Protein AF-A0A3C0VB71-F1 (afdb_monomer_lite)

Radius of gyration: 26.17 Å; chains: 1; bounding box: 77×43×79 Å

Sequence (577 aa):
MHTSRAGDWPAYGRDGTRNAAAAETLAVPLAQAWVFAAPHPPRPAWPSTARQDIWHELTDLPHVVAYDRVFHAIAAGDRVYFGSSADDKVYALDAGTGEVRWTFFTEGPVRLAPAYAQGRLYVGSDDGCVYCVDAATGALVWTHRAAVSARRIPGNGRLVSDMPVRAGVLVDGDTVYACAGLFPPKAALACALDARTGAPRWSRLLESVSPQGYLSASPARLFVPTGRTSPAVLDRAAGEYLGAFEGDGGTEIVFHAGILFHGPGRHTGEKLAAGDPATLARGGELPGVRAVFAGEIAYLQSKRELSALRYEPYLVLSRRAAQLRGEREKAVEAFKREPEGDRKRAAAARAGELAARIAEAVQAMQQCVVWTHTTACTTALLLAGDTLIAGGDGAVVALAAADGRVLWTAEVQGCAYGLAAARGRLFASTDKGVIHCFAPAAQAGADVRAPAPASGEAPAPRDVETARRILATSGVTKGWCLVLGSGEGRLVRALAAASDLAIVGLERDPGKVARSRAALDAAGLYGPRAAILMWEGDRIPCTDYIADLVVADAIRSDGTPPAELHEILRVTRPAGG

Structure (mmCIF, N/CA/C/O backbone):
data_AF-A0A3C0VB71-F1
#
_entry.id   AF-A0A3C0VB71-F1
#
loop_
_atom_site.group_PDB
_atom_site.id
_atom_site.type_symbol
_atom_site.label_atom_id
_atom_site.label_alt_id
_atom_site.label_comp_id
_atom_site.label_asym_id
_atom_site.label_entity_id
_atom_site.label_seq_id
_atom_site.pdbx_PDB_ins_code
_atom_site.Cartn_x
_atom_site.Cartn_y
_atom_site.Cartn_z
_atom_site.occupancy
_atom_site.B_iso_or_equiv
_atom_site.auth_seq_id
_atom_site.auth_comp_id
_atom_site.auth_asym_id
_atom_site.auth_atom_id
_atom_site.pdbx_PDB_model_num
ATOM 1 N N . MET A 1 1 ? -5.583 -16.468 -11.980 1.00 42.47 1 MET A N 1
ATOM 2 C CA . MET A 1 1 ? -6.063 -15.070 -11.959 1.00 42.47 1 MET A CA 1
ATOM 3 C C . MET A 1 1 ? -7.563 -15.034 -11.695 1.00 42.47 1 MET A C 1
ATOM 5 O O . MET A 1 1 ? -8.305 -15.735 -12.367 1.00 42.47 1 MET A O 1
ATOM 9 N N . HIS A 1 2 ? -7.943 -14.269 -10.666 1.00 40.12 2 HIS A N 1
ATOM 10 C CA . HIS A 1 2 ? -9.262 -13.942 -10.093 1.00 40.12 2 HIS A CA 1
ATOM 11 C C . HIS A 1 2 ? -10.551 -14.474 -10.756 1.00 40.12 2 HIS A C 1
ATOM 13 O O . HIS A 1 2 ? -10.887 -14.128 -11.882 1.00 40.12 2 HIS A O 1
ATOM 19 N N . THR A 1 3 ? -11.384 -15.161 -9.964 1.00 36.19 3 THR A N 1
ATOM 20 C CA . THR A 1 3 ? -12.834 -15.278 -10.203 1.00 36.19 3 THR A CA 1
ATOM 21 C C . THR A 1 3 ? -13.545 -14.032 -9.656 1.00 36.19 3 THR A C 1
ATOM 23 O O . THR A 1 3 ? -14.283 -14.100 -8.672 1.00 36.19 3 THR A O 1
ATOM 26 N N . SER A 1 4 ? -13.255 -12.869 -10.233 1.00 52.16 4 SER A N 1
ATOM 27 C CA . SER A 1 4 ? -14.089 -11.672 -10.102 1.00 52.16 4 SER A CA 1
ATOM 28 C C . SER A 1 4 ? -14.992 -11.585 -11.334 1.00 52.16 4 SER A C 1
ATOM 30 O O . SER A 1 4 ? -14.654 -12.124 -12.391 1.00 52.16 4 SER A O 1
ATOM 32 N N . ARG A 1 5 ? -16.169 -10.964 -11.224 1.00 61.50 5 ARG A N 1
ATOM 33 C CA . ARG A 1 5 ? -17.038 -10.799 -12.398 1.00 61.50 5 ARG A CA 1
ATOM 34 C C . ARG A 1 5 ? -16.357 -9.843 -13.383 1.00 61.50 5 ARG A C 1
ATOM 36 O O . ARG A 1 5 ? -15.557 -8.995 -12.985 1.00 61.50 5 ARG A O 1
ATOM 43 N N . ALA A 1 6 ? -16.676 -9.973 -14.671 1.00 66.19 6 ALA A N 1
ATOM 44 C CA . ALA A 1 6 ? -16.237 -9.007 -15.674 1.00 66.19 6 ALA A CA 1
ATOM 45 C C . ALA A 1 6 ? -16.592 -7.577 -15.210 1.00 66.19 6 ALA A C 1
ATOM 47 O O . ALA A 1 6 ? -17.708 -7.342 -14.742 1.00 66.19 6 ALA A O 1
ATOM 48 N N . GLY A 1 7 ? -15.618 -6.664 -15.276 1.00 79.25 7 GLY A N 1
ATOM 49 C CA . GLY A 1 7 ? -15.757 -5.275 -14.818 1.00 79.25 7 GLY A CA 1
ATOM 50 C C . GLY A 1 7 ? -15.449 -5.014 -13.335 1.00 79.25 7 GLY A C 1
ATOM 51 O O . GLY A 1 7 ? -15.611 -3.885 -12.893 1.00 79.25 7 GLY A O 1
ATOM 52 N N . ASP A 1 8 ? -15.019 -6.007 -12.544 1.00 91.94 8 ASP A N 1
ATOM 53 C CA . ASP A 1 8 ? -14.501 -5.765 -11.184 1.00 91.94 8 ASP A CA 1
ATOM 54 C C . ASP A 1 8 ? -13.053 -5.228 -11.191 1.00 91.94 8 ASP A C 1
ATOM 56 O O . ASP A 1 8 ? -12.251 -5.530 -12.082 1.00 91.94 8 ASP A O 1
ATOM 60 N N . TRP A 1 9 ? -12.703 -4.526 -10.113 1.00 95.94 9 TRP A N 1
ATOM 61 C CA . TRP A 1 9 ? -11.361 -4.070 -9.752 1.00 95.94 9 TRP A CA 1
ATOM 62 C C . TRP A 1 9 ? -10.949 -4.664 -8.392 1.00 95.94 9 TRP A C 1
ATOM 64 O O . TRP A 1 9 ? -10.940 -3.952 -7.388 1.00 95.94 9 TRP A O 1
ATOM 74 N N . PRO A 1 10 ? -10.677 -5.982 -8.312 1.00 96.25 10 PRO A N 1
ATOM 75 C CA . PRO A 1 10 ? -10.599 -6.709 -7.042 1.00 96.25 10 PRO A CA 1
ATOM 76 C C . PRO A 1 10 ? -9.343 -6.433 -6.205 1.00 96.25 10 PRO A C 1
ATOM 78 O O . PRO A 1 10 ? -9.300 -6.829 -5.044 1.00 96.25 10 PRO A O 1
ATOM 81 N N . ALA A 1 11 ? -8.308 -5.803 -6.753 1.00 96.69 11 ALA A N 1
ATOM 82 C CA . ALA A 1 11 ? -7.089 -5.472 -6.022 1.00 96.69 11 ALA A CA 1
ATOM 83 C C . ALA A 1 11 ? -6.475 -4.163 -6.542 1.00 96.69 11 ALA A C 1
ATOM 85 O O . ALA A 1 11 ? -6.857 -3.664 -7.600 1.00 96.69 11 ALA A O 1
ATOM 86 N N . TYR A 1 12 ? -5.493 -3.609 -5.823 1.00 96.25 12 TYR A N 1
ATOM 87 C CA . TYR A 1 12 ? -4.699 -2.491 -6.343 1.00 96.25 12 TYR A CA 1
ATOM 88 C C . TYR A 1 12 ? -4.055 -2.854 -7.688 1.00 96.25 12 TYR A C 1
ATOM 90 O O . TYR A 1 12 ? -3.552 -3.966 -7.862 1.00 96.25 12 TYR A O 1
ATOM 98 N N . GLY A 1 13 ? -4.086 -1.921 -8.641 1.00 94.00 13 GLY A N 1
ATOM 99 C CA . GLY A 1 13 ? -3.653 -2.185 -10.013 1.00 94.00 13 GLY A CA 1
ATOM 100 C C . GLY A 1 13 ? -4.486 -3.266 -10.712 1.00 94.00 13 GLY A C 1
ATOM 101 O O . GLY A 1 13 ? -3.966 -3.957 -11.586 1.00 94.00 13 GLY A O 1
ATOM 102 N N . ARG A 1 14 ? -5.760 -3.402 -10.314 1.00 94.19 14 ARG A N 1
ATOM 103 C CA . ARG A 1 14 ? -6.779 -4.365 -10.760 1.00 94.19 14 ARG A CA 1
ATOM 104 C C . ARG A 1 14 ? -6.572 -5.796 -10.275 1.00 94.19 14 ARG A C 1
ATOM 106 O O . ARG A 1 14 ? -7.517 -6.392 -9.770 1.00 94.19 14 ARG A O 1
ATOM 113 N N . ASP A 1 15 ? -5.377 -6.351 -10.416 1.00 93.31 15 ASP A N 1
ATOM 114 C CA . ASP A 1 15 ? -5.096 -7.761 -10.130 1.00 93.31 15 ASP A CA 1
ATOM 115 C C . ASP A 1 15 ? -3.650 -7.988 -9.652 1.00 93.31 15 ASP A C 1
ATOM 117 O O . ASP A 1 15 ? -2.900 -7.044 -9.401 1.00 9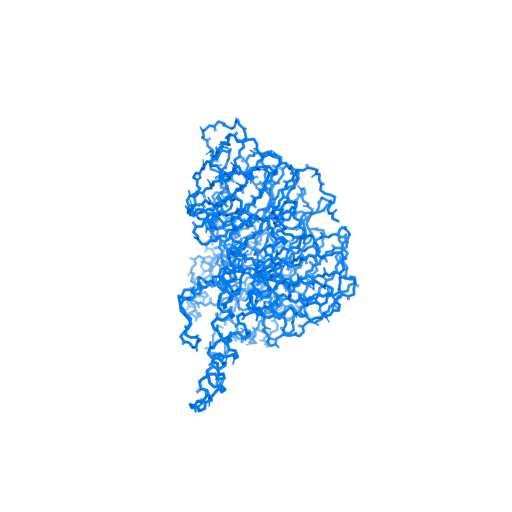3.31 15 ASP A O 1
ATOM 121 N N . GLY A 1 16 ? -3.253 -9.255 -9.497 1.00 94.31 16 GLY A N 1
ATOM 122 C CA . GLY A 1 16 ? -1.909 -9.651 -9.068 1.00 94.31 16 GLY A CA 1
ATOM 123 C C . GLY A 1 16 ? -0.751 -9.239 -9.991 1.00 94.31 16 GLY A C 1
ATOM 124 O O . GLY A 1 16 ? 0.392 -9.354 -9.558 1.00 94.31 16 GLY A O 1
ATOM 125 N N . THR A 1 17 ? -0.999 -8.750 -11.215 1.00 95.88 17 THR A N 1
ATOM 126 C CA . THR A 1 17 ? 0.053 -8.189 -12.089 1.00 95.88 17 THR A CA 1
ATOM 127 C C . THR A 1 17 ? 0.394 -6.745 -11.775 1.00 95.88 17 THR A C 1
ATOM 129 O O . THR A 1 17 ? 1.504 -6.311 -12.081 1.00 95.88 17 THR A O 1
ATOM 132 N N . ARG A 1 18 ? -0.555 -6.015 -11.169 1.00 96.31 18 ARG A N 1
ATOM 133 C CA . ARG A 1 18 ? -0.507 -4.566 -10.921 1.00 96.31 18 ARG A CA 1
ATOM 134 C C . ARG A 1 18 ? -0.498 -3.693 -12.178 1.00 96.31 18 ARG A C 1
ATOM 136 O O . ARG A 1 18 ? -0.188 -2.513 -12.085 1.00 96.31 18 ARG A O 1
ATOM 143 N N . ASN A 1 19 ? -0.895 -4.234 -13.330 1.00 96.06 19 ASN A N 1
ATOM 144 C CA . ASN A 1 19 ? -0.886 -3.502 -14.596 1.00 96.06 19 ASN A CA 1
ATOM 145 C C . ASN A 1 19 ? -1.859 -2.308 -14.642 1.00 96.06 19 ASN A C 1
ATOM 147 O O . ASN A 1 19 ? -1.670 -1.409 -15.446 1.00 96.06 19 ASN A O 1
ATOM 151 N N . ALA A 1 20 ? -2.903 -2.283 -13.803 1.00 96.31 20 ALA A N 1
ATOM 152 C CA . ALA A 1 20 ? -3.899 -1.205 -13.765 1.00 96.31 20 ALA A CA 1
ATOM 153 C C . ALA A 1 20 ? -4.595 -0.930 -15.119 1.00 96.31 20 ALA A C 1
ATOM 155 O O . ALA A 1 20 ? -5.017 0.193 -15.398 1.00 96.31 20 ALA A O 1
ATOM 156 N N . ALA A 1 21 ? -4.760 -1.970 -15.941 1.00 95.38 21 ALA A N 1
ATOM 157 C CA . ALA A 1 21 ? -5.523 -1.926 -17.185 1.00 95.38 21 ALA A CA 1
ATOM 158 C C . ALA A 1 21 ? -6.786 -2.783 -17.069 1.00 95.38 21 ALA A C 1
ATOM 160 O O . ALA A 1 21 ? -6.691 -3.961 -16.724 1.00 95.38 21 ALA A O 1
ATOM 161 N N . ALA A 1 22 ? -7.953 -2.229 -17.390 1.00 91.12 22 ALA A N 1
ATOM 162 C CA . ALA A 1 22 ? -9.228 -2.921 -17.541 1.00 91.12 22 ALA A CA 1
ATOM 163 C C . ALA A 1 22 ? -9.632 -3.009 -19.018 1.00 91.12 22 ALA A C 1
ATOM 165 O O . ALA A 1 22 ? -9.341 -2.113 -19.800 1.00 91.12 22 ALA A O 1
ATOM 166 N N . ALA A 1 23 ? -10.327 -4.085 -19.393 1.00 88.38 23 ALA A N 1
ATOM 167 C CA . ALA A 1 23 ? -10.870 -4.237 -20.748 1.00 88.38 23 ALA A CA 1
ATOM 168 C C . ALA A 1 23 ? -12.147 -3.407 -20.977 1.00 88.38 23 ALA A C 1
ATOM 170 O O . ALA A 1 23 ? -12.535 -3.166 -22.113 1.00 88.38 23 ALA A O 1
ATOM 171 N N . GLU A 1 24 ? -12.819 -3.010 -19.898 1.00 88.19 24 GLU A N 1
ATOM 172 C CA . GLU A 1 24 ? -14.024 -2.189 -19.948 1.00 88.19 24 GLU A CA 1
ATOM 173 C C . GLU A 1 24 ? -13.670 -0.743 -20.310 1.00 88.19 24 GLU A C 1
ATOM 175 O O . GLU A 1 24 ? -12.872 -0.119 -19.613 1.00 88.19 24 GLU A O 1
ATOM 180 N N . THR A 1 25 ? -14.295 -0.209 -21.361 1.00 87.50 25 THR A N 1
ATOM 181 C CA . THR A 1 25 ? -14.232 1.218 -21.703 1.00 87.50 25 THR A CA 1
ATOM 182 C C . THR A 1 25 ? -15.167 2.021 -20.804 1.00 87.50 25 THR A C 1
ATOM 184 O O . THR A 1 25 ? -16.349 1.699 -20.669 1.00 87.50 25 THR A O 1
ATOM 187 N N . LEU A 1 26 ? -14.656 3.112 -20.232 1.00 90.12 26 LEU A N 1
ATOM 188 C CA . LEU A 1 26 ? -15.477 4.088 -19.520 1.00 90.12 26 LEU A CA 1
ATOM 189 C C . LEU A 1 26 ? -16.146 5.049 -20.505 1.00 90.12 26 LEU A C 1
ATOM 191 O O . LEU A 1 26 ? -15.483 5.735 -21.278 1.00 90.12 26 LEU A O 1
ATOM 195 N N . ALA A 1 27 ? -17.473 5.136 -20.437 1.00 89.38 27 ALA A N 1
ATOM 196 C CA . ALA A 1 27 ? -18.243 6.078 -21.239 1.00 89.38 27 ALA A CA 1
ATOM 197 C C . ALA A 1 27 ? -18.100 7.506 -20.683 1.00 89.38 27 ALA A C 1
ATOM 199 O O . ALA A 1 27 ? -18.813 7.903 -19.762 1.00 89.38 27 ALA A O 1
ATOM 200 N N . VAL A 1 28 ? -17.162 8.270 -21.241 1.00 88.50 28 VAL A N 1
ATOM 201 C CA . VAL A 1 28 ? -16.976 9.706 -20.977 1.00 88.50 28 VAL A CA 1
ATOM 202 C C . VAL A 1 28 ? -17.912 10.560 -21.863 1.00 88.50 28 VAL A C 1
ATOM 204 O O . VAL A 1 28 ? -18.201 10.153 -22.990 1.00 88.50 28 VAL A O 1
ATOM 207 N N . PRO A 1 29 ? -18.393 11.739 -21.407 1.00 92.31 29 PRO A N 1
ATOM 208 C CA . PRO A 1 29 ? -18.048 12.410 -20.153 1.00 92.31 29 PRO A CA 1
ATOM 209 C C . PRO A 1 29 ? -18.718 11.773 -18.930 1.00 92.31 29 PRO A C 1
ATOM 211 O O . PRO A 1 29 ? -19.859 11.317 -18.986 1.00 92.31 29 PRO A O 1
ATOM 214 N N . LEU A 1 30 ? -18.004 11.786 -17.804 1.00 92.88 30 LEU A N 1
ATOM 215 C CA . LEU A 1 30 ? -18.526 11.336 -16.515 1.00 92.88 30 LEU A CA 1
ATOM 216 C C . LEU A 1 30 ? -18.994 12.539 -15.683 1.00 92.88 30 LEU A C 1
ATOM 218 O O . LEU A 1 30 ? -18.465 13.644 -15.812 1.00 92.88 30 LEU A O 1
ATOM 222 N N . ALA A 1 31 ? -19.956 12.313 -14.794 1.00 92.25 31 ALA A N 1
ATOM 223 C CA . ALA A 1 31 ? -20.397 13.290 -13.803 1.00 92.25 31 ALA A CA 1
ATOM 224 C C . ALA A 1 31 ? -20.128 12.767 -12.386 1.00 92.25 31 ALA A C 1
ATOM 226 O O . ALA A 1 31 ? -20.142 11.556 -12.153 1.00 92.25 31 ALA A O 1
ATOM 227 N N . GLN A 1 32 ? -19.863 13.671 -11.437 1.00 93.38 32 GLN A N 1
ATOM 228 C CA . GLN A 1 32 ? -19.633 13.297 -10.040 1.00 93.38 32 GLN A CA 1
ATOM 229 C C . GLN A 1 32 ? -20.927 12.741 -9.438 1.00 93.38 32 GLN A C 1
ATOM 231 O O . GLN A 1 32 ? -21.910 13.463 -9.307 1.00 93.38 32 GLN A O 1
ATOM 236 N N . ALA A 1 33 ? -20.915 11.459 -9.079 1.00 92.81 33 ALA A N 1
ATOM 237 C CA . ALA A 1 33 ? -22.065 10.757 -8.522 1.00 92.81 33 ALA A CA 1
ATOM 238 C C . ALA A 1 33 ? -22.157 10.928 -7.001 1.00 92.81 33 ALA A C 1
ATOM 240 O O . ALA A 1 33 ? -23.229 11.196 -6.469 1.00 92.81 33 ALA A O 1
ATOM 241 N N . TRP A 1 34 ? -21.032 10.777 -6.302 1.00 94.50 34 TRP A N 1
ATOM 242 C CA . TRP A 1 34 ? -20.927 10.965 -4.856 1.00 94.50 34 TRP A CA 1
ATOM 243 C C . TRP A 1 34 ? -19.478 11.257 -4.459 1.00 94.50 34 TRP A C 1
ATOM 245 O O . TRP A 1 34 ? -18.541 10.973 -5.212 1.00 94.50 34 TRP A O 1
ATOM 255 N N . VAL A 1 35 ? -19.302 11.813 -3.262 1.00 95.25 35 VAL A N 1
ATOM 256 C CA . VAL A 1 35 ? -17.991 12.040 -2.641 1.00 95.25 35 VAL A CA 1
ATOM 257 C C . VAL A 1 35 ? -18.020 11.449 -1.242 1.00 95.25 35 VAL A C 1
ATOM 259 O O . VAL A 1 35 ? -18.891 11.807 -0.461 1.00 95.25 35 VAL A O 1
ATOM 262 N N . PHE A 1 36 ? -17.082 10.564 -0.917 1.00 96.12 36 PHE A N 1
ATOM 263 C CA . PHE A 1 36 ? -16.886 10.071 0.442 1.00 96.12 36 PHE A CA 1
ATOM 264 C C . PHE A 1 36 ? -15.741 10.829 1.118 1.00 96.12 36 PHE A C 1
ATOM 266 O O . PHE A 1 36 ? -14.650 10.879 0.558 1.00 96.12 36 PHE A O 1
ATOM 273 N N . ALA A 1 37 ? -15.952 11.371 2.318 1.00 94.69 37 ALA A N 1
ATOM 274 C CA . ALA A 1 37 ? -14.914 12.025 3.116 1.00 94.69 37 ALA A CA 1
ATOM 275 C C . ALA A 1 37 ? -14.662 11.257 4.421 1.00 94.69 37 ALA A C 1
ATOM 277 O O . ALA A 1 37 ? -15.548 11.147 5.271 1.00 94.69 37 ALA A O 1
ATOM 278 N N . ALA A 1 38 ? -13.448 10.728 4.591 1.00 91.94 38 ALA A N 1
ATOM 279 C CA . ALA A 1 38 ? -13.055 10.043 5.816 1.00 91.94 38 ALA A CA 1
ATOM 280 C C . ALA A 1 38 ? -12.899 11.028 6.997 1.00 91.94 38 ALA A C 1
ATOM 282 O O . ALA A 1 38 ? -12.506 12.177 6.785 1.00 91.94 38 ALA A O 1
ATOM 283 N N . PRO A 1 39 ? -13.108 10.591 8.257 1.00 87.69 39 PRO A N 1
ATOM 284 C CA . PRO A 1 39 ? -12.966 11.460 9.433 1.00 87.69 39 PRO A CA 1
ATOM 285 C C . PRO A 1 39 ? -11.533 11.965 9.637 1.00 87.69 39 PRO A C 1
ATOM 287 O O . PRO A 1 39 ? -11.298 13.017 10.235 1.00 87.69 39 PRO A O 1
ATOM 290 N N . HIS A 1 40 ? -10.558 11.195 9.154 1.00 88.62 40 HIS A N 1
ATOM 291 C CA . HIS A 1 40 ? -9.145 11.506 9.250 1.00 88.62 40 HIS A CA 1
ATOM 292 C C . HIS A 1 40 ? -8.468 11.299 7.893 1.00 88.62 40 HIS A C 1
ATOM 294 O O . HIS A 1 40 ? -8.720 10.282 7.239 1.00 88.62 40 HIS A O 1
ATOM 300 N N . PRO A 1 41 ? -7.571 12.211 7.480 1.00 92.75 41 PRO A N 1
ATOM 301 C CA . PRO A 1 41 ? -6.783 12.005 6.277 1.00 92.75 41 PRO A CA 1
ATOM 302 C C . PRO A 1 41 ? -5.805 10.829 6.465 1.00 92.75 41 PRO A C 1
ATOM 304 O O . PRO A 1 41 ? -5.432 10.513 7.605 1.00 92.75 41 PRO A O 1
ATOM 307 N N . PRO A 1 42 ? -5.348 10.206 5.363 1.00 94.19 42 PRO A N 1
ATOM 308 C CA . PRO A 1 42 ? -4.303 9.195 5.371 1.00 94.19 42 PRO A CA 1
ATOM 309 C C . PRO A 1 42 ? -3.086 9.632 6.186 1.00 94.19 42 PRO A C 1
ATOM 311 O O . PRO A 1 42 ? -2.688 10.799 6.178 1.00 94.19 42 PRO A O 1
ATOM 314 N N . ARG A 1 43 ? -2.467 8.674 6.881 1.00 92.00 43 ARG A N 1
ATOM 315 C CA . ARG A 1 43 ? -1.238 8.886 7.656 1.00 92.00 43 ARG A CA 1
ATOM 316 C C . ARG A 1 43 ? -0.103 8.034 7.088 1.00 92.00 43 ARG A C 1
ATOM 318 O O . ARG A 1 43 ? 0.082 6.893 7.534 1.00 92.00 43 ARG A O 1
ATOM 325 N N . PRO A 1 44 ? 0.660 8.568 6.116 1.00 90.62 44 PRO A N 1
ATOM 326 C CA . PRO A 1 44 ? 1.761 7.845 5.499 1.00 90.62 44 PRO A CA 1
ATOM 327 C C . PRO A 1 44 ? 2.799 7.375 6.519 1.00 90.62 44 PRO A C 1
ATOM 329 O O . PRO A 1 44 ? 3.119 8.071 7.486 1.00 90.62 44 PRO A O 1
ATOM 332 N N . ALA A 1 45 ? 3.349 6.187 6.293 1.00 88.25 45 ALA A N 1
ATOM 333 C CA . ALA A 1 45 ? 4.436 5.624 7.083 1.00 88.25 45 ALA A CA 1
ATOM 334 C C . ALA A 1 45 ? 5.742 6.387 6.860 1.00 88.25 45 ALA A C 1
ATOM 336 O O . ALA A 1 45 ? 6.633 6.386 7.710 1.00 88.25 45 ALA A O 1
ATOM 337 N N . TRP A 1 46 ? 5.870 7.015 5.700 1.00 83.69 46 TRP A N 1
ATOM 338 C CA . TRP A 1 46 ? 7.054 7.754 5.323 1.00 83.69 46 TRP A CA 1
ATOM 339 C C . TRP A 1 46 ? 6.682 9.211 5.090 1.00 83.69 46 TRP A C 1
ATOM 341 O O . TR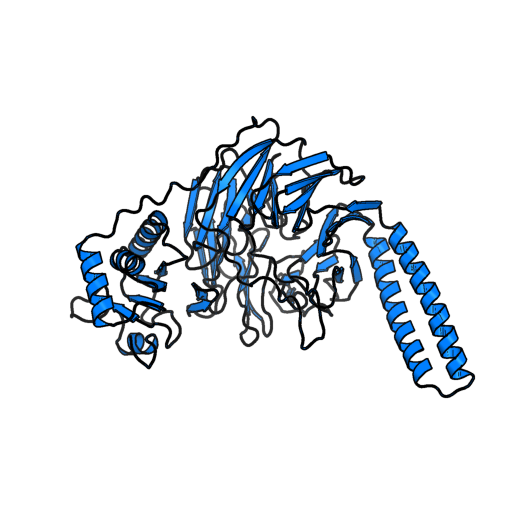P A 1 46 ? 5.683 9.484 4.419 1.00 83.69 46 TRP A O 1
ATOM 351 N N . PRO A 1 47 ? 7.466 10.161 5.625 1.00 75.75 47 PRO A N 1
ATOM 352 C CA . PRO A 1 47 ? 7.270 11.562 5.296 1.00 75.75 47 PRO A CA 1
ATOM 353 C C . PRO A 1 47 ? 7.500 11.804 3.794 1.00 75.75 47 PRO A C 1
ATOM 355 O O . PRO A 1 47 ? 7.965 10.935 3.043 1.00 75.75 47 PRO A O 1
ATOM 358 N N . SER A 1 48 ? 7.200 13.022 3.342 1.00 72.12 48 SER A N 1
ATOM 359 C CA . SER A 1 48 ? 7.670 13.492 2.037 1.00 72.12 48 SER A CA 1
ATOM 360 C C . SER A 1 48 ? 9.186 13.304 1.926 1.00 72.12 48 SER A C 1
ATOM 362 O O . SER A 1 48 ? 9.903 13.437 2.922 1.00 72.12 48 SER A O 1
ATOM 364 N N . THR A 1 49 ? 9.681 13.004 0.726 1.00 68.50 49 THR A N 1
ATOM 365 C CA . THR A 1 49 ? 11.108 12.764 0.505 1.00 68.50 49 THR A CA 1
ATOM 366 C C . THR A 1 49 ? 11.909 13.989 0.908 1.00 68.50 49 THR A C 1
ATOM 368 O O . THR A 1 49 ? 11.478 15.127 0.705 1.00 68.50 49 THR A O 1
ATOM 371 N N . ALA A 1 50 ? 13.095 13.751 1.468 1.00 65.44 50 ALA A N 1
ATOM 372 C CA . ALA A 1 50 ? 14.076 14.811 1.620 1.00 65.44 50 ALA A CA 1
ATOM 373 C C . ALA A 1 50 ? 14.340 15.436 0.243 1.00 65.44 50 ALA A C 1
ATOM 375 O O . ALA A 1 50 ? 14.410 14.731 -0.762 1.00 65.44 50 ALA A O 1
ATOM 376 N N . ARG A 1 51 ? 14.483 16.763 0.184 1.00 70.06 51 ARG A N 1
ATOM 377 C CA . ARG A 1 51 ? 14.753 17.454 -1.088 1.00 70.06 51 ARG A CA 1
ATOM 378 C C . ARG A 1 51 ? 16.124 17.086 -1.667 1.00 70.06 51 ARG A C 1
ATOM 380 O O . ARG A 1 51 ? 16.331 17.234 -2.869 1.00 70.06 51 ARG A O 1
ATOM 387 N N . GLN A 1 52 ? 17.054 16.655 -0.813 1.00 74.31 52 GLN A N 1
ATOM 388 C CA . GLN A 1 52 ?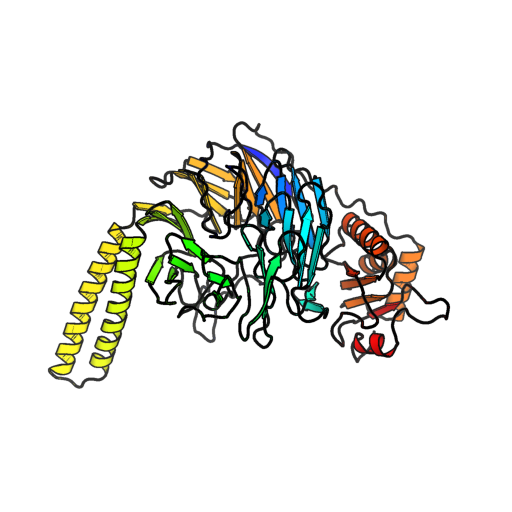 18.445 16.367 -1.151 1.00 74.31 52 GLN A CA 1
ATOM 389 C C . GLN A 1 52 ? 18.989 15.238 -0.263 1.00 74.31 52 GLN A C 1
ATOM 391 O O . GLN A 1 52 ? 18.608 15.132 0.905 1.00 74.31 52 GLN A O 1
ATOM 396 N N . ASP A 1 53 ? 19.893 14.430 -0.813 1.00 72.62 53 ASP A N 1
ATOM 397 C CA . ASP A 1 53 ? 20.788 13.535 -0.078 1.00 72.62 53 ASP A CA 1
ATOM 398 C C . ASP A 1 53 ? 22.198 14.122 -0.185 1.00 72.62 53 ASP A C 1
ATOM 400 O O . ASP A 1 53 ? 22.860 13.984 -1.211 1.00 72.62 53 ASP A O 1
ATOM 404 N N . ILE A 1 54 ? 22.633 14.820 0.867 1.00 77.75 54 ILE A N 1
ATOM 405 C CA . ILE A 1 54 ? 23.933 15.506 0.891 1.00 77.75 54 ILE A CA 1
ATOM 406 C C . ILE A 1 54 ? 25.084 14.491 0.822 1.00 77.75 54 ILE A C 1
ATOM 408 O O . ILE A 1 54 ? 26.110 14.781 0.219 1.00 77.75 54 ILE A O 1
ATOM 412 N N . TRP A 1 55 ? 24.910 13.296 1.397 1.00 75.69 55 TRP A N 1
ATOM 413 C CA . TRP A 1 55 ? 25.959 12.274 1.445 1.00 75.69 55 TRP A CA 1
ATOM 414 C C . TRP A 1 55 ? 26.229 11.629 0.090 1.00 75.69 55 TRP A C 1
ATOM 416 O O . TRP A 1 55 ? 27.364 11.251 -0.182 1.00 75.69 55 TRP A O 1
ATOM 426 N N . HIS A 1 56 ? 25.199 11.508 -0.747 1.00 73.69 56 HIS A N 1
ATOM 427 C CA . HIS A 1 56 ? 25.315 10.952 -2.097 1.00 73.69 56 HIS A CA 1
ATOM 428 C C . HIS A 1 56 ? 25.271 12.030 -3.191 1.00 73.69 56 HIS A C 1
ATOM 430 O O . HIS A 1 56 ? 25.159 11.692 -4.366 1.00 73.69 56 HIS A O 1
ATOM 436 N N . GLU A 1 57 ? 25.326 13.313 -2.812 1.00 78.38 57 GLU A N 1
ATOM 437 C CA . GLU A 1 57 ? 25.263 14.471 -3.717 1.00 78.38 57 GLU A CA 1
ATOM 438 C C . GLU A 1 57 ? 24.029 14.468 -4.644 1.00 78.38 57 GLU A C 1
ATOM 440 O O . GLU A 1 57 ? 24.053 14.985 -5.763 1.00 78.38 57 GLU A O 1
ATOM 445 N N . LEU A 1 58 ? 22.913 13.899 -4.178 1.00 73.12 58 LEU A N 1
ATOM 446 C CA . LEU A 1 58 ? 21.669 13.841 -4.942 1.00 73.12 58 LEU A CA 1
ATOM 447 C C . LEU A 1 58 ? 20.769 15.023 -4.586 1.00 73.12 58 LEU A C 1
ATOM 449 O O . LEU A 1 58 ? 20.532 15.330 -3.417 1.00 73.12 58 LEU A O 1
ATOM 453 N N . THR A 1 59 ? 20.190 15.650 -5.605 1.00 72.50 59 THR A N 1
ATOM 454 C CA . THR A 1 59 ? 19.159 16.686 -5.463 1.00 72.50 59 THR A CA 1
ATOM 455 C C . THR A 1 59 ? 17.895 16.251 -6.208 1.00 72.50 59 THR A C 1
ATOM 457 O O . THR A 1 59 ? 17.985 15.462 -7.144 1.00 72.50 59 THR A O 1
ATOM 460 N N . ASP A 1 60 ? 16.715 16.709 -5.770 1.00 69.62 60 ASP A N 1
ATOM 461 C CA . ASP A 1 60 ? 15.408 16.309 -6.336 1.00 69.62 60 ASP A CA 1
ATOM 462 C C . ASP A 1 60 ? 15.123 14.793 -6.237 1.00 69.62 60 ASP A C 1
ATOM 464 O O . ASP A 1 60 ? 14.723 14.135 -7.203 1.00 69.62 60 ASP A O 1
ATOM 468 N N . LEU A 1 61 ? 15.335 14.224 -5.042 1.00 70.25 61 LEU A N 1
ATOM 469 C CA . LEU A 1 61 ? 15.125 12.794 -4.797 1.00 70.25 61 LEU A CA 1
ATOM 470 C C . LEU A 1 61 ? 13.690 12.361 -5.154 1.00 70.25 61 LEU A C 1
ATOM 472 O O . LEU A 1 61 ? 12.725 12.886 -4.575 1.00 70.25 61 LEU A O 1
ATOM 476 N N . PRO A 1 62 ? 13.523 11.359 -6.039 1.00 67.88 62 PRO A N 1
ATOM 477 C CA . PRO A 1 62 ? 12.209 10.813 -6.333 1.00 67.88 62 PRO A CA 1
ATOM 478 C C . PRO A 1 62 ? 11.630 10.142 -5.085 1.00 67.88 62 PRO A C 1
ATOM 480 O O . PRO A 1 62 ? 12.341 9.505 -4.303 1.00 67.88 62 PRO A O 1
ATOM 483 N N . HIS A 1 63 ? 10.318 10.272 -4.884 1.00 73.31 63 HIS A N 1
ATOM 484 C CA . HIS A 1 63 ? 9.638 9.556 -3.806 1.00 73.31 63 HIS A CA 1
ATOM 485 C C . HIS A 1 63 ? 9.464 8.093 -4.194 1.00 73.31 63 HIS A C 1
ATOM 487 O O . HIS A 1 63 ? 8.545 7.745 -4.924 1.00 73.31 63 HIS A O 1
ATOM 493 N N . VAL A 1 64 ? 10.379 7.246 -3.727 1.00 77.56 64 VAL A N 1
ATOM 494 C CA . VAL A 1 64 ? 10.420 5.823 -4.104 1.00 77.56 64 VAL A CA 1
ATOM 495 C C . VAL A 1 64 ? 9.471 4.944 -3.280 1.00 77.56 64 VAL A C 1
ATOM 497 O O . VAL A 1 64 ? 9.223 3.800 -3.652 1.00 77.56 64 VAL A O 1
ATOM 500 N N . VAL A 1 65 ? 8.895 5.474 -2.189 1.00 82.44 65 VAL A N 1
ATOM 501 C CA . VAL A 1 65 ? 7.998 4.749 -1.268 1.00 82.44 65 VAL A CA 1
ATOM 502 C C . VAL A 1 65 ? 6.639 5.445 -1.153 1.00 82.44 65 VAL A C 1
ATOM 504 O O . VAL A 1 65 ? 6.344 6.079 -0.144 1.00 82.44 65 VAL A O 1
ATOM 507 N N . ALA A 1 66 ? 5.804 5.342 -2.189 1.00 79.75 66 ALA A N 1
ATOM 508 C CA . ALA A 1 66 ? 4.575 6.134 -2.326 1.00 79.75 66 ALA A CA 1
ATOM 509 C C . ALA A 1 66 ? 3.264 5.329 -2.172 1.00 79.75 66 ALA A C 1
ATOM 511 O O . ALA A 1 66 ? 2.219 5.756 -2.658 1.00 79.75 66 ALA A O 1
ATOM 512 N N . TYR A 1 67 ? 3.285 4.180 -1.485 1.00 87.00 67 TYR A N 1
ATOM 513 C CA . TYR A 1 67 ? 2.156 3.234 -1.471 1.00 87.00 67 TYR A CA 1
ATOM 514 C C . TYR A 1 67 ? 1.011 3.557 -0.489 1.00 87.00 67 TYR A C 1
ATOM 516 O O . TYR A 1 67 ? -0.046 2.937 -0.598 1.00 87.00 67 TYR A O 1
ATOM 524 N N . ASP A 1 68 ? 1.181 4.480 0.466 1.00 92.12 68 ASP A N 1
ATOM 525 C CA . ASP A 1 68 ? 0.190 4.755 1.528 1.00 92.12 68 ASP A CA 1
ATOM 526 C C . ASP A 1 68 ? -0.185 6.238 1.693 1.00 92.12 68 ASP A C 1
ATOM 528 O O . ASP A 1 68 ? -0.642 6.668 2.755 1.00 92.12 68 ASP A O 1
ATOM 532 N N . ARG A 1 69 ? -0.029 7.025 0.621 1.00 92.56 69 ARG A N 1
ATOM 533 C CA . ARG A 1 69 ? -0.447 8.439 0.573 1.00 92.56 69 ARG A CA 1
ATOM 534 C C . ARG A 1 69 ? -1.959 8.636 0.592 1.00 92.56 69 ARG A C 1
ATOM 536 O O . ARG A 1 69 ? -2.423 9.710 0.958 1.00 92.56 69 ARG A O 1
ATOM 543 N N . VAL A 1 70 ? -2.709 7.621 0.173 1.00 95.94 70 VAL A N 1
ATOM 544 C CA . VAL A 1 70 ? -4.167 7.654 0.028 1.00 95.94 70 VAL A CA 1
ATOM 545 C C . VAL A 1 70 ? -4.783 6.347 0.494 1.00 95.94 70 VAL A C 1
ATOM 547 O O . VAL A 1 70 ? -4.107 5.320 0.572 1.00 95.94 70 VAL A O 1
ATOM 550 N N . PHE A 1 71 ? -6.089 6.369 0.743 1.00 97.44 71 PHE A N 1
ATOM 551 C CA . PHE A 1 71 ? -6.871 5.150 0.908 1.00 97.44 71 PHE A CA 1
ATOM 552 C C . PHE A 1 71 ? -7.139 4.541 -0.466 1.00 97.44 71 PHE A C 1
ATOM 554 O O . PHE A 1 71 ? -8.105 4.887 -1.147 1.00 97.44 71 PHE A O 1
ATOM 561 N N . HIS A 1 72 ? -6.231 3.675 -0.913 1.00 97.50 72 HIS A N 1
ATOM 562 C CA . HIS A 1 72 ? -6.382 2.973 -2.181 1.00 97.50 72 HIS A CA 1
ATOM 563 C C . HIS A 1 72 ? -7.661 2.129 -2.168 1.00 97.50 72 HIS A C 1
ATOM 565 O O . HIS A 1 72 ? -7.805 1.211 -1.357 1.00 97.50 72 HIS A O 1
ATOM 571 N N . ALA A 1 73 ? -8.579 2.467 -3.070 1.00 97.62 73 ALA A N 1
ATOM 572 C CA . ALA A 1 73 ? -9.863 1.804 -3.196 1.00 97.62 73 ALA A CA 1
ATOM 573 C C . ALA A 1 73 ? -9.802 0.657 -4.210 1.00 97.62 73 ALA A C 1
ATOM 575 O O . ALA A 1 73 ? -9.119 0.735 -5.233 1.00 97.62 73 ALA A O 1
ATOM 576 N N . ILE A 1 74 ? -10.555 -0.398 -3.924 1.00 98.19 74 ILE A N 1
ATOM 577 C CA . ILE A 1 74 ? -10.887 -1.480 -4.851 1.00 98.19 74 ILE A CA 1
ATOM 578 C C . ILE A 1 74 ? -12.403 -1.540 -5.005 1.00 98.19 74 ILE A C 1
ATOM 580 O O . ILE A 1 74 ? -13.131 -1.076 -4.127 1.00 98.19 74 ILE A O 1
ATOM 584 N N . ALA A 1 75 ? -12.896 -2.120 -6.092 1.00 97.44 75 ALA A N 1
ATOM 585 C CA . ALA A 1 75 ? -14.328 -2.209 -6.347 1.00 97.44 75 ALA A CA 1
ATOM 586 C C . ALA A 1 75 ? -14.699 -3.611 -6.826 1.00 97.44 75 ALA A C 1
ATOM 588 O O . ALA A 1 75 ? -14.124 -4.123 -7.784 1.00 97.44 75 ALA A O 1
ATOM 589 N N . ALA A 1 76 ? -15.661 -4.239 -6.160 1.00 95.44 76 ALA A N 1
ATOM 590 C CA . ALA A 1 76 ? -16.159 -5.553 -6.538 1.00 95.44 76 ALA A CA 1
ATOM 591 C C . ALA A 1 76 ? -17.650 -5.667 -6.219 1.00 95.44 76 ALA A C 1
ATOM 593 O O . ALA A 1 76 ? -18.107 -5.253 -5.155 1.00 95.44 76 ALA A O 1
ATOM 594 N N . GLY A 1 77 ? -18.418 -6.227 -7.152 1.00 90.38 77 GLY A N 1
ATOM 595 C CA . GLY A 1 77 ? -19.880 -6.227 -7.061 1.00 90.38 77 GLY A CA 1
ATOM 596 C C . GLY A 1 77 ? -20.480 -4.814 -6.956 1.00 90.38 77 GLY A C 1
ATOM 597 O O . GLY A 1 77 ? -20.176 -3.916 -7.741 1.00 90.38 77 GLY A O 1
ATOM 598 N N . ASP A 1 78 ? -21.359 -4.625 -5.986 1.00 92.81 78 ASP A N 1
ATOM 599 C CA . ASP A 1 78 ? -22.027 -3.362 -5.672 1.00 92.81 78 ASP A CA 1
ATOM 600 C C . ASP A 1 78 ? -21.256 -2.519 -4.644 1.00 92.81 78 ASP A C 1
ATOM 602 O O . ASP A 1 78 ? -21.824 -1.600 -4.055 1.00 92.81 78 ASP A O 1
ATOM 606 N N . ARG A 1 79 ? -19.968 -2.817 -4.405 1.00 96.75 79 ARG A N 1
ATOM 607 C CA . ARG A 1 79 ? -19.208 -2.222 -3.299 1.00 96.75 79 ARG A CA 1
ATOM 608 C C . ARG A 1 79 ? -17.849 -1.680 -3.687 1.00 96.75 79 ARG A C 1
ATOM 610 O O . ARG A 1 79 ? -17.186 -2.174 -4.599 1.00 96.75 79 ARG A O 1
ATOM 617 N N . VAL A 1 80 ? -17.425 -0.699 -2.900 1.00 98.25 80 VAL A N 1
ATOM 618 C CA . VAL A 1 80 ? -16.068 -0.155 -2.879 1.00 98.25 80 VAL A CA 1
ATOM 619 C C . VAL A 1 80 ? -15.452 -0.468 -1.524 1.00 98.25 80 VAL A C 1
ATOM 621 O O . VAL A 1 80 ? -16.090 -0.256 -0.495 1.00 98.25 80 VAL A O 1
ATOM 624 N N . TYR A 1 81 ? -14.215 -0.954 -1.509 1.00 98.69 81 TYR A N 1
ATOM 625 C CA . TYR A 1 81 ? -13.500 -1.288 -0.281 1.00 98.69 81 TYR A CA 1
ATOM 626 C C . TYR A 1 81 ? -12.169 -0.558 -0.202 1.00 98.69 81 TYR A C 1
ATOM 628 O O . TYR A 1 81 ? -11.471 -0.421 -1.206 1.00 98.69 81 TYR A O 1
ATOM 636 N N . 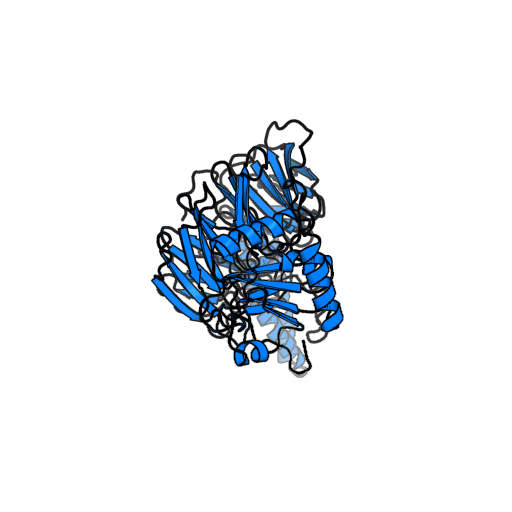PHE A 1 82 ? -11.788 -0.136 1.000 1.00 98.56 82 PHE A N 1
ATOM 637 C CA . PHE A 1 82 ? -10.472 0.444 1.256 1.00 98.56 82 PHE A CA 1
ATOM 638 C C . PHE A 1 82 ? -10.030 0.195 2.699 1.00 98.56 82 PHE A C 1
ATOM 640 O O . PHE A 1 82 ? -10.845 -0.026 3.597 1.00 98.56 82 PHE A O 1
ATOM 647 N N . GLY A 1 83 ? -8.716 0.221 2.904 1.00 97.69 83 GLY A N 1
ATOM 648 C CA . GLY A 1 83 ? -8.089 0.220 4.220 1.00 97.69 83 GLY A CA 1
ATOM 649 C C . GLY A 1 83 ? -7.707 1.634 4.640 1.00 97.69 83 GLY A C 1
ATOM 650 O O . GLY A 1 83 ? -7.372 2.464 3.791 1.00 97.69 83 GLY A O 1
ATOM 651 N N . SER A 1 84 ? -7.755 1.903 5.940 1.00 96.19 84 SER A N 1
ATOM 652 C CA . SER A 1 84 ? -7.384 3.188 6.514 1.00 96.19 84 SER A CA 1
ATOM 653 C C . SER A 1 84 ? -6.147 3.085 7.401 1.00 96.19 84 SER A C 1
ATOM 655 O O . SER A 1 84 ? -6.087 2.338 8.382 1.00 96.19 84 SER A O 1
ATOM 657 N N . SER A 1 85 ? -5.152 3.907 7.069 1.00 94.50 85 SER A N 1
ATOM 658 C CA . SER A 1 85 ? -3.931 4.090 7.854 1.00 94.50 85 SER A CA 1
ATOM 659 C C . SER A 1 85 ? -4.111 5.032 9.049 1.00 94.50 85 SER A C 1
ATOM 661 O O . SER A 1 85 ? -3.178 5.215 9.834 1.00 94.50 85 SER A O 1
ATOM 663 N N . ALA A 1 86 ? -5.283 5.661 9.179 1.00 93.19 86 ALA A N 1
ATOM 664 C CA . ALA A 1 86 ? -5.539 6.687 10.180 1.00 93.19 86 ALA A CA 1
ATOM 665 C C . ALA A 1 86 ? -6.304 6.160 11.398 1.00 93.19 86 ALA A C 1
ATOM 667 O O . ALA A 1 86 ? -5.958 6.533 12.519 1.00 93.19 86 ALA A O 1
ATOM 668 N N . ASP A 1 87 ? -7.300 5.305 11.184 1.00 92.88 87 ASP A N 1
ATOM 669 C CA . ASP A 1 87 ? -8.251 4.832 12.201 1.00 92.88 87 ASP A CA 1
ATOM 670 C C . ASP A 1 87 ? -8.329 3.297 12.295 1.00 92.88 87 ASP A C 1
ATOM 672 O O . ASP A 1 87 ? -9.273 2.759 12.867 1.00 92.88 87 ASP A O 1
ATOM 676 N N . ASP A 1 88 ? -7.324 2.601 11.751 1.00 95.19 88 ASP A N 1
ATOM 677 C CA . ASP A 1 88 ? -7.118 1.154 11.883 1.00 95.19 88 ASP A CA 1
ATOM 678 C C . ASP A 1 88 ? -8.353 0.327 11.460 1.00 95.19 88 ASP A C 1
ATOM 680 O O . ASP A 1 88 ? -8.710 -0.674 12.089 1.00 95.19 88 ASP A O 1
ATOM 684 N N . LYS A 1 89 ? -9.034 0.773 10.394 1.00 95.75 89 LYS A N 1
ATOM 685 C CA . LYS A 1 89 ? -10.254 0.154 9.862 1.00 95.75 89 LYS A CA 1
ATOM 686 C C . LYS A 1 89 ? -10.149 -0.270 8.402 1.00 95.75 89 LYS A C 1
ATOM 688 O O . LYS A 1 89 ? -9.399 0.286 7.600 1.00 95.75 89 LYS A O 1
ATOM 693 N N . VAL A 1 90 ? -11.013 -1.215 8.055 1.00 98.31 90 VAL A N 1
ATOM 694 C CA . VAL A 1 90 ? -11.426 -1.540 6.689 1.00 98.31 90 VAL A CA 1
ATOM 695 C C . VAL A 1 90 ? -12.852 -1.049 6.500 1.00 98.31 90 VAL A C 1
ATOM 697 O O . VAL A 1 90 ? -13.703 -1.264 7.364 1.00 98.31 90 VAL A O 1
ATOM 700 N N . TYR A 1 91 ? -13.110 -0.409 5.370 1.00 98.25 91 TYR A N 1
ATOM 701 C CA . TYR A 1 91 ? -14.411 0.138 5.016 1.00 98.25 91 TYR A CA 1
ATOM 702 C C . TYR A 1 91 ? -15.002 -0.604 3.823 1.00 98.25 91 TYR A C 1
ATOM 704 O O . TYR A 1 91 ? -14.282 -0.950 2.884 1.00 98.25 91 TYR A O 1
ATOM 712 N N . ALA A 1 92 ? -16.322 -0.775 3.842 1.00 98.25 92 ALA A N 1
ATOM 713 C CA . ALA A 1 92 ? -17.114 -1.097 2.666 1.00 98.25 92 ALA A CA 1
ATOM 714 C C . ALA A 1 92 ? -18.150 -0.009 2.430 1.00 98.25 92 ALA A C 1
ATOM 716 O O . ALA A 1 92 ? -18.988 0.255 3.294 1.00 98.25 92 ALA A O 1
ATOM 717 N N . LEU A 1 93 ? -18.108 0.585 1.247 1.00 97.88 93 LEU A N 1
ATOM 718 C CA . LEU A 1 93 ? -19.093 1.543 0.777 1.00 97.88 93 LEU A CA 1
ATOM 719 C C . LEU A 1 93 ? -20.005 0.890 -0.255 1.00 97.88 93 LEU A C 1
ATOM 721 O O . LEU A 1 93 ? -19.587 -0.001 -0.997 1.00 97.88 93 LEU A O 1
ATOM 725 N N . ASP A 1 94 ? -21.230 1.383 -0.341 1.00 95.75 94 ASP A N 1
ATOM 726 C CA . ASP A 1 94 ? -22.068 1.188 -1.513 1.00 95.75 94 ASP A CA 1
ATOM 727 C C . ASP A 1 94 ? -21.446 1.894 -2.728 1.00 95.75 94 ASP A C 1
ATOM 729 O O . ASP A 1 94 ? -21.139 3.085 -2.677 1.00 95.75 94 ASP A O 1
ATOM 733 N N . ALA A 1 95 ? -21.255 1.180 -3.837 1.00 94.00 95 ALA A N 1
ATOM 734 C CA . ALA A 1 95 ? -20.637 1.750 -5.034 1.00 94.00 95 ALA A CA 1
ATOM 735 C C . ALA A 1 95 ? -21.531 2.786 -5.740 1.00 94.00 95 ALA A C 1
ATOM 737 O O . ALA A 1 95 ? -21.031 3.655 -6.462 1.00 94.00 95 ALA A O 1
ATOM 738 N N . GLY A 1 96 ? -22.851 2.698 -5.560 1.00 92.31 96 GLY A N 1
ATOM 739 C CA . GLY A 1 96 ? -23.836 3.593 -6.157 1.00 92.31 96 GLY A CA 1
ATOM 740 C C . GLY A 1 96 ? -24.054 4.874 -5.359 1.00 92.31 96 GLY A C 1
ATOM 741 O O . GLY A 1 96 ? -24.220 5.923 -5.977 1.00 92.31 96 GLY A O 1
ATOM 742 N N . THR A 1 97 ? -24.020 4.804 -4.025 1.00 92.06 97 THR A N 1
ATOM 743 C CA . THR A 1 97 ? -24.374 5.929 -3.138 1.00 92.06 97 THR A CA 1
ATOM 744 C C . THR A 1 97 ? -23.215 6.489 -2.314 1.00 92.06 97 THR A C 1
ATOM 746 O O . THR A 1 97 ? -23.324 7.614 -1.826 1.00 92.06 97 THR A O 1
ATOM 749 N N . GLY A 1 98 ? -22.125 5.734 -2.138 1.00 93.69 98 GLY A N 1
ATOM 750 C CA . GLY A 1 98 ? -21.001 6.098 -1.268 1.00 93.69 98 GLY A CA 1
ATOM 751 C C . GLY A 1 98 ? -21.274 5.900 0.229 1.00 93.69 98 GLY A C 1
ATOM 752 O O . GLY A 1 98 ? -20.447 6.280 1.057 1.00 93.69 98 GLY A O 1
ATOM 753 N N . GLU A 1 99 ? -22.420 5.323 0.604 1.00 93.75 99 GLU A N 1
ATOM 754 C CA . GLU A 1 99 ? -22.781 5.079 2.004 1.00 93.75 99 GLU A CA 1
ATOM 755 C C . GLU A 1 99 ? -21.965 3.940 2.615 1.00 93.75 99 GLU A C 1
ATOM 757 O O . GLU A 1 99 ? -21.771 2.892 1.996 1.00 93.75 99 GLU A O 1
ATOM 762 N N . VAL A 1 100 ? -21.538 4.112 3.867 1.00 95.31 100 VAL A N 1
ATOM 763 C CA . VAL A 1 100 ? -20.851 3.058 4.622 1.00 95.31 100 VAL A CA 1
ATOM 764 C C . VAL A 1 100 ? -21.827 1.914 4.897 1.00 95.31 100 VAL A C 1
ATOM 766 O O . VAL A 1 100 ? -22.818 2.085 5.602 1.00 95.31 100 VAL A O 1
ATOM 769 N N . ARG A 1 101 ? -21.530 0.727 4.363 1.00 96.12 101 ARG A N 1
ATOM 770 C CA . ARG A 1 101 ? -22.292 -0.508 4.601 1.00 96.12 101 ARG A CA 1
ATOM 771 C C . ARG A 1 101 ? -21.829 -1.223 5.861 1.00 96.12 101 ARG A C 1
ATOM 773 O O . ARG A 1 101 ? -22.653 -1.716 6.624 1.00 96.12 101 ARG A O 1
ATOM 780 N N . TRP A 1 102 ? -20.517 -1.294 6.060 1.00 97.00 102 TRP A N 1
ATOM 781 C CA . TRP A 1 102 ? -19.906 -1.847 7.263 1.00 97.00 102 TRP A CA 1
ATOM 782 C C . TRP A 1 102 ? -18.474 -1.332 7.424 1.00 97.00 102 TRP A C 1
ATOM 784 O O . TRP A 1 102 ? -17.840 -0.880 6.464 1.00 97.00 102 TRP A O 1
ATOM 794 N N . THR A 1 103 ? -17.960 -1.437 8.647 1.00 97.06 103 THR A N 1
ATOM 795 C CA . THR A 1 103 ? -16.545 -1.246 8.977 1.00 97.06 103 THR A CA 1
ATOM 796 C C . THR A 1 103 ? -16.023 -2.440 9.772 1.00 97.06 103 THR A C 1
ATOM 798 O O . THR A 1 103 ? -16.782 -3.127 10.455 1.00 97.06 103 THR A O 1
ATOM 801 N N . PHE A 1 104 ? -14.724 -2.704 9.668 1.00 97.62 104 PHE A N 1
ATOM 802 C CA . PHE A 1 104 ? -14.039 -3.752 10.421 1.00 97.62 104 PHE A CA 1
ATOM 803 C C . PHE A 1 104 ? -12.765 -3.188 11.050 1.00 97.62 104 PHE A C 1
ATOM 805 O O . PHE A 1 104 ? -11.960 -2.578 10.350 1.00 97.62 104 PHE A O 1
ATOM 812 N N . PHE A 1 105 ? -12.579 -3.392 12.356 1.00 96.88 105 PHE A N 1
ATOM 813 C CA . PHE A 1 105 ? -11.402 -2.914 13.082 1.00 96.88 105 PHE A CA 1
ATOM 814 C C . PHE A 1 105 ? -10.256 -3.926 13.037 1.00 96.88 105 PHE A C 1
ATOM 816 O O . PHE A 1 105 ? -10.422 -5.076 13.449 1.00 96.88 105 PHE A O 1
ATOM 823 N N . THR A 1 106 ? -9.073 -3.460 12.647 1.00 96.44 106 THR A N 1
ATOM 824 C CA . THR A 1 106 ? -7.791 -4.120 12.925 1.00 96.44 106 THR A CA 1
ATOM 825 C C . THR A 1 106 ? -7.151 -3.521 14.183 1.00 96.44 106 THR A C 1
ATOM 827 O O . THR A 1 106 ? -7.702 -2.610 14.809 1.00 96.44 106 THR A O 1
ATOM 830 N N . GLU A 1 107 ? -5.993 -4.035 14.598 1.00 94.38 107 GLU A N 1
ATOM 831 C CA . GLU A 1 107 ? -5.277 -3.535 15.784 1.00 94.38 107 GLU A CA 1
ATOM 832 C C . GLU A 1 107 ? -4.135 -2.572 15.448 1.00 94.38 107 GLU A C 1
ATOM 834 O O . GLU A 1 107 ? -3.312 -2.235 16.299 1.00 94.38 107 GLU A O 1
ATOM 839 N N . GLY A 1 108 ? -4.062 -2.160 14.190 1.00 95.06 108 GLY A N 1
ATOM 840 C CA . GLY A 1 108 ? -3.103 -1.191 13.701 1.00 95.06 108 GLY A CA 1
ATOM 841 C C . GLY A 1 108 ? -3.442 -0.732 12.285 1.00 95.06 108 GLY A C 1
ATOM 842 O O . GLY A 1 108 ? -4.399 -1.239 11.687 1.00 95.06 108 GLY A O 1
ATOM 843 N N . PRO A 1 109 ? -2.654 0.207 11.738 1.00 96.19 109 PRO A N 1
ATOM 844 C CA . PRO A 1 109 ? -2.926 0.825 10.444 1.00 96.19 109 PRO A CA 1
ATOM 845 C C . PRO A 1 109 ? -3.098 -0.176 9.298 1.00 96.19 109 PRO A C 1
ATOM 847 O O . PRO A 1 109 ? -2.245 -1.040 9.087 1.00 96.19 109 PRO A O 1
ATOM 850 N N . VAL A 1 110 ? -4.138 0.011 8.482 1.00 97.44 110 VAL A N 1
ATOM 851 C CA . VAL A 1 110 ? -4.302 -0.696 7.203 1.00 97.44 110 VAL A CA 1
ATOM 852 C C . VAL A 1 110 ? -3.827 0.221 6.080 1.00 97.44 110 VAL A C 1
ATOM 854 O O . VAL A 1 110 ? -4.516 1.156 5.681 1.00 97.44 110 VAL A O 1
ATOM 857 N N . ARG A 1 111 ? -2.603 -0.004 5.597 1.00 95.75 111 ARG A N 1
ATOM 858 C CA . ARG A 1 111 ? -1.912 0.942 4.696 1.00 95.75 111 ARG A CA 1
ATOM 859 C C . ARG A 1 111 ? -2.153 0.712 3.213 1.00 95.75 111 ARG A C 1
ATOM 861 O O . ARG A 1 111 ? -2.037 1.644 2.425 1.00 95.75 111 ARG A O 1
ATOM 868 N N . LEU A 1 112 ? -2.414 -0.532 2.839 1.00 96.81 112 LEU A N 1
ATOM 869 C CA . LEU A 1 112 ? -2.573 -0.953 1.454 1.00 96.81 112 LEU A CA 1
ATOM 870 C C . LEU A 1 112 ? -4.016 -1.394 1.219 1.00 96.81 112 LEU A C 1
ATOM 872 O O . LEU A 1 112 ? -4.715 -1.790 2.154 1.00 96.81 112 LEU A O 1
ATOM 876 N N . ALA A 1 113 ? -4.457 -1.321 -0.035 1.00 97.50 113 ALA A N 1
ATOM 877 C CA . ALA A 1 113 ? -5.787 -1.762 -0.419 1.00 97.50 113 ALA A CA 1
ATOM 878 C C . ALA A 1 113 ? -6.029 -3.237 -0.035 1.00 97.50 113 ALA A C 1
ATOM 880 O O . ALA A 1 113 ? -5.115 -4.060 -0.179 1.00 97.50 113 ALA A O 1
ATOM 881 N N . PRO A 1 114 ? -7.258 -3.593 0.381 1.00 97.81 114 PRO A N 1
ATOM 882 C CA . PRO A 1 114 ? -7.689 -4.983 0.456 1.00 97.81 114 PRO A CA 1
ATOM 883 C C . PRO A 1 114 ? -7.554 -5.704 -0.894 1.00 97.81 114 PRO A C 1
ATOM 885 O O . PRO A 1 114 ? -7.518 -5.075 -1.953 1.00 97.81 114 PRO A O 1
ATOM 888 N N . ALA A 1 115 ? -7.555 -7.034 -0.858 1.00 98.12 115 ALA A N 1
ATOM 889 C CA . ALA A 1 115 ? -7.744 -7.875 -2.037 1.00 98.12 115 ALA A CA 1
ATOM 890 C C . ALA A 1 115 ? -9.075 -8.628 -1.935 1.00 98.12 115 ALA A C 1
ATOM 892 O O . ALA A 1 115 ? -9.350 -9.257 -0.917 1.00 98.12 115 ALA A O 1
ATOM 893 N N . TYR A 1 116 ? -9.890 -8.586 -2.985 1.00 97.88 116 TYR A N 1
ATOM 894 C CA . TYR A 1 116 ? -11.169 -9.281 -3.077 1.00 97.88 116 TYR A CA 1
ATOM 895 C C . TYR A 1 116 ? -11.037 -10.585 -3.870 1.00 97.88 116 TYR A C 1
ATOM 897 O O . TYR A 1 116 ? -10.536 -10.600 -4.997 1.00 97.88 116 TYR A O 1
ATOM 905 N N . ALA A 1 117 ? -11.543 -11.686 -3.319 1.00 96.12 117 ALA A N 1
ATOM 906 C CA . ALA A 1 117 ? -11.724 -12.932 -4.056 1.00 96.12 117 ALA A CA 1
ATOM 907 C C . ALA A 1 117 ? -12.856 -13.761 -3.445 1.00 96.12 117 ALA A C 1
ATOM 909 O O . ALA A 1 117 ? -12.933 -13.907 -2.229 1.00 96.12 117 ALA A O 1
ATOM 910 N N . GLN A 1 118 ? -13.719 -14.334 -4.291 1.00 93.50 118 GLN A N 1
ATOM 911 C CA . GLN A 1 118 ? -14.739 -15.315 -3.885 1.00 93.50 118 GLN A CA 1
ATOM 912 C C . GLN A 1 118 ? -15.616 -14.852 -2.699 1.00 93.50 118 GLN A C 1
ATOM 914 O O . GLN A 1 118 ? -15.876 -15.613 -1.771 1.00 93.50 118 GLN A O 1
ATOM 919 N N . GLY A 1 119 ? -16.055 -13.587 -2.709 1.00 95.56 119 GLY A N 1
ATOM 920 C CA . GLY A 1 119 ? -16.898 -13.031 -1.643 1.00 95.56 119 GLY A CA 1
ATOM 921 C C . GLY A 1 119 ? -16.160 -12.697 -0.343 1.00 95.56 119 GLY A C 1
ATOM 922 O O . GLY A 1 119 ? -16.802 -12.408 0.661 1.00 95.56 119 GLY A O 1
ATOM 923 N N . ARG A 1 120 ? -14.825 -12.709 -0.346 1.00 97.69 120 ARG A N 1
ATOM 924 C CA . ARG A 1 120 ? -13.982 -12.388 0.810 1.00 97.69 120 ARG A CA 1
ATOM 925 C C . ARG A 1 120 ? -13.024 -11.254 0.503 1.00 97.69 120 ARG A C 1
ATOM 927 O O . ARG A 1 120 ? -12.621 -11.063 -0.644 1.00 97.69 120 ARG A O 1
ATOM 934 N N . LEU A 1 121 ? -12.646 -10.541 1.555 1.00 98.31 121 LEU A N 1
ATOM 935 C CA . LEU A 1 121 ? -11.593 -9.538 1.535 1.00 98.31 121 LEU A CA 1
ATOM 936 C C . LEU A 1 121 ? -10.426 -9.997 2.387 1.00 98.31 121 LEU A C 1
ATOM 938 O O . LEU A 1 121 ? -10.616 -10.449 3.515 1.00 98.31 121 LEU A O 1
ATOM 942 N N . TYR A 1 122 ? -9.229 -9.810 1.851 1.00 98.62 122 TYR A N 1
ATOM 943 C CA . TYR A 1 122 ? -7.973 -10.139 2.497 1.00 98.62 122 TYR A CA 1
ATOM 944 C C . TYR A 1 122 ? -7.182 -8.863 2.742 1.00 98.62 122 TYR A C 1
ATOM 946 O O . TYR A 1 122 ? -7.001 -8.053 1.829 1.00 98.62 122 TYR A O 1
ATOM 954 N N . VAL A 1 123 ? -6.744 -8.669 3.981 1.00 98.38 123 VAL A N 1
ATOM 955 C CA . VAL A 1 123 ? -6.216 -7.387 4.454 1.00 98.38 123 VAL A CA 1
ATOM 956 C C . VAL A 1 123 ? -4.969 -7.616 5.290 1.00 98.38 123 VAL A C 1
ATOM 958 O O . VAL A 1 123 ? -4.991 -8.416 6.216 1.00 98.38 123 VAL A O 1
ATOM 961 N N . GLY A 1 124 ? -3.890 -6.904 4.975 1.00 98.19 124 GLY A N 1
ATOM 962 C CA . GLY A 1 124 ? -2.694 -6.842 5.813 1.00 98.19 124 GLY A CA 1
ATOM 963 C C . GLY A 1 124 ? -2.712 -5.589 6.681 1.00 98.19 124 GLY A C 1
ATOM 964 O O . GLY A 1 124 ? -3.057 -4.514 6.187 1.00 98.19 124 GLY A O 1
ATOM 965 N N . SER A 1 125 ? -2.334 -5.718 7.951 1.00 97.56 125 SER A N 1
ATOM 966 C CA . SER A 1 125 ? -2.223 -4.587 8.873 1.00 97.56 125 SER A CA 1
ATOM 967 C C . SER A 1 125 ? -0.809 -4.447 9.446 1.00 97.56 125 SER A C 1
ATOM 969 O O . SER A 1 125 ? -0.025 -5.398 9.549 1.00 97.56 125 SER A O 1
ATOM 971 N N . ASP A 1 126 ? -0.480 -3.223 9.853 1.00 96.62 126 ASP A N 1
ATOM 972 C CA . ASP A 1 126 ? 0.708 -2.904 10.644 1.00 96.62 126 ASP A CA 1
ATOM 973 C C . ASP A 1 126 ? 0.739 -3.663 11.985 1.00 96.62 126 ASP A C 1
ATOM 975 O O . ASP A 1 126 ? 1.787 -3.752 12.623 1.00 96.62 126 ASP A O 1
ATOM 979 N N . ASP A 1 127 ? -0.373 -4.264 12.408 1.00 95.88 127 ASP A N 1
ATOM 980 C CA . ASP A 1 127 ? -0.411 -5.186 13.537 1.00 95.88 127 ASP A CA 1
ATOM 981 C C . ASP A 1 127 ? 0.227 -6.569 13.256 1.00 95.88 127 ASP A C 1
ATOM 983 O O . ASP A 1 127 ? 0.276 -7.430 14.140 1.00 95.88 127 ASP A O 1
ATOM 987 N N . GLY A 1 128 ? 0.785 -6.783 12.065 1.00 96.12 128 GLY A N 1
ATOM 988 C CA . GLY A 1 128 ? 1.473 -8.026 11.716 1.00 96.12 128 GLY A CA 1
ATOM 989 C C . GLY A 1 128 ? 0.525 -9.192 11.438 1.00 96.12 128 GLY A C 1
ATOM 990 O O . GLY A 1 128 ? 0.979 -10.334 11.355 1.00 96.12 128 GLY A O 1
ATOM 991 N N . CYS A 1 129 ? -0.776 -8.934 11.298 1.00 97.56 129 CYS A N 1
ATOM 992 C CA . CYS A 1 129 ? -1.768 -9.934 10.939 1.00 97.56 129 CYS A CA 1
ATOM 993 C C . CYS A 1 129 ? -2.284 -9.741 9.508 1.00 97.56 129 CYS A C 1
ATOM 995 O O . CYS A 1 129 ? -2.356 -8.635 8.964 1.00 97.56 129 CYS A O 1
ATOM 997 N N . VAL A 1 130 ? -2.669 -10.869 8.913 1.00 98.69 130 VAL A N 1
ATOM 998 C CA . VAL A 1 130 ? -3.490 -10.952 7.710 1.00 98.69 130 VAL A CA 1
ATOM 999 C C . VAL A 1 130 ? -4.892 -11.359 8.140 1.00 98.69 130 VAL A C 1
ATOM 1001 O O . VAL A 1 130 ? -5.077 -12.380 8.801 1.00 98.69 130 VAL A O 1
ATOM 1004 N N . TYR A 1 131 ? -5.879 -10.566 7.755 1.00 98.69 131 TYR A N 1
ATOM 1005 C CA . TYR A 1 131 ? -7.286 -10.780 8.054 1.00 98.69 131 TYR A CA 1
ATOM 1006 C C . TYR A 1 131 ? -8.013 -11.261 6.809 1.00 98.69 131 TYR A C 1
ATOM 1008 O O . TYR A 1 131 ? -7.775 -10.747 5.716 1.00 98.69 131 TYR A O 1
ATOM 1016 N N . CYS A 1 132 ? -8.942 -12.192 6.993 1.00 98.69 132 CYS A N 1
ATOM 1017 C CA . CYS A 1 132 ? -9.973 -12.500 6.019 1.00 98.69 132 CYS A CA 1
ATOM 1018 C C . CYS A 1 132 ? -11.329 -12.133 6.604 1.00 98.69 132 CYS A C 1
ATOM 1020 O O . CYS A 1 132 ? -11.730 -12.674 7.637 1.00 98.69 132 CYS A O 1
ATOM 1022 N N . VAL A 1 133 ? -12.053 -11.261 5.914 1.00 98.62 133 VAL A N 1
ATOM 1023 C CA . VAL A 1 133 ? -13.410 -10.863 6.288 1.00 98.62 133 VAL A CA 1
ATOM 1024 C C . VAL A 1 133 ? -14.384 -11.189 5.166 1.00 98.62 133 VAL A C 1
ATOM 1026 O O . VAL A 1 133 ? -14.034 -11.178 3.983 1.00 98.62 133 VAL A O 1
ATOM 1029 N N . ASP A 1 134 ? -15.614 -11.504 5.539 1.00 98.44 134 ASP A N 1
ATOM 1030 C CA . ASP A 1 134 ? -16.707 -11.663 4.597 1.00 98.44 134 ASP A CA 1
ATOM 1031 C C . ASP A 1 134 ? -17.001 -10.311 3.934 1.00 98.44 134 ASP A C 1
ATOM 1033 O O . ASP A 1 134 ? -17.240 -9.304 4.602 1.00 98.44 134 ASP A O 1
ATOM 1037 N N . ALA A 1 135 ? -16.968 -10.267 2.604 1.00 97.75 135 ALA A N 1
ATOM 1038 C CA . ALA A 1 135 ? -17.067 -9.008 1.874 1.00 97.75 135 ALA A CA 1
ATOM 1039 C C . ALA A 1 135 ? -18.478 -8.394 1.944 1.00 97.75 135 ALA A C 1
ATOM 1041 O O . ALA A 1 135 ? -18.641 -7.187 1.726 1.00 97.75 135 ALA A O 1
ATOM 1042 N N . ALA A 1 136 ? -19.497 -9.210 2.245 1.00 97.06 136 ALA A N 1
ATOM 1043 C CA . ALA A 1 136 ? -20.892 -8.798 2.318 1.00 97.06 136 ALA A CA 1
ATOM 1044 C C . ALA A 1 136 ? -21.273 -8.228 3.696 1.00 97.06 136 ALA A C 1
ATOM 1046 O O . ALA A 1 136 ? -22.092 -7.309 3.779 1.00 97.06 136 ALA A O 1
ATOM 1047 N N . THR A 1 137 ? -20.665 -8.717 4.768 1.00 97.75 137 THR A N 1
ATOM 1048 C CA . THR A 1 137 ? -21.059 -8.395 6.149 1.00 97.75 137 THR A CA 1
ATOM 1049 C C . THR A 1 137 ? -19.956 -7.719 6.959 1.00 97.75 137 THR A C 1
ATOM 1051 O O . THR A 1 137 ? -20.253 -7.111 7.981 1.00 97.75 137 THR A O 1
ATOM 1054 N N . GLY A 1 138 ? -18.695 -7.820 6.528 1.00 97.56 138 GLY A N 1
ATOM 1055 C CA . GLY A 1 138 ? -17.535 -7.384 7.308 1.00 97.56 138 GLY A CA 1
ATOM 1056 C C . GLY A 1 138 ? -17.183 -8.334 8.456 1.00 97.56 138 GLY A C 1
ATOM 1057 O O . GLY A 1 138 ? -16.288 -8.034 9.244 1.00 97.56 138 GLY A O 1
ATOM 1058 N N . ALA A 1 139 ? -17.868 -9.478 8.571 1.00 97.88 139 ALA A N 1
ATOM 1059 C CA . ALA A 1 139 ? -17.614 -10.448 9.625 1.00 97.88 139 ALA A CA 1
ATOM 1060 C C . ALA A 1 139 ? -16.236 -11.101 9.454 1.00 97.88 139 ALA A C 1
ATOM 1062 O O . ALA A 1 139 ? -15.853 -11.502 8.353 1.00 97.88 139 ALA A O 1
ATOM 1063 N N . LEU A 1 140 ? -15.501 -11.246 10.557 1.00 98.06 140 LEU A N 1
ATOM 1064 C CA . LEU A 1 140 ? -14.231 -11.966 10.570 1.00 98.06 140 LEU A CA 1
ATOM 1065 C C . LEU A 1 140 ? -14.455 -13.439 10.211 1.00 98.06 140 LEU A C 1
ATOM 1067 O O . LEU A 1 140 ? -15.238 -14.125 10.863 1.00 98.06 140 LEU A O 1
ATOM 1071 N N . VAL A 1 141 ? -13.732 -13.928 9.204 1.00 98.38 141 VAL A N 1
ATOM 1072 C CA . VAL A 1 141 ? -13.698 -15.350 8.835 1.00 98.38 141 VAL A CA 1
ATOM 1073 C C . VAL A 1 141 ? -12.508 -16.026 9.506 1.00 98.38 141 VAL A C 1
ATOM 1075 O O . VAL A 1 141 ? -12.664 -17.048 10.165 1.00 98.38 141 VAL A O 1
ATOM 1078 N N . TRP A 1 142 ? -11.316 -15.448 9.350 1.00 98.50 142 TRP A N 1
ATOM 1079 C CA . TRP A 1 142 ? -10.098 -15.907 10.012 1.00 98.50 142 TRP A CA 1
ATOM 1080 C C . TRP A 1 142 ? -9.080 -14.771 10.135 1.00 98.50 142 TRP A C 1
ATOM 1082 O O . TRP A 1 142 ? -9.129 -13.780 9.404 1.00 98.50 142 TRP A O 1
ATOM 1092 N N . THR A 1 143 ? -8.133 -14.936 11.055 1.00 97.81 143 THR A N 1
ATOM 1093 C CA . THR A 1 143 ? -6.942 -14.089 11.188 1.00 97.81 143 THR A CA 1
ATOM 1094 C C . THR A 1 143 ? -5.697 -14.969 11.239 1.00 97.81 143 THR A C 1
ATOM 1096 O O . THR A 1 143 ? -5.728 -16.061 11.807 1.00 97.81 143 THR A O 1
ATOM 1099 N N . HIS A 1 144 ? -4.612 -14.512 10.620 1.00 97.81 144 HIS A N 1
ATOM 1100 C CA . HIS A 1 144 ? -3.321 -15.186 10.618 1.00 97.81 144 HIS A CA 1
ATOM 1101 C C . HIS A 1 144 ? -2.227 -14.204 11.031 1.00 97.81 144 HIS A C 1
ATOM 1103 O O . HIS A 1 144 ? -2.017 -13.186 10.372 1.00 97.81 144 HIS A O 1
ATOM 1109 N N . ARG A 1 145 ? -1.482 -14.525 12.091 1.00 96.31 145 ARG A N 1
ATOM 1110 C CA . ARG A 1 145 ? -0.320 -13.735 12.508 1.00 96.31 145 ARG A CA 1
ATOM 1111 C C . ARG A 1 145 ? 0.855 -14.021 11.573 1.00 96.31 145 ARG A C 1
ATOM 1113 O O . ARG A 1 145 ? 1.513 -15.046 11.701 1.00 96.31 145 ARG A O 1
ATOM 1120 N N . ALA A 1 146 ? 1.158 -13.085 10.682 1.00 95.56 146 ALA A N 1
ATOM 1121 C CA . ALA A 1 146 ? 2.312 -13.137 9.787 1.00 95.56 146 ALA A CA 1
ATOM 1122 C C . ALA A 1 146 ? 3.587 -12.599 10.469 1.00 95.56 146 ALA A C 1
ATOM 1124 O O . ALA A 1 146 ? 4.415 -11.954 9.841 1.00 95.56 146 ALA A O 1
ATOM 1125 N N . ALA A 1 147 ? 3.756 -12.859 11.764 1.00 93.06 147 ALA A N 1
ATOM 1126 C CA . ALA A 1 147 ? 4.880 -12.386 12.562 1.00 93.06 147 ALA A CA 1
ATOM 1127 C C . ALA A 1 147 ? 5.323 -13.477 13.538 1.00 93.06 147 ALA A C 1
ATOM 1129 O O . ALA A 1 147 ? 4.495 -14.209 14.080 1.00 93.06 147 ALA A O 1
ATOM 1130 N N . VAL A 1 148 ? 6.625 -13.550 13.819 1.00 91.06 148 VAL A N 1
ATOM 1131 C CA . VAL A 1 148 ? 7.179 -14.536 14.769 1.00 91.06 148 VAL A CA 1
ATOM 1132 C C . VAL A 1 148 ? 6.850 -14.217 16.230 1.00 91.06 148 VAL A C 1
ATOM 1134 O O . VAL A 1 148 ? 7.037 -15.055 17.106 1.00 91.06 148 VAL A O 1
ATOM 1137 N N . SER A 1 149 ? 6.384 -12.998 16.515 1.00 87.81 149 SER A N 1
ATOM 1138 C CA . SER A 1 149 ? 6.033 -12.564 17.863 1.00 87.81 149 SER A CA 1
ATOM 1139 C C . SER A 1 149 ? 4.794 -11.668 17.865 1.00 87.81 149 SER A C 1
ATOM 1141 O O . SER A 1 149 ? 4.450 -11.047 16.859 1.00 87.81 149 SER A O 1
ATOM 1143 N N . ALA A 1 150 ? 4.132 -11.575 19.020 1.00 87.88 150 ALA A N 1
ATOM 1144 C CA . ALA A 1 150 ? 3.055 -10.613 19.261 1.00 87.88 150 ALA A CA 1
ATOM 1145 C C . ALA A 1 150 ? 3.567 -9.240 19.743 1.00 87.88 150 ALA A C 1
ATOM 1147 O O . ALA A 1 150 ? 2.774 -8.403 20.169 1.00 87.88 150 ALA A O 1
ATOM 1148 N N . ARG A 1 151 ? 4.887 -9.007 19.711 1.00 90.88 151 ARG A N 1
ATOM 1149 C CA . ARG A 1 151 ? 5.514 -7.806 20.263 1.00 90.88 151 ARG A CA 1
ATOM 1150 C C . ARG A 1 151 ? 5.102 -6.560 19.481 1.00 90.88 151 ARG A C 1
ATOM 1152 O O . ARG A 1 151 ? 5.234 -6.493 18.260 1.00 90.88 151 ARG A O 1
ATOM 1159 N N . ARG A 1 152 ? 4.670 -5.544 20.221 1.00 93.19 152 ARG A N 1
ATOM 1160 C CA . ARG A 1 152 ? 4.305 -4.215 19.743 1.00 93.19 152 ARG A CA 1
ATOM 1161 C C . ARG A 1 152 ? 5.412 -3.214 20.046 1.00 93.19 152 ARG A C 1
ATOM 1163 O O . ARG A 1 152 ? 5.950 -3.181 21.155 1.00 93.19 152 ARG A O 1
ATOM 1170 N N . ILE A 1 153 ? 5.732 -2.380 19.069 1.00 92.94 153 ILE A N 1
ATOM 1171 C CA . ILE A 1 153 ? 6.712 -1.298 19.170 1.00 92.94 153 ILE A CA 1
ATOM 1172 C C . ILE A 1 153 ? 6.097 0.014 18.677 1.00 92.94 153 ILE A C 1
ATOM 1174 O O . ILE A 1 153 ? 5.180 -0.015 17.855 1.00 92.94 153 ILE A O 1
ATOM 1178 N N . PRO A 1 154 ? 6.611 1.173 19.111 1.00 91.06 154 PRO A N 1
ATOM 1179 C CA . PRO A 1 154 ? 6.271 2.441 18.484 1.00 91.06 154 PRO A CA 1
ATOM 1180 C C . PRO A 1 154 ? 6.710 2.461 17.025 1.00 91.06 154 PRO A C 1
ATOM 1182 O O . PRO A 1 154 ? 7.881 2.260 16.710 1.00 91.06 154 PRO A O 1
ATOM 1185 N N . GLY A 1 155 ? 5.775 2.764 16.139 1.00 88.25 155 GLY A N 1
ATOM 1186 C CA . GLY A 1 155 ? 6.028 3.015 14.731 1.00 88.25 155 GLY A CA 1
ATOM 1187 C C . GLY A 1 155 ? 4.986 3.988 14.210 1.00 88.25 155 GLY A C 1
ATOM 1188 O O . GLY A 1 155 ? 3.795 3.790 14.419 1.00 88.25 155 GLY A O 1
ATOM 1189 N N . ASN A 1 156 ? 5.420 5.068 13.558 1.00 84.56 156 ASN A N 1
ATOM 1190 C CA . ASN A 1 156 ? 4.518 6.041 12.928 1.00 84.56 156 ASN A CA 1
ATOM 1191 C C . ASN A 1 156 ? 3.442 6.629 13.869 1.00 84.56 156 ASN A C 1
ATOM 1193 O O . ASN A 1 156 ? 2.310 6.866 13.452 1.00 84.56 156 ASN A O 1
ATOM 1197 N N . GLY A 1 157 ? 3.784 6.850 15.146 1.00 86.62 157 GLY A N 1
ATOM 1198 C CA . GLY A 1 157 ? 2.845 7.363 16.156 1.00 86.62 157 GLY A CA 1
ATOM 1199 C C . GLY A 1 157 ? 1.777 6.352 16.601 1.00 86.62 157 GLY A C 1
ATOM 1200 O O . GLY A 1 157 ? 0.723 6.744 17.103 1.00 86.62 157 GLY A O 1
ATOM 1201 N N . ARG A 1 158 ? 2.023 5.055 16.387 1.00 89.81 158 ARG A N 1
ATOM 1202 C CA . ARG A 1 158 ? 1.157 3.922 16.744 1.00 89.81 158 ARG A CA 1
ATOM 1203 C C . ARG A 1 158 ? 1.967 2.831 17.437 1.00 89.81 158 ARG A C 1
ATOM 1205 O O . ARG A 1 158 ? 3.186 2.791 17.288 1.00 89.81 158 ARG A O 1
ATOM 1212 N N . LEU A 1 159 ? 1.292 1.930 18.151 1.00 92.19 159 LEU A N 1
ATOM 1213 C CA . LEU A 1 159 ? 1.879 0.646 18.527 1.00 92.19 159 LEU A CA 1
ATOM 1214 C C . LEU A 1 159 ? 1.605 -0.361 17.409 1.00 92.19 159 LEU A C 1
ATOM 1216 O O . LEU A 1 159 ? 0.463 -0.732 17.170 1.00 92.19 159 LEU A O 1
ATOM 1220 N N . VAL A 1 160 ? 2.658 -0.781 16.717 1.00 94.12 160 VAL A N 1
ATOM 1221 C CA . VAL A 1 160 ? 2.606 -1.684 15.557 1.00 94.12 160 VAL A CA 1
ATOM 1222 C C . VAL A 1 160 ? 3.387 -2.959 15.849 1.00 94.12 160 VAL A C 1
ATOM 1224 O O . VAL A 1 160 ? 4.176 -2.998 16.791 1.00 94.12 160 VAL A O 1
ATOM 1227 N N . SER A 1 161 ? 3.185 -4.015 15.064 1.00 94.50 161 SER A N 1
ATOM 1228 C CA . SER A 1 161 ? 4.067 -5.185 15.114 1.00 94.50 161 SER A CA 1
ATOM 1229 C C . SER A 1 161 ? 5.502 -4.803 14.750 1.00 94.50 161 SER A C 1
ATOM 1231 O O . SER A 1 161 ? 5.739 -3.905 13.941 1.00 94.50 161 SER A O 1
ATOM 1233 N N . ASP A 1 162 ? 6.477 -5.520 15.304 1.00 91.88 162 ASP A N 1
ATOM 1234 C CA . ASP A 1 162 ? 7.854 -5.443 14.820 1.00 91.88 162 ASP A CA 1
ATOM 1235 C C . ASP A 1 162 ? 8.078 -6.162 13.474 1.00 91.88 162 ASP A C 1
ATOM 1237 O O . ASP A 1 162 ? 9.157 -6.041 12.891 1.00 91.88 162 ASP A O 1
ATOM 1241 N N . MET A 1 163 ? 7.043 -6.831 12.953 1.00 94.31 163 MET A N 1
ATOM 1242 C CA . MET A 1 163 ? 6.922 -7.340 11.586 1.00 94.31 163 MET A CA 1
ATOM 1243 C C . MET A 1 163 ? 5.566 -6.913 10.990 1.00 94.31 163 MET A C 1
ATOM 1245 O O . MET A 1 163 ? 4.640 -7.719 10.913 1.00 94.31 163 MET A O 1
ATOM 1249 N N . PRO A 1 164 ? 5.399 -5.637 10.598 1.00 95.75 164 PRO A N 1
ATOM 1250 C CA . PRO A 1 164 ? 4.136 -5.148 10.049 1.00 95.75 164 PRO A CA 1
ATOM 1251 C C . PRO A 1 164 ? 3.901 -5.688 8.629 1.00 95.75 164 PRO A C 1
ATOM 1253 O O . PRO A 1 164 ? 4.854 -5.834 7.860 1.00 95.75 164 PRO A O 1
ATOM 1256 N N . VAL A 1 165 ? 2.644 -5.933 8.239 1.00 96.75 165 VAL A N 1
ATOM 1257 C CA . VAL A 1 165 ? 2.300 -6.364 6.871 1.00 96.75 165 VAL A CA 1
ATOM 1258 C C . VAL A 1 165 ? 2.230 -5.145 5.944 1.00 96.75 165 VAL A C 1
ATOM 1260 O O . VAL A 1 165 ? 1.169 -4.562 5.731 1.00 96.75 165 VAL A O 1
ATOM 1263 N N . ARG A 1 166 ? 3.378 -4.745 5.379 1.00 94.06 166 ARG A N 1
ATOM 1264 C CA . ARG A 1 166 ? 3.509 -3.576 4.477 1.00 94.06 166 ARG A CA 1
ATOM 1265 C C . ARG A 1 166 ? 3.735 -3.924 3.005 1.00 94.06 166 ARG A C 1
ATOM 1267 O O . ARG A 1 166 ? 3.933 -3.022 2.193 1.00 94.06 166 ARG A O 1
ATOM 1274 N N . ALA A 1 167 ? 3.644 -5.208 2.657 1.00 92.12 167 ALA A N 1
ATOM 1275 C CA . ALA A 1 167 ? 3.679 -5.678 1.272 1.00 92.12 167 ALA A CA 1
ATOM 1276 C C . ALA A 1 167 ? 2.279 -5.795 0.614 1.00 92.12 167 ALA A C 1
ATOM 1278 O O . ALA A 1 167 ? 2.128 -6.269 -0.513 1.00 92.12 167 ALA A O 1
ATOM 1279 N N . GLY A 1 168 ? 1.219 -5.416 1.335 1.00 86.19 168 GLY A N 1
ATOM 1280 C CA . GLY A 1 168 ? -0.155 -5.728 0.945 1.00 86.19 168 GLY A CA 1
ATOM 1281 C C . GLY A 1 168 ? -0.411 -7.239 0.917 1.00 86.19 168 GLY A C 1
ATOM 1282 O O . GLY A 1 168 ? 0.404 -8.038 1.380 1.00 86.19 168 GLY A O 1
ATOM 1283 N N . VAL A 1 169 ? -1.565 -7.627 0.379 1.00 96.75 169 VAL A N 1
ATOM 1284 C CA . VAL A 1 169 ? -1.953 -9.032 0.225 1.00 96.75 169 VAL A CA 1
ATOM 1285 C C . VAL A 1 169 ? -2.236 -9.313 -1.248 1.00 96.75 169 VAL A C 1
ATOM 1287 O O . VAL A 1 169 ? -2.921 -8.540 -1.921 1.00 96.75 169 VAL A O 1
ATOM 1290 N N . LEU A 1 170 ? -1.692 -10.411 -1.768 1.00 97.69 170 LEU A N 1
ATOM 1291 C CA . LEU A 1 170 ? -1.978 -10.902 -3.115 1.00 97.69 170 LEU A CA 1
ATOM 1292 C C . LEU A 1 170 ? -2.777 -12.193 -3.005 1.00 97.69 170 LEU A C 1
ATOM 1294 O O . LEU A 1 170 ? -2.410 -13.086 -2.255 1.00 97.69 170 LEU A O 1
ATOM 1298 N N . VAL A 1 171 ? -3.860 -12.304 -3.766 1.00 96.94 171 VAL A N 1
ATOM 1299 C CA . VAL A 1 171 ? -4.711 -13.497 -3.771 1.00 96.94 171 VAL A CA 1
ATOM 1300 C C . VAL A 1 171 ? -4.756 -14.046 -5.180 1.00 96.94 171 VAL A C 1
ATOM 1302 O O . VAL A 1 171 ? -5.051 -13.306 -6.115 1.00 96.94 171 VAL A O 1
ATOM 1305 N N . ASP A 1 172 ? -4.488 -15.336 -5.340 1.00 92.12 172 ASP A N 1
ATOM 1306 C CA . ASP A 1 172 ? -4.700 -16.022 -6.609 1.00 92.12 172 ASP A CA 1
ATOM 1307 C C . ASP A 1 172 ? -5.243 -17.427 -6.366 1.00 92.12 172 ASP A C 1
ATOM 1309 O O . ASP A 1 172 ? -4.655 -18.228 -5.636 1.00 92.12 172 ASP A O 1
ATOM 1313 N N . GLY A 1 173 ? -6.394 -17.707 -6.977 1.00 89.62 173 GLY A N 1
ATOM 1314 C CA . GLY A 1 173 ? -7.148 -18.929 -6.737 1.00 89.62 173 GLY A CA 1
ATOM 1315 C C . GLY A 1 173 ? -7.516 -19.079 -5.262 1.00 89.62 173 GLY A C 1
ATOM 1316 O O . GLY A 1 173 ? -8.268 -18.279 -4.712 1.00 89.62 173 GLY A O 1
ATOM 1317 N N . ASP A 1 174 ? -6.988 -20.127 -4.646 1.00 95.31 174 ASP A N 1
ATOM 1318 C CA . ASP A 1 174 ? -7.213 -20.521 -3.258 1.00 95.31 174 ASP A CA 1
ATOM 1319 C C . ASP A 1 174 ? -6.039 -20.158 -2.332 1.00 95.31 174 ASP A C 1
ATOM 1321 O O . ASP A 1 174 ? -5.980 -20.634 -1.199 1.00 95.31 174 ASP A O 1
ATOM 1325 N N . THR A 1 175 ? -5.093 -19.341 -2.808 1.00 97.69 175 THR A N 1
ATOM 1326 C CA . THR A 1 175 ? -3.876 -18.993 -2.070 1.00 97.69 175 THR A CA 1
ATOM 1327 C C . THR A 1 175 ? -3.771 -17.489 -1.838 1.00 97.69 175 THR A C 1
ATOM 1329 O O . THR A 1 175 ? -3.955 -16.682 -2.751 1.00 97.69 175 THR A O 1
ATOM 1332 N N . VAL A 1 176 ? -3.437 -17.124 -0.604 1.00 98.44 176 VAL A N 1
ATOM 1333 C CA . VAL A 1 176 ? -3.198 -15.755 -0.142 1.00 98.44 176 VAL A CA 1
ATOM 1334 C C . VAL A 1 176 ? -1.718 -15.606 0.175 1.00 98.44 176 VAL A C 1
ATOM 1336 O O . VAL A 1 176 ? -1.199 -16.326 1.018 1.00 98.44 176 VAL A O 1
ATOM 1339 N N . TYR A 1 177 ? -1.041 -14.669 -0.470 1.00 98.50 177 TYR A N 1
ATOM 1340 C CA . TYR A 1 177 ? 0.362 -14.356 -0.239 1.00 98.50 177 TYR A CA 1
ATOM 1341 C C . TYR A 1 177 ? 0.484 -13.045 0.527 1.00 98.50 177 TYR A C 1
ATOM 1343 O O . TYR A 1 177 ? -0.146 -12.044 0.169 1.00 98.50 177 TYR A O 1
ATOM 1351 N N . ALA A 1 178 ? 1.324 -13.045 1.554 1.00 98.00 178 ALA A N 1
ATOM 1352 C CA . ALA A 1 178 ? 1.638 -11.862 2.337 1.00 98.00 178 ALA A CA 1
ATOM 1353 C C . ALA A 1 178 ? 3.118 -11.855 2.717 1.00 98.00 178 ALA A C 1
ATOM 1355 O O . ALA A 1 178 ? 3.769 -12.899 2.799 1.00 98.00 178 ALA A O 1
ATOM 1356 N N . CYS A 1 179 ? 3.649 -10.660 2.960 1.00 97.00 179 CYS A N 1
ATOM 1357 C CA . CYS A 1 179 ? 4.988 -10.500 3.498 1.00 97.00 179 CYS A CA 1
ATOM 1358 C C . CYS A 1 179 ? 4.988 -9.406 4.565 1.00 97.00 179 CYS A C 1
ATOM 1360 O O . CYS A 1 179 ? 4.501 -8.294 4.332 1.00 97.00 179 CYS A O 1
ATOM 1362 N N . ALA A 1 180 ? 5.497 -9.748 5.744 1.00 96.00 180 ALA A N 1
ATOM 1363 C CA . ALA A 1 180 ? 5.528 -8.884 6.908 1.00 96.00 180 ALA A CA 1
ATOM 1364 C C . ALA A 1 180 ? 6.966 -8.667 7.368 1.00 96.00 180 ALA A C 1
ATOM 1366 O O . ALA A 1 180 ? 7.773 -9.589 7.377 1.00 96.00 180 ALA A O 1
ATOM 1367 N N . GLY A 1 181 ? 7.302 -7.448 7.759 1.00 93.75 181 GLY A N 1
ATOM 1368 C CA . GLY A 1 181 ? 8.680 -7.073 8.051 1.00 93.75 181 GLY A CA 1
ATOM 1369 C C . GLY A 1 181 ? 9.003 -5.709 7.475 1.00 93.75 181 GLY A C 1
ATOM 1370 O O . GLY A 1 181 ? 8.352 -5.234 6.550 1.00 93.75 181 GLY A O 1
ATOM 1371 N N . LEU A 1 182 ? 10.002 -5.053 8.052 1.00 87.31 182 LEU A N 1
ATOM 1372 C CA . LEU A 1 182 ? 10.406 -3.717 7.616 1.00 87.31 182 LEU A CA 1
ATOM 1373 C C . LEU A 1 182 ? 11.857 -3.412 7.981 1.00 87.31 182 LEU A C 1
ATOM 1375 O O . LEU A 1 182 ? 12.573 -2.790 7.201 1.00 87.31 182 LEU A O 1
ATOM 1379 N N . PHE A 1 183 ? 12.290 -3.831 9.168 1.00 81.00 183 PHE A N 1
ATOM 1380 C CA . PHE A 1 183 ? 13.577 -3.441 9.734 1.00 81.00 183 PHE A CA 1
ATOM 1381 C C . PHE A 1 183 ? 14.710 -4.297 9.156 1.00 81.00 183 PHE A C 1
ATOM 1383 O O . PHE A 1 183 ? 14.727 -5.482 9.456 1.00 81.00 183 PHE A O 1
ATOM 1390 N N . PRO A 1 184 ? 15.679 -3.732 8.407 1.00 71.44 184 PRO A N 1
ATOM 1391 C CA . PRO A 1 184 ? 16.714 -4.519 7.724 1.00 71.44 184 PRO A CA 1
ATOM 1392 C C . PRO A 1 184 ? 17.514 -5.500 8.606 1.00 71.44 184 PRO A C 1
ATOM 1394 O O . PRO A 1 184 ? 17.827 -6.586 8.125 1.00 71.44 184 PRO A O 1
ATOM 1397 N N . PRO A 1 185 ? 17.836 -5.185 9.883 1.00 71.38 185 PRO A N 1
ATOM 1398 C CA . PRO A 1 185 ? 18.514 -6.136 10.771 1.00 71.38 185 PRO A CA 1
ATOM 1399 C C . PRO A 1 185 ? 17.638 -7.313 11.224 1.00 71.38 185 PRO A C 1
ATOM 1401 O O . PRO A 1 185 ? 18.144 -8.248 11.836 1.00 71.38 185 PRO A O 1
ATOM 1404 N N . LYS A 1 186 ? 16.322 -7.251 10.997 1.00 80.44 186 LYS A N 1
ATOM 1405 C CA . LYS A 1 186 ? 15.372 -8.315 11.318 1.00 80.44 186 LYS A CA 1
ATOM 1406 C C . LYS A 1 186 ? 14.913 -8.989 10.032 1.00 80.44 186 LYS A C 1
ATOM 1408 O O . LYS A 1 186 ? 14.658 -8.326 9.033 1.00 80.44 186 LYS A O 1
ATOM 1413 N N . ALA A 1 187 ? 14.756 -10.305 10.083 1.00 89.38 187 ALA A N 1
ATOM 1414 C CA . ALA A 1 187 ? 14.151 -11.034 8.980 1.00 89.38 187 ALA A CA 1
ATOM 1415 C C . ALA A 1 187 ? 12.699 -10.574 8.752 1.00 89.38 187 ALA A C 1
ATOM 1417 O O . ALA A 1 187 ? 11.975 -10.276 9.706 1.00 89.38 187 ALA A O 1
ATOM 1418 N N . ALA A 1 188 ? 12.274 -10.546 7.494 1.00 94.31 188 ALA A N 1
ATOM 1419 C CA . ALA A 1 188 ? 10.863 -10.495 7.136 1.00 94.31 188 ALA A CA 1
ATOM 1420 C C . ALA A 1 188 ? 10.277 -11.914 7.121 1.00 94.31 188 ALA A C 1
ATOM 1422 O O . ALA A 1 188 ? 11.002 -12.885 6.927 1.00 94.31 188 ALA A O 1
ATOM 1423 N N . LEU A 1 189 ? 8.968 -12.053 7.301 1.00 96.06 189 LEU A N 1
ATOM 1424 C CA . LEU A 1 189 ? 8.241 -13.304 7.141 1.00 96.06 189 LEU A CA 1
ATOM 1425 C C . LEU A 1 189 ? 7.382 -13.225 5.877 1.00 96.06 189 LEU A C 1
ATOM 1427 O O . LEU A 1 189 ? 6.458 -12.419 5.797 1.00 96.06 189 LEU A O 1
ATOM 1431 N N . ALA A 1 190 ? 7.667 -14.070 4.893 1.00 97.31 190 ALA A N 1
ATOM 1432 C CA . ALA A 1 190 ? 6.769 -14.324 3.774 1.00 97.31 190 ALA A CA 1
ATOM 1433 C C . ALA A 1 190 ? 5.930 -15.571 4.059 1.00 97.31 190 ALA A C 1
ATOM 1435 O O . ALA A 1 190 ? 6.443 -16.560 4.587 1.00 97.31 190 ALA A O 1
ATOM 1436 N N . CYS A 1 191 ? 4.657 -15.551 3.681 1.00 97.75 191 CYS A N 1
ATOM 1437 C CA . CYS A 1 191 ? 3.795 -16.721 3.780 1.00 97.75 191 CYS A CA 1
ATOM 1438 C C . CYS A 1 191 ? 2.842 -16.844 2.591 1.00 97.75 191 CYS A C 1
ATOM 1440 O O . CYS A 1 191 ? 2.424 -15.849 1.991 1.00 97.75 191 CYS A O 1
ATOM 1442 N N . ALA A 1 192 ? 2.478 -18.090 2.293 1.00 98.50 192 ALA A N 1
ATOM 1443 C CA . ALA A 1 192 ? 1.298 -18.434 1.519 1.00 98.50 192 ALA A CA 1
ATOM 1444 C C . ALA A 1 192 ? 0.302 -19.138 2.432 1.00 98.50 192 ALA A C 1
ATOM 1446 O O . ALA A 1 192 ? 0.657 -20.081 3.140 1.00 98.50 192 ALA A O 1
ATOM 1447 N N . LEU A 1 193 ? -0.948 -18.701 2.394 1.00 98.56 193 LEU A N 1
ATOM 1448 C CA . LEU A 1 193 ? -2.031 -19.177 3.238 1.00 98.56 193 LEU A CA 1
ATOM 1449 C C . LEU A 1 193 ? -3.149 -19.740 2.368 1.00 98.56 193 LEU A C 1
ATOM 1451 O O . LEU A 1 193 ? -3.405 -19.252 1.267 1.00 98.56 193 LEU A O 1
ATOM 1455 N N . ASP A 1 194 ? -3.850 -20.742 2.877 1.00 98.38 194 ASP A N 1
ATOM 1456 C CA . ASP A 1 194 ? -5.109 -21.179 2.297 1.00 98.38 194 ASP A CA 1
ATOM 1457 C C . ASP A 1 194 ? -6.166 -20.073 2.431 1.00 98.38 194 ASP A C 1
ATOM 1459 O O . ASP A 1 194 ? -6.458 -19.590 3.525 1.00 98.38 194 ASP A O 1
ATOM 1463 N N . ALA A 1 195 ? -6.770 -19.677 1.314 1.00 97.75 195 ALA A N 1
ATOM 1464 C CA . ALA A 1 195 ? -7.711 -18.564 1.253 1.00 97.75 195 ALA A CA 1
ATOM 1465 C C . ALA A 1 195 ? -8.990 -18.802 2.070 1.00 97.75 195 ALA A C 1
ATOM 1467 O O . ALA A 1 195 ? -9.683 -17.845 2.432 1.00 97.75 195 ALA A O 1
ATOM 1468 N N . ARG A 1 196 ? -9.333 -20.062 2.365 1.00 96.81 196 ARG A N 1
ATOM 1469 C CA . ARG A 1 196 ? -10.538 -20.417 3.116 1.00 96.81 196 ARG A CA 1
ATOM 1470 C C . ARG A 1 196 ? -10.297 -20.518 4.607 1.00 96.81 196 ARG A C 1
ATOM 1472 O O . ARG A 1 196 ? -11.185 -20.123 5.356 1.00 96.81 196 ARG A O 1
ATOM 1479 N N . THR A 1 197 ? -9.153 -21.044 5.025 1.00 97.81 197 THR A N 1
ATOM 1480 C CA . THR A 1 197 ? -8.890 -21.334 6.442 1.00 97.81 197 THR A CA 1
ATOM 1481 C C . THR A 1 197 ? -7.860 -20.410 7.082 1.00 97.81 197 THR A C 1
ATOM 1483 O O . THR A 1 197 ? -7.791 -20.359 8.305 1.00 97.81 197 THR A O 1
ATOM 1486 N N . GLY A 1 198 ? -7.039 -19.713 6.291 1.00 97.75 198 GLY A N 1
ATOM 1487 C CA . GLY A 1 198 ? -5.887 -18.958 6.790 1.00 97.75 198 GLY A CA 1
ATOM 1488 C C . GLY A 1 198 ? -4.731 -19.847 7.257 1.00 97.75 198 GLY A C 1
ATOM 1489 O O . GLY A 1 198 ? -3.756 -19.345 7.822 1.00 97.75 198 GLY A O 1
ATOM 1490 N N . ALA A 1 199 ? -4.818 -21.165 7.043 1.00 98.12 199 ALA A N 1
ATOM 1491 C CA . ALA A 1 199 ? -3.755 -22.095 7.399 1.00 98.12 199 ALA A CA 1
ATOM 1492 C C . ALA A 1 199 ? -2.542 -21.894 6.475 1.00 98.12 199 ALA A C 1
ATOM 1494 O O . ALA A 1 199 ? -2.723 -21.761 5.260 1.00 98.12 199 ALA A O 1
ATOM 1495 N N . PRO A 1 200 ? -1.309 -21.883 7.009 1.00 97.56 200 PRO A N 1
ATOM 1496 C CA . PRO A 1 200 ? -0.125 -21.712 6.184 1.00 97.56 200 PRO A CA 1
ATOM 1497 C C . PRO A 1 200 ? 0.076 -22.927 5.274 1.00 97.56 200 PRO A C 1
ATOM 1499 O O . PRO A 1 200 ? 0.133 -24.065 5.735 1.00 97.56 200 PRO A O 1
ATOM 1502 N N . ARG A 1 201 ? 0.221 -22.667 3.975 1.00 97.88 201 ARG A N 1
ATOM 1503 C CA . ARG A 1 201 ? 0.765 -23.617 2.994 1.00 97.88 201 ARG A CA 1
ATOM 1504 C C . ARG A 1 201 ? 2.286 -23.646 3.087 1.00 97.88 201 ARG A C 1
ATOM 1506 O O . ARG A 1 201 ? 2.889 -24.712 3.063 1.00 97.88 201 ARG A O 1
ATOM 1513 N N . TRP A 1 202 ? 2.891 -22.471 3.250 1.00 98.00 202 TRP A N 1
ATOM 1514 C CA . TRP A 1 202 ? 4.294 -22.313 3.612 1.00 98.00 202 TRP A CA 1
ATOM 1515 C C . TRP A 1 202 ? 4.525 -20.973 4.314 1.00 98.00 202 TRP A C 1
ATOM 1517 O O . TRP A 1 202 ? 3.791 -20.008 4.099 1.00 98.00 202 TRP A O 1
ATOM 1527 N N . SER A 1 203 ? 5.591 -20.923 5.113 1.00 97.00 203 SER A N 1
ATOM 1528 C CA . SER A 1 203 ? 6.144 -19.703 5.707 1.00 97.00 203 SER A CA 1
ATOM 1529 C C . SER A 1 203 ? 7.667 -19.730 5.580 1.00 97.00 203 SER A C 1
ATOM 1531 O O . SER A 1 203 ? 8.281 -20.792 5.732 1.00 97.00 203 SER A O 1
ATOM 1533 N N . ARG A 1 204 ? 8.279 -18.584 5.276 1.00 96.69 204 ARG A N 1
ATOM 1534 C CA . ARG A 1 204 ? 9.727 -18.423 5.098 1.00 96.69 204 ARG A CA 1
ATOM 1535 C C . ARG A 1 204 ? 10.201 -17.133 5.745 1.00 96.69 204 ARG A C 1
ATOM 1537 O O . ARG A 1 204 ? 9.593 -16.081 5.557 1.00 96.69 204 ARG A O 1
ATOM 1544 N N . LEU A 1 205 ? 11.292 -17.229 6.498 1.00 95.06 205 LEU A N 1
ATOM 1545 C CA . LEU A 1 205 ? 12.029 -16.057 6.948 1.00 95.06 205 LEU A CA 1
ATOM 1546 C C . LEU A 1 205 ? 12.951 -15.602 5.820 1.00 95.06 205 LEU A C 1
ATOM 1548 O O . LEU A 1 205 ? 13.663 -16.410 5.231 1.00 95.06 205 LEU A O 1
ATOM 1552 N N . LEU A 1 206 ? 12.907 -14.312 5.523 1.00 92.75 206 LEU A N 1
ATOM 1553 C CA . LEU A 1 206 ? 13.711 -13.662 4.505 1.00 92.75 206 LEU A CA 1
ATOM 1554 C C . LEU A 1 206 ? 14.702 -12.736 5.197 1.00 92.75 206 LEU A C 1
ATOM 1556 O O . LEU A 1 206 ? 14.317 -11.729 5.797 1.00 92.75 206 LEU A O 1
ATOM 1560 N N . GLU A 1 207 ? 15.980 -13.080 5.120 1.00 89.50 207 GLU A N 1
ATOM 1561 C CA . GLU A 1 207 ? 17.050 -12.231 5.629 1.00 89.50 207 GLU A CA 1
ATOM 1562 C C . GLU A 1 207 ? 17.251 -11.020 4.714 1.00 89.50 207 GLU A C 1
ATOM 1564 O O . GLU A 1 207 ? 17.177 -11.128 3.491 1.00 89.50 207 GLU A O 1
ATOM 1569 N N . SER A 1 208 ? 17.492 -9.850 5.310 1.00 84.25 208 SER A N 1
ATOM 1570 C CA . SER A 1 208 ? 17.817 -8.612 4.582 1.00 84.25 208 SER A CA 1
ATOM 1571 C C . SER A 1 208 ? 16.771 -8.144 3.553 1.00 84.25 208 SER A C 1
ATOM 1573 O O . SER A 1 208 ? 17.083 -7.327 2.685 1.00 84.25 208 SER A O 1
ATOM 1575 N N . VAL A 1 209 ? 15.517 -8.594 3.669 1.00 89.69 209 VAL A N 1
ATOM 1576 C CA . VAL A 1 209 ? 14.382 -8.098 2.877 1.00 89.69 209 VAL A CA 1
ATOM 1577 C C . VAL A 1 209 ? 13.530 -7.166 3.739 1.00 89.69 209 VAL A C 1
ATOM 1579 O O . VAL A 1 209 ? 13.158 -7.506 4.860 1.00 89.69 209 VAL A O 1
ATOM 1582 N N . SER A 1 210 ? 13.177 -5.999 3.196 1.00 91.62 210 SER A N 1
ATOM 1583 C CA . SER A 1 210 ? 12.311 -4.998 3.843 1.00 91.62 210 SER A CA 1
ATOM 1584 C C . SER A 1 210 ? 11.050 -4.753 3.002 1.00 91.62 210 SER A C 1
ATOM 1586 O O . SER A 1 210 ? 11.020 -3.776 2.252 1.00 91.62 210 SER A O 1
ATOM 1588 N N . PRO A 1 211 ? 10.027 -5.625 3.087 1.00 93.69 211 PRO A N 1
ATOM 1589 C CA . PRO A 1 211 ? 8.838 -5.583 2.234 1.00 93.69 211 PRO A CA 1
ATOM 1590 C C . PRO A 1 211 ? 8.054 -4.271 2.351 1.00 93.69 211 PRO A C 1
ATOM 1592 O O . PRO A 1 211 ? 7.644 -3.870 3.441 1.00 93.69 211 PRO A O 1
ATOM 1595 N N . GLN A 1 212 ? 7.836 -3.602 1.222 1.00 91.88 212 GLN A N 1
ATOM 1596 C CA . GLN A 1 212 ? 7.219 -2.280 1.139 1.00 91.88 212 GLN A CA 1
ATOM 1597 C C . GLN A 1 212 ? 6.543 -2.090 -0.220 1.00 91.88 212 GLN A C 1
ATOM 1599 O O . GLN A 1 212 ? 7.234 -2.016 -1.228 1.00 91.88 212 GLN A O 1
ATOM 1604 N N . GLY A 1 213 ? 5.220 -1.930 -0.251 1.00 94.00 213 GLY A N 1
ATOM 1605 C CA . GLY A 1 213 ? 4.448 -1.751 -1.490 1.00 94.00 213 GLY A CA 1
ATOM 1606 C C . GLY A 1 213 ? 3.733 -3.028 -1.930 1.00 94.00 213 GLY A C 1
ATOM 1607 O O . GLY A 1 213 ? 3.833 -4.055 -1.277 1.00 94.00 213 GLY A O 1
ATOM 1608 N N . TYR A 1 214 ? 2.963 -2.981 -3.013 1.00 96.25 214 TYR A N 1
ATOM 1609 C CA . TYR A 1 214 ? 2.088 -4.097 -3.386 1.00 96.25 214 TYR A CA 1
ATOM 1610 C C . TYR A 1 214 ? 2.857 -5.282 -3.986 1.00 96.25 214 TYR A C 1
ATOM 1612 O O . TYR A 1 214 ? 3.524 -5.130 -5.005 1.00 96.25 214 TYR A O 1
ATOM 1620 N N . LEU A 1 215 ? 2.687 -6.486 -3.423 1.00 97.06 215 LEU A N 1
ATOM 1621 C CA . LEU A 1 215 ? 3.154 -7.736 -4.042 1.00 97.06 215 LEU A CA 1
ATOM 1622 C C . LEU A 1 215 ? 2.659 -7.860 -5.488 1.00 97.06 215 LEU A C 1
ATOM 1624 O O . LEU A 1 215 ? 1.484 -7.598 -5.750 1.00 97.06 215 LEU A O 1
ATOM 1628 N N . SER A 1 216 ? 3.509 -8.341 -6.392 1.00 96.94 216 SER A N 1
ATOM 1629 C CA . SER A 1 216 ? 3.130 -8.744 -7.755 1.00 96.94 216 SER A CA 1
ATOM 1630 C C . SER A 1 216 ? 3.518 -10.202 -7.987 1.00 96.94 216 SER A C 1
ATOM 1632 O O . SER A 1 216 ? 4.357 -10.742 -7.265 1.00 96.94 216 SER A O 1
ATOM 1634 N N . ALA A 1 217 ? 2.911 -10.871 -8.962 1.00 96.25 217 ALA A N 1
ATOM 1635 C CA . ALA A 1 217 ? 3.214 -12.268 -9.244 1.00 96.25 217 ALA A CA 1
ATOM 1636 C C . ALA A 1 217 ? 3.204 -12.593 -10.738 1.00 96.25 217 ALA A C 1
ATOM 1638 O O . ALA A 1 217 ? 2.373 -12.107 -11.503 1.00 96.25 217 ALA A O 1
ATOM 1639 N N . SER A 1 218 ? 4.093 -13.509 -11.114 1.00 95.38 218 SER A N 1
ATOM 1640 C CA . SER A 1 218 ? 3.982 -14.299 -12.337 1.00 95.38 218 SER A CA 1
ATOM 1641 C C . SER A 1 218 ? 3.367 -15.674 -12.008 1.00 95.38 218 SER A C 1
ATOM 1643 O O . SER A 1 218 ? 3.070 -15.971 -10.842 1.00 95.38 218 SER A O 1
ATOM 1645 N N . PRO A 1 219 ? 3.171 -16.564 -12.997 1.00 93.44 219 PRO A N 1
ATOM 1646 C CA . PRO A 1 219 ? 2.759 -17.938 -12.714 1.00 93.44 219 PRO A CA 1
ATOM 1647 C C . PRO A 1 219 ? 3.721 -18.694 -11.780 1.00 93.44 219 PRO A C 1
ATOM 1649 O O . PRO A 1 219 ? 3.269 -19.503 -10.978 1.00 93.44 219 PRO A O 1
ATOM 1652 N N . ALA A 1 220 ? 5.028 -18.409 -11.846 1.00 95.25 220 ALA A N 1
ATOM 1653 C CA . ALA A 1 220 ? 6.065 -19.157 -11.124 1.00 95.25 220 ALA A CA 1
ATOM 1654 C C . ALA A 1 220 ? 6.799 -18.349 -10.037 1.00 95.25 220 ALA A C 1
ATOM 1656 O O . ALA A 1 220 ? 7.559 -18.921 -9.253 1.00 95.25 220 ALA A O 1
ATOM 1657 N N . ARG A 1 221 ? 6.626 -17.024 -9.995 1.00 97.00 221 ARG A N 1
ATOM 1658 C CA . ARG A 1 221 ? 7.384 -16.127 -9.110 1.00 97.00 221 ARG A CA 1
ATOM 1659 C C . ARG A 1 221 ? 6.464 -15.203 -8.331 1.00 97.00 221 ARG A C 1
ATOM 1661 O O . ARG A 1 221 ? 5.461 -14.731 -8.866 1.00 97.00 221 ARG A O 1
ATOM 1668 N N . LEU A 1 222 ? 6.841 -14.929 -7.089 1.00 97.44 222 LEU A N 1
ATOM 1669 C CA . LEU A 1 222 ? 6.276 -13.861 -6.276 1.00 97.44 222 LEU A CA 1
ATOM 1670 C C . LEU A 1 222 ? 7.320 -12.751 -6.151 1.00 97.44 222 LEU A C 1
ATOM 1672 O O . LEU A 1 222 ? 8.473 -13.015 -5.816 1.00 97.44 222 LEU A O 1
ATOM 1676 N N . PHE A 1 223 ? 6.913 -11.517 -6.420 1.00 97.00 223 PHE A N 1
ATOM 1677 C CA . PHE A 1 223 ? 7.773 -10.348 -6.350 1.00 97.00 223 PHE A CA 1
ATOM 1678 C C . PHE A 1 223 ? 7.390 -9.500 -5.144 1.00 97.00 223 PHE A C 1
ATOM 1680 O O . PHE A 1 223 ? 6.242 -9.066 -5.013 1.00 97.00 223 PHE A O 1
ATOM 1687 N N . VAL A 1 224 ? 8.365 -9.264 -4.273 1.00 95.94 224 VAL A N 1
ATOM 1688 C CA . VAL A 1 224 ? 8.221 -8.496 -3.040 1.00 95.94 224 VAL A CA 1
ATOM 1689 C C . VAL A 1 224 ? 8.947 -7.167 -3.221 1.00 95.94 224 VAL A C 1
ATOM 1691 O O . VAL A 1 224 ? 10.180 -7.143 -3.168 1.00 95.94 224 VAL A O 1
ATOM 1694 N N . PRO A 1 225 ? 8.236 -6.050 -3.450 1.00 94.25 225 PRO A N 1
ATOM 1695 C CA . PRO A 1 225 ? 8.891 -4.755 -3.526 1.00 94.25 225 PRO A CA 1
ATOM 1696 C C . PRO A 1 225 ? 9.465 -4.389 -2.154 1.00 94.25 225 PRO A C 1
ATOM 1698 O O . PRO A 1 225 ? 8.903 -4.738 -1.114 1.00 94.25 225 PRO A O 1
ATOM 1701 N N . THR A 1 226 ? 10.612 -3.716 -2.144 1.00 89.69 226 THR A N 1
ATOM 1702 C CA . THR A 1 226 ? 11.371 -3.403 -0.918 1.00 89.69 226 THR A CA 1
ATOM 1703 C C . THR A 1 226 ? 11.584 -1.900 -0.718 1.00 89.69 226 THR A C 1
ATOM 1705 O O . THR A 1 226 ? 12.231 -1.451 0.235 1.00 89.69 226 THR A O 1
ATOM 1708 N N . GLY A 1 227 ? 11.029 -1.088 -1.617 1.00 84.12 227 GLY A N 1
ATOM 1709 C CA . GLY A 1 227 ? 11.052 0.364 -1.564 1.00 84.12 227 GLY A CA 1
ATOM 1710 C C . GLY A 1 227 ? 12.313 1.003 -2.127 1.00 84.12 227 GLY A C 1
ATOM 1711 O O . GLY A 1 227 ? 12.215 1.757 -3.081 1.00 84.12 227 GLY A O 1
ATOM 1712 N N . ARG A 1 228 ? 13.488 0.763 -1.534 1.00 78.75 228 ARG A N 1
ATOM 1713 C CA . ARG A 1 228 ? 14.747 1.425 -1.956 1.00 78.75 228 ARG A CA 1
ATOM 1714 C C . ARG A 1 228 ? 15.686 0.531 -2.759 1.00 78.75 228 ARG A C 1
ATOM 1716 O O . ARG A 1 228 ? 16.577 1.040 -3.433 1.00 78.75 228 ARG A O 1
ATOM 1723 N N . THR A 1 229 ? 15.517 -0.780 -2.654 1.00 85.81 229 THR A N 1
ATOM 1724 C CA . THR A 1 229 ? 16.312 -1.772 -3.379 1.00 85.81 229 THR A CA 1
ATOM 1725 C C . THR A 1 229 ? 15.430 -2.493 -4.386 1.00 85.81 229 THR A C 1
ATOM 1727 O O . THR A 1 229 ? 14.210 -2.320 -4.383 1.00 85.81 229 THR A O 1
ATOM 1730 N N . SER A 1 230 ? 16.043 -3.262 -5.281 1.00 89.31 230 SER A N 1
ATOM 1731 C CA . SER A 1 230 ? 15.298 -4.094 -6.220 1.00 89.31 230 SER A CA 1
ATOM 1732 C C . SER A 1 230 ? 14.329 -5.038 -5.502 1.00 89.31 230 SER A C 1
ATOM 1734 O O . SER A 1 230 ? 14.642 -5.513 -4.404 1.00 89.31 230 SER A O 1
ATOM 1736 N N . PRO A 1 231 ? 13.179 -5.353 -6.123 1.00 93.44 231 PRO A N 1
ATOM 1737 C CA . PRO A 1 231 ? 12.248 -6.328 -5.581 1.00 93.44 231 PRO A CA 1
ATOM 1738 C C . PRO A 1 231 ? 12.930 -7.673 -5.320 1.00 93.44 231 PRO A C 1
ATOM 1740 O O . PRO A 1 231 ? 13.666 -8.184 -6.168 1.00 93.44 231 PRO A O 1
ATOM 1743 N N . ALA A 1 232 ? 12.640 -8.255 -4.160 1.00 94.31 232 ALA A N 1
ATOM 1744 C CA . ALA A 1 232 ? 12.997 -9.631 -3.857 1.00 94.31 232 ALA A CA 1
ATOM 1745 C C . ALA A 1 232 ? 12.110 -10.584 -4.668 1.00 94.31 232 ALA A C 1
ATOM 1747 O O . ALA A 1 232 ? 10.913 -10.340 -4.848 1.00 94.31 232 ALA A O 1
ATOM 1748 N N . VAL A 1 233 ? 12.693 -11.677 -5.148 1.00 96.44 233 VAL A N 1
ATOM 1749 C CA . VAL A 1 233 ? 12.015 -12.681 -5.967 1.00 96.44 233 VAL A CA 1
ATOM 1750 C C . VAL A 1 233 ? 11.967 -13.992 -5.204 1.00 96.44 233 VAL A C 1
ATOM 1752 O O . VAL A 1 233 ? 12.999 -14.510 -4.781 1.00 96.44 233 VAL A O 1
ATOM 1755 N N . LEU A 1 234 ? 10.763 -14.532 -5.041 1.00 97.19 234 LEU A N 1
ATOM 1756 C CA . LEU A 1 234 ? 10.531 -15.824 -4.406 1.00 97.19 234 LEU A CA 1
ATOM 1757 C C . LEU A 1 234 ? 9.975 -16.824 -5.416 1.00 97.19 234 LEU A C 1
ATOM 1759 O O . LEU A 1 234 ? 9.213 -16.460 -6.320 1.00 97.19 234 LEU A O 1
ATOM 1763 N N . ASP A 1 235 ? 10.303 -18.099 -5.225 1.00 96.81 235 ASP A N 1
ATOM 1764 C CA . ASP A 1 235 ? 9.542 -19.179 -5.833 1.00 96.81 235 ASP A CA 1
ATOM 1765 C C . ASP A 1 235 ? 8.120 -19.160 -5.275 1.00 96.81 235 ASP A C 1
ATOM 1767 O O . ASP A 1 235 ? 7.895 -19.129 -4.065 1.00 96.81 235 ASP A O 1
ATOM 1771 N N . ARG A 1 236 ? 7.134 -19.160 -6.166 1.00 95.31 236 ARG A N 1
ATOM 1772 C CA . ARG A 1 236 ? 5.745 -18.971 -5.758 1.00 95.31 236 ARG A CA 1
ATOM 1773 C C . ARG A 1 236 ? 5.139 -20.208 -5.086 1.00 95.31 236 ARG A C 1
ATOM 1775 O O . ARG A 1 236 ? 4.223 -20.070 -4.271 1.00 95.31 236 ARG A O 1
ATOM 1782 N N . ALA A 1 237 ? 5.611 -21.402 -5.437 1.00 95.31 237 ALA A N 1
ATOM 1783 C CA . ALA A 1 237 ? 5.072 -22.656 -4.925 1.00 95.31 237 ALA A CA 1
ATOM 1784 C C . ALA A 1 237 ? 5.650 -22.992 -3.545 1.00 95.31 237 ALA A C 1
ATOM 1786 O O . ALA A 1 237 ? 4.897 -23.378 -2.654 1.00 95.31 237 ALA A O 1
ATOM 1787 N N . ALA A 1 238 ? 6.960 -22.808 -3.364 1.00 95.75 238 ALA A N 1
ATOM 1788 C CA . ALA A 1 238 ? 7.677 -23.183 -2.147 1.00 95.75 238 ALA A CA 1
ATOM 1789 C C . ALA A 1 238 ? 8.028 -21.999 -1.225 1.00 95.75 238 ALA A C 1
ATOM 1791 O O . ALA A 1 238 ? 8.303 -22.212 -0.044 1.00 95.75 238 ALA A O 1
ATOM 1792 N N . GLY A 1 239 ? 8.019 -20.764 -1.737 1.00 96.19 239 GLY A N 1
ATOM 1793 C CA . GLY A 1 239 ? 8.412 -19.561 -0.997 1.00 96.19 239 GLY A CA 1
ATOM 1794 C C . GLY A 1 239 ? 9.925 -19.326 -0.921 1.00 96.19 239 GLY A C 1
ATOM 1795 O O . GLY A 1 239 ? 10.354 -18.409 -0.224 1.00 96.19 239 GLY A O 1
ATOM 1796 N N . GLU A 1 240 ? 10.734 -20.140 -1.607 1.00 96.69 240 GLU A N 1
ATOM 1797 C CA . GLU A 1 240 ? 12.200 -20.051 -1.570 1.00 96.69 240 GLU A CA 1
ATOM 1798 C C . GLU A 1 240 ? 12.704 -18.726 -2.147 1.00 96.69 240 GLU A C 1
ATOM 1800 O O . GLU A 1 240 ? 12.222 -18.273 -3.184 1.00 96.69 240 GLU A O 1
ATOM 1805 N N . TYR A 1 241 ? 13.692 -18.111 -1.495 1.00 95.69 241 TYR A N 1
ATOM 1806 C CA . TYR A 1 241 ? 14.302 -16.874 -1.976 1.00 95.69 241 TYR A CA 1
ATOM 1807 C C . TYR A 1 241 ? 15.233 -17.150 -3.159 1.00 95.69 241 TYR A C 1
ATOM 1809 O O . TYR A 1 241 ? 16.189 -17.911 -3.044 1.00 95.69 241 TYR A O 1
ATOM 1817 N N . LEU A 1 242 ? 14.953 -16.515 -4.298 1.00 95.56 242 LEU A N 1
ATOM 1818 C CA . LEU A 1 242 ? 15.685 -16.713 -5.552 1.00 95.56 242 LEU A CA 1
ATOM 1819 C C . LEU A 1 242 ? 16.676 -15.582 -5.854 1.00 95.56 242 LEU A C 1
ATOM 1821 O O . LEU A 1 242 ? 17.464 -15.701 -6.788 1.00 95.56 242 LEU A O 1
ATOM 1825 N N . GLY A 1 243 ? 16.644 -14.496 -5.079 1.00 93.62 243 GLY A N 1
ATOM 1826 C CA . GLY A 1 243 ? 17.492 -13.322 -5.269 1.00 93.62 243 GLY A CA 1
ATOM 1827 C C . GLY A 1 243 ? 16.694 -12.047 -5.530 1.00 93.62 243 GLY A C 1
ATOM 1828 O O . GLY A 1 243 ? 15.499 -11.959 -5.247 1.00 93.62 243 GLY A O 1
ATOM 1829 N N . ALA A 1 244 ? 17.374 -11.047 -6.078 1.00 91.94 244 ALA A N 1
ATOM 1830 C CA . ALA A 1 244 ? 16.803 -9.770 -6.485 1.00 91.94 244 ALA A CA 1
ATOM 1831 C C . ALA A 1 244 ? 17.457 -9.316 -7.797 1.00 91.94 244 ALA A C 1
ATOM 1833 O O . ALA A 1 244 ? 18.553 -9.765 -8.137 1.00 91.94 244 ALA A O 1
ATOM 1834 N N . PHE A 1 245 ? 16.794 -8.422 -8.526 1.00 88.25 245 PHE A N 1
ATOM 1835 C CA . PHE A 1 245 ? 17.358 -7.825 -9.739 1.00 88.25 245 PHE A CA 1
ATOM 1836 C C . PHE A 1 245 ? 18.543 -6.907 -9.412 1.00 88.25 245 PHE A C 1
ATOM 1838 O O . PHE A 1 245 ? 18.580 -6.263 -8.362 1.00 88.25 245 PHE A O 1
ATOM 1845 N N . GLU A 1 246 ? 19.503 -6.797 -10.327 1.00 82.44 246 GLU A N 1
ATOM 1846 C CA . GLU A 1 246 ? 20.594 -5.828 -10.201 1.00 82.44 246 GLU A CA 1
ATOM 1847 C C . GLU A 1 246 ? 20.072 -4.389 -10.377 1.00 82.44 246 GLU A C 1
ATOM 1849 O O . GLU A 1 246 ? 19.362 -4.095 -11.341 1.00 82.44 246 GLU A O 1
ATOM 1854 N N . GLY A 1 247 ? 20.452 -3.483 -9.471 1.00 76.44 247 GLY A N 1
ATOM 1855 C CA . GLY A 1 247 ? 20.126 -2.055 -9.544 1.00 76.44 247 GLY A CA 1
ATOM 1856 C C . GLY A 1 247 ? 19.390 -1.525 -8.314 1.00 76.44 247 GLY A C 1
ATOM 1857 O O . GLY A 1 247 ? 19.330 -2.172 -7.267 1.00 76.44 247 GLY A O 1
ATOM 1858 N N . ASP A 1 248 ? 18.850 -0.313 -8.441 1.00 76.81 248 ASP A N 1
ATOM 1859 C CA . ASP A 1 248 ? 17.924 0.221 -7.446 1.00 76.81 248 ASP A CA 1
ATOM 1860 C C . ASP A 1 248 ? 16.507 -0.315 -7.698 1.00 76.81 248 ASP A C 1
ATOM 1862 O O . ASP A 1 248 ? 16.163 -0.758 -8.796 1.00 76.81 248 ASP A O 1
ATOM 1866 N N . GLY A 1 249 ? 15.641 -0.182 -6.698 1.00 80.81 249 GLY A N 1
ATOM 1867 C CA . GLY A 1 249 ? 14.220 -0.441 -6.886 1.00 80.81 249 GLY A CA 1
ATOM 1868 C C . GLY A 1 249 ? 13.345 0.630 -6.275 1.00 80.81 249 GLY A C 1
ATOM 1869 O O . GLY A 1 249 ? 13.819 1.673 -5.841 1.00 80.81 249 GLY A O 1
ATOM 1870 N N . GLY A 1 250 ? 12.053 0.357 -6.311 1.00 87.12 250 GLY A N 1
ATOM 1871 C CA . GLY A 1 250 ? 10.980 1.269 -5.961 1.00 87.12 250 GLY A CA 1
ATOM 1872 C C . GLY A 1 250 ? 9.817 0.478 -5.389 1.00 87.12 250 GLY A C 1
ATOM 1873 O O . GLY A 1 250 ? 9.920 -0.726 -5.128 1.00 87.12 250 GLY A O 1
ATOM 1874 N N . THR A 1 251 ? 8.692 1.157 -5.220 1.00 89.12 251 THR A N 1
ATOM 1875 C CA . THR A 1 251 ? 7.430 0.516 -4.827 1.00 89.12 251 THR A CA 1
ATOM 1876 C C . THR A 1 251 ? 6.491 0.269 -6.001 1.00 89.12 251 THR A C 1
ATOM 1878 O O . THR A 1 251 ? 5.551 -0.508 -5.844 1.00 89.12 251 THR A O 1
ATOM 1881 N N . GLU A 1 252 ? 6.771 0.842 -7.178 1.00 91.62 252 GLU A N 1
ATOM 1882 C CA . GLU A 1 252 ? 6.054 0.488 -8.400 1.00 91.62 252 GLU A CA 1
ATOM 1883 C C . GLU A 1 252 ? 6.620 -0.805 -8.969 1.00 91.62 252 GLU A C 1
ATOM 1885 O O . GLU A 1 252 ? 7.834 -0.980 -9.127 1.00 91.62 252 GLU A O 1
ATOM 1890 N N . ILE A 1 253 ? 5.704 -1.716 -9.268 1.00 94.19 253 ILE A N 1
ATOM 1891 C CA . ILE A 1 253 ? 5.997 -3.015 -9.838 1.00 94.19 253 ILE A CA 1
ATOM 1892 C C . ILE A 1 253 ? 4.851 -3.398 -10.764 1.00 94.19 253 ILE A C 1
ATOM 1894 O O . ILE A 1 253 ? 3.692 -3.255 -10.387 1.00 94.19 253 ILE A O 1
ATOM 1898 N N . VAL A 1 254 ? 5.161 -3.881 -11.962 1.00 96.62 254 VAL A N 1
ATOM 1899 C CA . VAL A 1 254 ? 4.170 -4.363 -12.929 1.00 96.62 254 VAL A CA 1
ATOM 1900 C C . VAL A 1 254 ? 4.721 -5.597 -13.626 1.00 96.62 254 VAL A C 1
ATOM 1902 O O . VAL A 1 254 ? 5.840 -5.577 -14.131 1.00 96.62 254 VAL A O 1
ATOM 1905 N N . PHE A 1 255 ? 3.945 -6.676 -13.666 1.00 97.06 255 PHE A N 1
ATOM 1906 C CA . PHE A 1 255 ? 4.278 -7.862 -14.450 1.00 97.06 255 PHE A CA 1
ATOM 1907 C C . PHE A 1 255 ? 3.448 -7.880 -15.735 1.00 97.06 255 PHE A C 1
ATOM 1909 O O . PHE A 1 255 ? 2.227 -7.991 -15.681 1.00 97.06 255 PHE A O 1
ATOM 1916 N N . HIS A 1 256 ? 4.095 -7.792 -16.894 1.00 96.75 256 HIS A N 1
ATOM 1917 C CA . HIS A 1 256 ? 3.415 -7.795 -18.192 1.00 96.75 256 HIS A CA 1
ATOM 1918 C C . HIS A 1 256 ? 4.241 -8.554 -19.225 1.00 96.75 256 HIS A C 1
ATOM 1920 O O . HIS A 1 256 ? 5.460 -8.419 -19.260 1.00 96.75 256 HIS A O 1
ATOM 1926 N N . ALA A 1 257 ? 3.580 -9.367 -20.055 1.00 95.25 257 ALA A N 1
ATOM 1927 C CA . ALA A 1 257 ? 4.210 -10.117 -21.149 1.00 95.25 257 ALA A CA 1
ATOM 1928 C C . ALA A 1 257 ? 5.483 -10.907 -20.751 1.00 95.25 257 ALA A C 1
ATOM 1930 O O . ALA A 1 257 ? 6.437 -11.003 -21.516 1.00 95.25 257 ALA A O 1
ATOM 1931 N N . GLY A 1 258 ? 5.520 -11.475 -19.538 1.00 95.12 258 GLY A N 1
ATOM 1932 C CA . GLY A 1 258 ? 6.679 -12.235 -19.048 1.00 95.12 258 GLY A CA 1
ATOM 1933 C C . GLY A 1 258 ? 7.829 -11.380 -18.503 1.00 95.12 258 GLY A C 1
ATOM 1934 O O . GLY A 1 258 ? 8.812 -11.939 -18.028 1.00 95.12 258 GLY A O 1
ATOM 1935 N N . ILE A 1 259 ? 7.697 -10.055 -18.508 1.00 95.69 259 ILE A N 1
ATOM 1936 C CA . ILE A 1 259 ? 8.701 -9.100 -18.037 1.00 95.69 259 ILE A CA 1
ATOM 1937 C C . ILE A 1 259 ? 8.224 -8.484 -16.721 1.00 95.69 259 ILE A C 1
ATOM 1939 O O . ILE A 1 259 ? 7.050 -8.135 -16.570 1.00 95.69 259 ILE A O 1
ATOM 1943 N N . LEU A 1 260 ? 9.138 -8.334 -15.763 1.00 96.38 260 LEU A N 1
ATOM 1944 C CA . LEU A 1 260 ? 8.898 -7.514 -14.583 1.00 96.38 260 LEU A CA 1
ATOM 1945 C C . LEU A 1 260 ? 9.422 -6.102 -14.820 1.00 96.38 260 LEU A C 1
ATOM 1947 O O . LEU A 1 260 ? 10.608 -5.914 -15.079 1.00 96.38 260 LEU A O 1
ATOM 1951 N N . PHE A 1 261 ? 8.551 -5.116 -14.663 1.00 95.69 261 PHE A N 1
ATOM 1952 C CA . PHE A 1 261 ? 8.906 -3.707 -14.610 1.00 95.69 261 PHE A CA 1
ATOM 1953 C C . PHE A 1 261 ? 8.906 -3.248 -13.156 1.00 95.69 261 PHE A C 1
ATOM 1955 O O . PHE A 1 261 ? 7.957 -3.538 -12.429 1.00 95.69 261 PHE A O 1
ATOM 1962 N N . HIS A 1 262 ? 9.952 -2.551 -12.716 1.00 94.06 262 HIS A N 1
ATOM 1963 C CA . HIS A 1 262 ? 10.038 -2.042 -11.348 1.00 94.06 262 HIS A CA 1
ATOM 1964 C C . HIS A 1 262 ? 10.812 -0.726 -11.247 1.00 94.06 262 HIS A C 1
ATOM 1966 O O . HIS A 1 262 ? 11.618 -0.388 -12.115 1.00 94.06 262 HIS A O 1
ATOM 1972 N N . GLY A 1 263 ? 10.598 -0.003 -10.149 1.00 89.88 263 GLY A N 1
ATOM 1973 C CA . GLY A 1 263 ? 11.271 1.265 -9.867 1.00 89.88 263 GLY A CA 1
ATOM 1974 C C . GLY A 1 263 ? 10.267 2.407 -9.705 1.00 89.88 263 GLY A C 1
ATOM 1975 O O . GLY A 1 263 ? 9.169 2.164 -9.225 1.00 89.88 263 GLY A O 1
ATOM 1976 N N . PRO A 1 264 ? 10.637 3.646 -10.051 1.00 88.00 264 PRO A N 1
ATOM 1977 C CA . PRO A 1 264 ? 12.018 4.105 -10.098 1.00 88.00 264 PRO A CA 1
ATOM 1978 C C . PRO A 1 264 ? 12.684 3.953 -8.725 1.00 88.00 264 PRO A C 1
ATOM 1980 O O . PRO A 1 264 ? 12.023 3.971 -7.687 1.00 88.00 264 PRO A O 1
ATOM 1983 N N . GLY A 1 265 ? 14.003 3.811 -8.730 1.00 82.00 265 GLY A N 1
ATOM 1984 C CA . GLY A 1 265 ? 14.837 3.899 -7.544 1.00 82.00 265 GLY A CA 1
ATOM 1985 C C . GLY A 1 265 ? 15.539 5.240 -7.385 1.00 82.00 265 GLY A C 1
ATOM 1986 O O . GLY A 1 265 ? 15.383 6.164 -8.184 1.00 82.00 265 GLY A O 1
ATOM 1987 N N . ARG A 1 266 ? 16.319 5.360 -6.308 1.00 76.31 266 ARG A N 1
ATOM 1988 C CA . ARG A 1 266 ? 16.923 6.636 -5.888 1.00 76.31 266 ARG A CA 1
ATOM 1989 C C . ARG A 1 266 ? 17.893 7.231 -6.920 1.00 76.31 266 ARG A C 1
ATOM 1991 O O . ARG A 1 266 ? 17.968 8.451 -7.012 1.00 76.31 266 ARG A O 1
ATOM 1998 N N . HIS A 1 267 ? 18.590 6.403 -7.703 1.00 74.94 267 HIS A N 1
ATOM 1999 C CA . HIS A 1 267 ? 19.547 6.836 -8.728 1.00 74.94 267 HIS A CA 1
ATOM 2000 C C . HIS A 1 267 ? 19.051 6.625 -10.162 1.00 74.94 267 HIS A C 1
ATOM 2002 O O . HIS A 1 267 ? 19.727 7.027 -11.108 1.00 74.94 267 HIS A O 1
ATOM 2008 N N . THR A 1 268 ? 17.889 5.998 -10.369 1.00 70.88 268 THR A N 1
ATOM 2009 C CA . THR A 1 268 ? 17.384 5.733 -11.729 1.00 70.88 268 THR A CA 1
ATOM 2010 C C . THR A 1 268 ? 16.736 6.963 -12.360 1.00 70.88 268 THR A C 1
ATOM 2012 O O . THR A 1 268 ? 16.523 6.989 -13.572 1.00 70.88 268 THR A O 1
ATOM 2015 N N . GLY A 1 269 ? 16.419 7.982 -11.552 1.00 80.25 269 GLY A N 1
ATOM 2016 C CA . GLY A 1 269 ? 15.621 9.126 -11.981 1.00 80.25 269 GLY A CA 1
ATOM 2017 C C . GLY A 1 269 ? 14.215 8.677 -12.376 1.00 80.25 269 GLY A C 1
ATOM 2018 O O . GLY A 1 269 ? 13.620 7.831 -11.717 1.00 80.25 269 GLY A O 1
ATOM 2019 N N . GLU A 1 270 ? 13.686 9.211 -13.472 1.00 86.94 270 GLU A N 1
ATOM 2020 C CA . GLU A 1 270 ? 12.372 8.835 -14.006 1.00 86.94 270 GLU A CA 1
ATOM 2021 C C . GLU A 1 270 ? 12.490 7.663 -14.978 1.00 86.94 270 GLU A C 1
ATOM 2023 O O . GLU A 1 270 ? 12.311 7.823 -16.188 1.00 86.94 270 GLU A O 1
ATOM 2028 N N . LYS A 1 271 ? 12.873 6.496 -14.454 1.00 91.56 271 LYS A N 1
ATOM 2029 C CA . LYS A 1 271 ? 12.972 5.275 -15.250 1.00 91.56 271 LYS A CA 1
ATOM 2030 C C . LYS A 1 271 ? 12.502 4.044 -14.499 1.00 91.56 271 LYS A C 1
ATOM 2032 O O . LYS A 1 271 ? 12.826 3.865 -13.326 1.00 91.56 271 LYS A O 1
ATOM 2037 N N . LEU A 1 272 ? 11.844 3.156 -15.232 1.00 93.31 272 LEU A N 1
ATOM 2038 C CA . LEU A 1 272 ? 11.463 1.822 -14.788 1.00 93.31 272 LEU A CA 1
ATOM 2039 C C . LEU A 1 272 ? 12.411 0.794 -15.398 1.00 93.31 272 LEU A C 1
ATOM 2041 O O . LEU A 1 272 ? 12.566 0.729 -16.619 1.00 93.31 272 LEU A O 1
ATOM 2045 N N . ALA A 1 273 ? 13.041 -0.013 -14.553 1.00 93.50 273 ALA A N 1
ATOM 2046 C CA . ALA A 1 273 ? 13.870 -1.125 -14.986 1.00 93.50 273 ALA A CA 1
ATOM 2047 C C . ALA A 1 273 ? 12.985 -2.288 -15.443 1.00 93.50 273 ALA A C 1
ATOM 2049 O O . ALA A 1 273 ? 11.969 -2.584 -14.817 1.00 93.50 273 ALA A O 1
ATOM 2050 N N . ALA A 1 274 ? 13.387 -2.950 -16.524 1.00 94.56 274 ALA A N 1
ATOM 2051 C CA . ALA A 1 274 ? 12.811 -4.204 -16.982 1.00 94.56 274 ALA A CA 1
ATOM 2052 C C . ALA A 1 274 ? 13.751 -5.359 -16.624 1.00 94.56 274 ALA A C 1
ATOM 2054 O O . ALA A 1 274 ? 14.959 -5.277 -16.875 1.00 94.56 274 ALA A O 1
ATOM 2055 N N . GLY A 1 275 ? 13.201 -6.443 -16.091 1.00 93.44 275 GLY A N 1
ATOM 2056 C CA . GLY A 1 275 ? 13.937 -7.645 -15.723 1.00 93.44 275 GLY A CA 1
ATOM 2057 C C . GLY A 1 275 ? 13.216 -8.914 -16.161 1.00 93.44 275 GLY A C 1
ATOM 2058 O O . GLY A 1 275 ? 11.986 -8.970 -16.158 1.00 93.44 275 GLY A O 1
ATOM 2059 N N . ASP A 1 276 ? 13.989 -9.932 -16.531 1.00 93.69 276 ASP A N 1
ATOM 2060 C CA . ASP A 1 276 ? 13.493 -11.282 -16.796 1.00 93.69 276 ASP A CA 1
ATOM 2061 C C . ASP A 1 276 ? 13.330 -12.041 -15.463 1.00 93.69 276 ASP A C 1
ATOM 2063 O O . ASP A 1 276 ? 14.329 -12.335 -14.802 1.00 93.69 276 ASP A O 1
ATOM 2067 N N . PRO A 1 277 ? 12.104 -12.399 -15.045 1.00 93.12 277 PRO A N 1
ATOM 2068 C CA . PRO A 1 277 ? 11.866 -13.123 -13.797 1.00 93.12 277 PRO A CA 1
ATOM 2069 C C . PRO A 1 277 ? 12.466 -14.528 -13.714 1.00 93.12 277 PRO A C 1
ATOM 2071 O O . PRO A 1 277 ? 12.569 -15.077 -12.615 1.00 93.12 277 PRO A O 1
ATOM 2074 N N . ALA A 1 278 ? 12.776 -15.153 -14.851 1.00 90.81 278 ALA A N 1
ATOM 2075 C CA . ALA A 1 278 ? 13.327 -16.501 -14.886 1.00 90.81 278 ALA A CA 1
ATOM 2076 C C . ALA A 1 278 ? 14.832 -16.497 -14.604 1.00 90.81 278 ALA A C 1
ATOM 2078 O O . ALA A 1 278 ? 15.317 -17.364 -13.879 1.00 90.81 278 ALA A O 1
ATOM 2079 N N . THR A 1 279 ? 15.552 -15.520 -15.157 1.00 92.44 279 THR A N 1
ATOM 2080 C CA . THR A 1 279 ? 17.022 -15.435 -15.099 1.00 92.44 279 THR A CA 1
ATOM 2081 C C . THR A 1 279 ? 17.532 -14.332 -14.171 1.00 92.44 279 THR A C 1
ATOM 2083 O O . THR A 1 279 ? 18.727 -14.279 -13.895 1.00 92.44 279 THR A O 1
ATOM 2086 N N . LEU A 1 280 ? 16.647 -13.440 -13.712 1.00 92.12 280 LEU A N 1
ATOM 2087 C CA . LEU A 1 280 ? 16.960 -12.182 -13.021 1.00 92.12 280 LEU A CA 1
ATOM 2088 C C . LEU A 1 280 ? 17.837 -11.222 -13.844 1.00 92.12 280 LEU A C 1
ATOM 2090 O O . LEU A 1 280 ? 18.371 -10.247 -13.314 1.00 92.12 280 LEU A O 1
ATOM 2094 N N . ALA A 1 281 ? 17.968 -11.466 -15.152 1.00 90.62 281 ALA A N 1
ATOM 2095 C CA . ALA A 1 281 ? 18.754 -10.631 -16.043 1.00 90.62 281 ALA A CA 1
ATOM 2096 C C . ALA A 1 281 ? 18.047 -9.302 -16.343 1.00 90.62 281 ALA A C 1
ATOM 2098 O O . ALA A 1 281 ? 16.825 -9.232 -16.502 1.00 90.62 281 ALA A O 1
ATOM 2099 N N . ARG A 1 282 ? 18.836 -8.235 -16.493 1.00 87.88 282 ARG A N 1
ATOM 2100 C CA . ARG A 1 282 ? 18.342 -6.905 -16.866 1.00 87.88 282 ARG A CA 1
ATOM 2101 C C . ARG A 1 282 ? 17.970 -6.848 -18.354 1.00 87.88 282 ARG A C 1
ATOM 2103 O O . ARG A 1 282 ? 18.792 -7.130 -19.227 1.00 87.88 282 ARG A O 1
ATOM 2110 N N . GLY A 1 283 ? 16.737 -6.442 -18.651 1.00 83.62 283 GLY A N 1
ATOM 2111 C CA . GLY A 1 283 ? 16.164 -6.385 -20.001 1.00 83.62 283 GLY A CA 1
ATOM 2112 C C . GLY A 1 283 ? 16.273 -5.022 -20.697 1.00 83.62 283 GLY A C 1
ATOM 2113 O O . GLY A 1 283 ? 16.381 -4.975 -21.920 1.00 83.62 283 GLY A O 1
ATOM 2114 N N . GLY A 1 284 ? 16.291 -3.922 -19.941 1.00 91.75 284 GLY A N 1
ATOM 2115 C CA . GLY A 1 284 ? 16.305 -2.544 -20.449 1.00 91.75 284 GLY A CA 1
ATOM 2116 C C . GLY A 1 284 ? 15.662 -1.576 -19.453 1.00 91.75 284 GLY A C 1
ATOM 2117 O O . GLY A 1 284 ? 15.377 -1.960 -18.321 1.00 91.75 284 GLY A O 1
ATOM 2118 N N . GLU A 1 285 ? 15.434 -0.328 -19.861 1.00 94.50 285 GLU A N 1
ATOM 2119 C CA . GLU A 1 285 ? 14.721 0.675 -19.052 1.00 94.50 285 GLU A CA 1
ATOM 2120 C C . GLU A 1 285 ? 13.671 1.403 -19.895 1.00 94.50 285 GLU A C 1
ATOM 2122 O O . GLU A 1 285 ? 13.957 1.738 -21.049 1.00 94.50 285 GLU A O 1
ATOM 2127 N N . LEU A 1 286 ? 12.507 1.688 -19.309 1.00 95.50 286 LEU A N 1
ATOM 2128 C CA . LEU A 1 286 ? 11.477 2.586 -19.844 1.00 95.50 286 LEU A CA 1
ATOM 2129 C C . LEU A 1 286 ? 11.550 3.957 -19.154 1.00 95.50 286 LEU A C 1
ATOM 2131 O O . LEU A 1 286 ? 11.919 4.010 -17.981 1.00 95.50 286 LEU A O 1
ATOM 2135 N N . PRO A 1 287 ? 11.210 5.062 -19.842 1.00 94.19 287 PRO A N 1
ATOM 2136 C CA . PRO A 1 287 ? 11.106 6.369 -19.212 1.00 94.19 287 PRO A CA 1
ATOM 2137 C C . PRO A 1 287 ? 9.830 6.456 -18.364 1.00 94.19 287 PRO A C 1
ATOM 2139 O O . PRO A 1 287 ? 8.843 5.781 -18.637 1.00 94.19 287 PRO A O 1
ATOM 2142 N N . GLY A 1 288 ? 9.841 7.318 -17.355 1.00 92.12 288 GLY A N 1
ATOM 2143 C CA . GLY A 1 288 ? 8.716 7.540 -16.454 1.00 92.12 288 GLY A CA 1
ATOM 2144 C C . GLY A 1 288 ? 8.861 6.843 -15.103 1.00 92.12 288 GLY A C 1
ATOM 2145 O O . GLY A 1 288 ? 9.801 6.096 -14.835 1.00 92.12 288 GLY A O 1
ATOM 2146 N N . VAL A 1 289 ? 7.912 7.147 -14.224 1.00 91.50 289 VAL A N 1
ATOM 2147 C CA . VAL A 1 289 ? 7.839 6.663 -12.843 1.00 91.50 289 VAL A CA 1
ATOM 2148 C C . VAL A 1 289 ? 6.761 5.598 -12.648 1.00 91.50 289 VAL A C 1
ATOM 2150 O O . VAL A 1 289 ? 6.799 4.882 -11.658 1.00 91.50 289 VAL A O 1
ATOM 2153 N N . ARG A 1 290 ? 5.809 5.479 -13.580 1.00 93.62 290 ARG A N 1
ATOM 2154 C CA . ARG A 1 290 ? 4.741 4.470 -13.574 1.00 93.62 290 ARG A CA 1
ATOM 2155 C C . ARG A 1 290 ? 4.381 4.085 -15.006 1.00 93.62 290 ARG A C 1
ATOM 2157 O O . ARG A 1 290 ? 4.502 4.911 -15.911 1.00 93.62 290 ARG A O 1
ATOM 2164 N N . ALA A 1 291 ? 3.936 2.845 -15.189 1.00 96.19 291 ALA A N 1
ATOM 2165 C CA . ALA A 1 291 ? 3.532 2.305 -16.479 1.00 96.19 291 ALA A CA 1
ATOM 2166 C C . ALA A 1 291 ? 2.226 1.510 -16.377 1.00 96.19 291 ALA A C 1
ATOM 2168 O O . ALA A 1 291 ? 1.997 0.818 -15.387 1.00 96.19 291 ALA A O 1
ATOM 2169 N N . VAL A 1 292 ? 1.420 1.582 -17.432 1.00 97.81 292 VAL A N 1
ATOM 2170 C CA . VAL A 1 292 ? 0.270 0.711 -17.698 1.00 97.81 292 VAL A CA 1
ATOM 2171 C C . VAL A 1 292 ? 0.439 0.147 -19.104 1.00 97.81 292 VAL A C 1
ATOM 2173 O O . VAL A 1 292 ? 0.767 0.886 -20.028 1.00 97.81 292 VAL A O 1
ATOM 2176 N N . PHE A 1 293 ? 0.228 -1.150 -19.289 1.00 98.00 293 PHE A N 1
ATOM 2177 C CA . PHE A 1 293 ? 0.494 -1.840 -20.550 1.00 98.00 293 PHE A CA 1
ATOM 2178 C C . PHE A 1 293 ? -0.792 -2.361 -21.194 1.00 98.00 293 PHE A C 1
ATOM 2180 O O . PHE A 1 293 ? -1.660 -2.920 -20.518 1.00 98.00 293 PHE A O 1
ATOM 2187 N N . ALA A 1 294 ? -0.893 -2.237 -22.518 1.00 96.38 294 ALA A N 1
ATOM 2188 C CA . ALA A 1 294 ? -1.941 -2.862 -23.318 1.00 96.38 294 ALA A CA 1
ATOM 2189 C C . ALA A 1 294 ? -1.394 -3.297 -24.679 1.00 96.38 294 ALA A C 1
ATOM 2191 O O . ALA A 1 294 ? -0.946 -2.476 -25.481 1.00 96.38 294 ALA A O 1
ATOM 2192 N N . GLY A 1 295 ? -1.432 -4.607 -24.941 1.00 94.19 295 GLY A N 1
ATOM 2193 C CA . GLY A 1 295 ? -0.797 -5.180 -26.127 1.00 94.19 295 GLY A CA 1
ATOM 2194 C C . GLY A 1 295 ? 0.688 -4.819 -26.170 1.00 94.19 295 GLY A C 1
ATOM 2195 O O . GLY A 1 295 ? 1.405 -5.079 -25.206 1.00 94.19 295 GLY A O 1
ATOM 2196 N N . GLU A 1 296 ? 1.112 -4.189 -27.267 1.00 96.12 296 GLU A N 1
ATOM 2197 C CA . GLU A 1 296 ? 2.492 -3.745 -27.525 1.00 96.12 296 GLU A CA 1
ATOM 2198 C C . GLU A 1 296 ? 2.789 -2.315 -27.030 1.00 96.12 296 GLU A C 1
ATOM 2200 O O . GLU A 1 296 ? 3.917 -1.827 -27.160 1.00 96.12 296 GLU A O 1
ATOM 2205 N N . ILE A 1 297 ? 1.787 -1.618 -26.484 1.00 98.31 297 ILE A N 1
ATOM 2206 C CA . ILE A 1 297 ? 1.903 -0.225 -26.049 1.00 98.31 297 ILE A CA 1
ATOM 2207 C C . ILE A 1 297 ? 2.066 -0.151 -24.532 1.00 98.31 297 ILE A C 1
ATOM 2209 O O . ILE A 1 297 ? 1.320 -0.773 -23.774 1.00 98.31 297 ILE A O 1
ATOM 2213 N N . ALA A 1 298 ? 3.035 0.651 -24.096 1.00 98.50 298 ALA A N 1
ATOM 2214 C CA . ALA A 1 298 ? 3.146 1.118 -22.723 1.00 98.50 298 ALA A CA 1
ATOM 2215 C C . ALA A 1 298 ? 2.695 2.577 -22.642 1.00 98.50 298 ALA A C 1
ATOM 2217 O O . ALA A 1 298 ? 3.196 3.427 -23.381 1.00 98.50 298 ALA A O 1
ATOM 2218 N N . TYR A 1 299 ? 1.785 2.848 -21.715 1.00 98.56 299 TYR A N 1
ATOM 2219 C CA . TYR A 1 299 ? 1.384 4.177 -21.279 1.00 98.56 299 TYR A CA 1
ATOM 2220 C C . TYR A 1 299 ? 2.197 4.542 -20.047 1.00 98.56 299 TYR A C 1
ATOM 2222 O O . TYR A 1 299 ? 2.170 3.826 -19.048 1.00 98.56 299 TYR A O 1
ATOM 2230 N N . LEU A 1 300 ? 2.946 5.633 -20.126 1.00 97.81 300 LEU A N 1
ATOM 2231 C CA . LEU A 1 300 ? 3.958 6.001 -19.148 1.00 97.81 300 LEU A CA 1
ATOM 2232 C C . LEU A 1 300 ? 3.631 7.362 -18.554 1.00 97.81 300 LEU A C 1
ATOM 2234 O O . LEU A 1 300 ? 3.255 8.290 -19.268 1.00 97.81 300 LEU A O 1
ATOM 2238 N N . GLN A 1 301 ? 3.819 7.477 -17.247 1.00 96.06 301 GLN A N 1
ATOM 2239 C CA . GLN A 1 301 ? 3.680 8.718 -16.496 1.00 96.06 301 GLN A CA 1
ATOM 2240 C C . GLN A 1 301 ? 5.068 9.180 -16.054 1.00 96.06 301 GLN A C 1
ATOM 2242 O O . GLN A 1 301 ? 5.769 8.433 -15.373 1.00 96.06 301 GLN A O 1
ATOM 2247 N N . SER A 1 302 ? 5.459 10.405 -16.396 1.00 92.94 302 SER A N 1
ATOM 2248 C CA . SER A 1 302 ? 6.584 11.120 -15.777 1.00 92.94 302 SER A CA 1
ATOM 2249 C C . SER A 1 302 ? 6.061 12.172 -14.792 1.00 92.94 302 SER A C 1
ATOM 2251 O O . SER A 1 302 ? 4.857 12.316 -14.603 1.00 92.94 302 SER A O 1
ATOM 2253 N N . LYS A 1 303 ? 6.948 12.955 -14.179 1.00 88.56 303 LYS A N 1
ATOM 2254 C CA . LYS A 1 303 ? 6.637 14.107 -13.324 1.00 88.56 303 LYS A CA 1
ATOM 2255 C C . LYS A 1 303 ? 5.897 15.220 -14.082 1.00 88.56 303 LYS A C 1
ATOM 2257 O O . LYS A 1 303 ? 5.309 16.079 -13.429 1.00 88.56 303 LYS A O 1
ATOM 2262 N N . ARG A 1 304 ? 5.957 15.256 -15.423 1.00 90.75 304 ARG A N 1
ATOM 2263 C CA . ARG A 1 304 ? 5.479 16.394 -16.243 1.00 90.75 304 ARG A CA 1
ATOM 2264 C C . ARG A 1 304 ? 4.573 16.021 -17.414 1.00 90.75 304 ARG A C 1
ATOM 2266 O O . ARG A 1 304 ? 3.897 16.889 -17.961 1.00 90.75 304 ARG A O 1
ATOM 2273 N N . GLU A 1 305 ? 4.595 14.768 -17.841 1.00 95.44 305 GLU A N 1
ATOM 2274 C CA . GLU A 1 305 ? 3.894 14.333 -19.044 1.00 95.44 305 GLU A CA 1
ATOM 2275 C C . GLU A 1 305 ? 3.424 12.886 -18.946 1.00 95.44 305 GLU A C 1
ATOM 2277 O O . GLU A 1 305 ? 3.953 12.073 -18.183 1.00 95.44 305 GLU A O 1
ATOM 2282 N N . LEU A 1 306 ? 2.433 12.581 -19.773 1.00 98.06 306 LEU A N 1
ATOM 2283 C CA . LEU A 1 306 ? 2.018 11.235 -20.122 1.00 98.06 306 LEU A CA 1
ATOM 2284 C C . LEU A 1 306 ? 2.527 10.922 -21.527 1.00 98.06 306 LEU A C 1
ATOM 2286 O O . LEU A 1 306 ? 2.597 11.806 -22.381 1.00 98.06 306 LEU A O 1
ATOM 2290 N N . SER A 1 307 ? 2.853 9.666 -21.794 1.00 98.12 307 SER A N 1
ATOM 2291 C CA . SER A 1 307 ? 3.250 9.230 -23.132 1.00 98.12 307 SER A CA 1
ATOM 2292 C C . SER A 1 307 ? 2.764 7.823 -23.430 1.00 98.12 307 SER A C 1
ATOM 2294 O O . SER A 1 307 ? 2.533 7.034 -22.516 1.00 98.12 307 SER A O 1
ATOM 2296 N N . ALA A 1 308 ? 2.634 7.506 -24.713 1.00 98.62 308 ALA A N 1
ATOM 2297 C CA . ALA A 1 308 ? 2.473 6.141 -25.190 1.00 98.62 308 ALA A CA 1
ATOM 2298 C C . ALA A 1 308 ? 3.649 5.772 -26.088 1.00 98.62 308 ALA A C 1
ATOM 2300 O O . ALA A 1 308 ? 4.047 6.561 -26.947 1.00 98.62 308 ALA A O 1
ATOM 2301 N N . LEU A 1 309 ? 4.196 4.568 -25.927 1.00 98.06 309 LEU A N 1
ATOM 2302 C CA . LEU A 1 309 ? 5.260 4.058 -26.790 1.00 98.06 309 LEU A CA 1
ATOM 2303 C C . LEU A 1 309 ? 5.155 2.550 -27.025 1.00 98.06 309 LEU A C 1
ATOM 2305 O O . LEU A 1 309 ? 4.589 1.821 -26.213 1.00 98.06 309 LEU A O 1
ATOM 2309 N N . ARG A 1 310 ? 5.745 2.077 -28.127 1.00 98.44 310 ARG A N 1
ATOM 2310 C CA . ARG A 1 310 ? 5.963 0.645 -28.388 1.00 98.44 310 ARG A CA 1
ATOM 2311 C C . ARG A 1 310 ? 7.113 0.140 -27.521 1.00 98.44 310 ARG A C 1
ATOM 2313 O O . ARG A 1 310 ? 8.272 0.468 -27.789 1.00 98.44 310 ARG A O 1
ATOM 2320 N N . TYR A 1 311 ? 6.810 -0.623 -26.471 1.00 97.81 311 TYR A N 1
ATOM 2321 C CA . TYR A 1 311 ? 7.786 -0.866 -25.402 1.00 97.81 311 TYR A CA 1
ATOM 2322 C C . TYR A 1 311 ? 8.841 -1.916 -25.752 1.00 97.81 311 TYR A C 1
ATOM 2324 O O . TYR A 1 311 ? 9.993 -1.742 -25.365 1.00 97.81 311 TYR A O 1
ATOM 2332 N N . GLU A 1 312 ? 8.512 -2.968 -26.504 1.00 96.56 312 GLU A N 1
ATOM 2333 C CA . GLU A 1 312 ? 9.487 -4.030 -26.805 1.00 96.56 312 GLU A CA 1
ATOM 2334 C C . GLU A 1 312 ? 10.658 -3.532 -27.667 1.00 96.56 312 GLU A C 1
ATOM 2336 O O . GLU A 1 312 ? 11.809 -3.690 -27.240 1.00 96.56 312 GLU A O 1
ATOM 2341 N N . PRO A 1 313 ? 10.431 -2.844 -28.811 1.00 97.50 313 PRO A N 1
ATOM 2342 C CA . PRO A 1 313 ? 11.525 -2.243 -29.573 1.00 97.50 313 PRO A CA 1
ATOM 2343 C C . PRO A 1 313 ? 12.305 -1.219 -28.742 1.00 97.50 313 PRO A C 1
ATOM 2345 O O . PRO A 1 313 ? 13.537 -1.184 -28.788 1.00 97.50 313 PRO A O 1
ATOM 2348 N N . TYR A 1 314 ? 11.599 -0.422 -27.933 1.00 98.25 314 TYR A N 1
ATOM 2349 C CA . TYR A 1 314 ? 12.223 0.574 -27.070 1.00 98.25 314 TYR A CA 1
ATOM 2350 C C . TYR A 1 314 ? 13.172 -0.070 -26.051 1.00 98.25 314 TYR A C 1
ATOM 2352 O O . TYR A 1 314 ? 14.289 0.412 -25.877 1.00 98.25 314 TYR A O 1
ATOM 2360 N N . LEU A 1 315 ? 12.781 -1.170 -25.399 1.00 96.94 315 LEU A N 1
ATOM 2361 C CA . LEU A 1 315 ? 13.620 -1.876 -24.424 1.00 96.94 315 LEU A CA 1
ATOM 2362 C C . LEU A 1 315 ? 14.909 -2.405 -25.056 1.00 96.94 315 LEU A C 1
ATOM 2364 O O . LEU A 1 315 ? 15.990 -2.229 -24.486 1.00 96.94 315 LEU A O 1
ATOM 2368 N N . VAL A 1 316 ? 14.814 -2.997 -26.251 1.00 96.19 316 VAL A N 1
ATOM 2369 C CA . VAL A 1 316 ? 15.980 -3.493 -26.998 1.00 96.19 316 VAL A CA 1
ATOM 2370 C C . VAL A 1 316 ? 16.963 -2.354 -27.279 1.00 96.19 316 VAL A C 1
ATOM 2372 O O . VAL A 1 316 ? 18.162 -2.485 -27.004 1.00 96.19 316 VAL A O 1
ATOM 2375 N N . LEU A 1 317 ? 16.457 -1.222 -27.772 1.00 97.50 317 LEU A N 1
ATOM 2376 C CA . LEU A 1 317 ? 17.260 -0.034 -28.065 1.00 97.50 317 LEU A CA 1
ATOM 2377 C C . LEU A 1 317 ? 17.833 0.604 -26.792 1.00 97.50 317 LEU A C 1
ATOM 2379 O O . LEU A 1 317 ? 19.009 0.964 -26.762 1.00 97.50 317 LEU A O 1
ATOM 2383 N N . SER A 1 318 ? 17.045 0.678 -25.719 1.00 96.31 318 SER A N 1
ATOM 2384 C CA . SER A 1 318 ? 17.435 1.220 -24.412 1.00 96.31 318 SER A CA 1
ATOM 2385 C C . SER A 1 318 ? 18.591 0.426 -23.798 1.00 96.31 318 SER A C 1
ATOM 2387 O O . SER A 1 318 ? 19.616 1.002 -23.412 1.00 96.31 318 SER A O 1
ATOM 2389 N N . ARG A 1 319 ? 18.500 -0.912 -23.812 1.00 94.69 319 ARG A N 1
ATOM 2390 C CA . ARG A 1 319 ? 19.585 -1.808 -23.387 1.00 94.69 319 ARG A CA 1
ATOM 2391 C C . ARG A 1 319 ? 20.835 -1.617 -24.243 1.00 94.69 319 ARG A C 1
ATOM 2393 O O . ARG A 1 319 ? 21.939 -1.519 -23.705 1.00 94.69 319 ARG A O 1
ATOM 2400 N N . ARG A 1 320 ? 20.678 -1.520 -25.568 1.00 95.50 320 ARG A N 1
ATOM 2401 C CA . ARG A 1 320 ? 21.804 -1.289 -26.483 1.00 95.50 320 ARG A CA 1
ATOM 2402 C C . ARG A 1 320 ? 22.487 0.051 -26.215 1.00 95.50 320 ARG A C 1
ATOM 2404 O O . ARG A 1 320 ? 23.713 0.106 -26.154 1.00 95.50 320 ARG A O 1
ATOM 2411 N N . ALA A 1 321 ? 21.714 1.112 -26.006 1.00 95.50 321 ALA A N 1
ATOM 2412 C CA . ALA A 1 321 ? 22.233 2.433 -25.681 1.00 95.50 321 ALA A CA 1
ATOM 2413 C C . ALA A 1 321 ? 22.980 2.437 -24.336 1.00 95.50 321 ALA A C 1
ATOM 2415 O O . ALA A 1 321 ? 24.028 3.069 -24.226 1.00 95.50 321 ALA A O 1
ATOM 2416 N N . ALA A 1 322 ? 22.490 1.707 -23.327 1.00 92.69 322 ALA A N 1
ATOM 2417 C CA . ALA A 1 322 ? 23.188 1.539 -22.051 1.00 92.69 322 ALA A CA 1
ATOM 2418 C C . ALA A 1 322 ? 24.536 0.815 -22.216 1.00 92.69 322 ALA A C 1
ATOM 2420 O O . ALA A 1 322 ? 25.546 1.284 -21.694 1.00 92.69 322 ALA A O 1
ATOM 2421 N N . GLN A 1 323 ? 24.581 -0.264 -23.006 1.00 94.50 323 GLN A N 1
ATOM 2422 C CA . GLN A 1 323 ? 25.830 -0.963 -23.321 1.00 94.50 323 GLN A CA 1
ATOM 2423 C C . GLN A 1 323 ? 26.839 -0.037 -24.019 1.00 94.50 323 GLN A C 1
ATOM 2425 O O . GLN A 1 323 ? 27.992 0.050 -23.599 1.00 94.50 323 GLN A O 1
ATOM 2430 N N . LEU A 1 324 ? 26.403 0.690 -25.054 1.00 97.12 324 LEU A N 1
ATOM 2431 C CA . LEU A 1 324 ? 27.258 1.627 -25.788 1.00 97.12 324 LEU A CA 1
ATOM 2432 C C . LEU A 1 324 ? 27.776 2.758 -24.888 1.00 97.12 324 LEU A C 1
ATOM 2434 O O . LEU A 1 324 ? 28.928 3.166 -25.028 1.00 97.12 324 LEU A O 1
ATOM 2438 N N . ARG A 1 325 ? 26.960 3.244 -23.940 1.00 95.81 325 ARG A N 1
ATOM 2439 C CA . ARG A 1 325 ? 27.389 4.222 -22.926 1.00 95.81 325 ARG A CA 1
ATOM 2440 C C . ARG A 1 325 ? 28.506 3.667 -22.043 1.00 95.81 325 ARG A C 1
ATOM 2442 O O . ARG A 1 325 ? 29.531 4.329 -21.921 1.00 95.81 325 ARG A O 1
ATOM 2449 N N . GLY A 1 326 ? 28.364 2.444 -21.533 1.00 95.62 326 GLY A N 1
ATOM 2450 C CA . GLY A 1 326 ? 29.417 1.794 -20.746 1.00 95.62 326 GLY A CA 1
ATOM 2451 C C . GLY A 1 326 ? 30.709 1.551 -21.542 1.00 95.62 326 GLY A C 1
ATOM 2452 O O . GLY A 1 326 ? 31.809 1.741 -21.027 1.00 95.62 326 GLY A O 1
ATOM 2453 N N . GLU A 1 327 ? 30.610 1.183 -22.825 1.00 97.00 327 GLU A N 1
ATOM 2454 C CA . GLU A 1 327 ? 31.779 1.086 -23.717 1.00 97.00 327 GLU A CA 1
ATOM 2455 C C . GLU A 1 327 ? 32.444 2.453 -23.939 1.00 97.00 327 GLU A C 1
ATOM 2457 O O . GLU A 1 327 ? 33.673 2.559 -23.928 1.00 97.00 327 GLU A O 1
ATOM 2462 N N . ARG A 1 328 ? 31.642 3.513 -24.106 1.00 97.25 328 ARG A N 1
ATOM 2463 C CA . ARG A 1 328 ? 32.137 4.880 -24.295 1.00 97.25 328 ARG A CA 1
ATOM 2464 C C . ARG A 1 328 ? 32.843 5.390 -23.047 1.00 97.25 328 ARG A C 1
ATOM 2466 O O . ARG A 1 328 ? 33.899 5.995 -23.176 1.00 97.25 328 ARG A O 1
ATOM 2473 N N . GLU A 1 329 ? 32.298 5.135 -21.861 1.00 96.62 329 GLU A N 1
ATOM 2474 C CA . GLU A 1 329 ? 32.930 5.493 -20.586 1.00 96.62 329 GLU A CA 1
ATOM 2475 C C . GLU A 1 329 ? 34.313 4.854 -20.450 1.00 96.62 329 GLU A C 1
ATOM 2477 O O . GLU A 1 329 ? 35.281 5.552 -20.153 1.00 96.62 329 GLU A O 1
ATOM 2482 N N . LYS A 1 330 ? 34.443 3.561 -20.777 1.00 96.31 330 LYS A N 1
ATOM 2483 C CA . LYS A 1 330 ? 35.745 2.875 -20.805 1.00 96.31 330 LYS A CA 1
ATOM 2484 C C . LYS A 1 330 ? 36.711 3.509 -21.811 1.00 96.31 330 LYS A C 1
ATOM 2486 O O . LYS A 1 330 ? 37.881 3.689 -21.488 1.00 96.31 330 LYS A O 1
ATOM 2491 N N . ALA A 1 331 ? 36.239 3.872 -23.006 1.00 94.81 331 ALA A N 1
ATOM 2492 C CA . ALA A 1 331 ? 37.066 4.533 -24.020 1.00 94.81 331 ALA A CA 1
ATOM 2493 C C . ALA A 1 331 ? 37.519 5.940 -23.587 1.00 94.81 331 ALA A C 1
ATOM 2495 O O . ALA A 1 331 ? 38.670 6.314 -23.802 1.00 94.81 331 ALA A O 1
ATOM 2496 N N . VAL A 1 332 ? 36.639 6.707 -22.936 1.00 95.56 332 VAL A N 1
ATOM 2497 C CA . VAL A 1 332 ? 36.960 8.027 -22.371 1.00 95.56 332 VAL A CA 1
ATOM 2498 C C . VAL A 1 332 ? 37.972 7.900 -21.234 1.00 95.56 332 VAL A C 1
ATOM 2500 O O . VAL A 1 332 ? 38.912 8.687 -21.161 1.00 95.56 332 VAL A O 1
ATOM 2503 N N . GLU A 1 333 ? 37.818 6.906 -20.363 1.00 95.19 333 GLU A N 1
ATOM 2504 C CA . GLU A 1 333 ? 38.769 6.660 -19.282 1.00 95.19 333 GLU A CA 1
ATOM 2505 C C . GLU A 1 333 ? 40.138 6.217 -19.819 1.00 95.19 333 GLU A C 1
ATOM 2507 O O . GLU A 1 333 ? 41.168 6.693 -19.347 1.00 95.19 333 GLU A O 1
ATOM 2512 N N . ALA A 1 334 ? 40.168 5.389 -20.869 1.00 93.00 334 ALA A N 1
ATOM 2513 C CA . ALA A 1 334 ? 41.404 5.056 -21.574 1.00 93.00 334 ALA A CA 1
ATOM 2514 C C . ALA A 1 334 ? 42.063 6.307 -22.182 1.00 93.00 334 ALA A C 1
ATOM 2516 O O . ALA A 1 334 ? 43.249 6.537 -21.971 1.00 93.00 334 ALA A O 1
ATOM 2517 N N . PHE A 1 335 ? 41.293 7.171 -22.852 1.00 94.25 335 PHE A N 1
ATOM 2518 C CA . PHE A 1 335 ? 41.795 8.441 -23.389 1.00 94.25 335 PHE A CA 1
ATOM 2519 C C . PHE A 1 335 ? 42.432 9.338 -22.312 1.00 94.25 335 PHE A C 1
ATOM 2521 O O . PHE A 1 335 ? 43.451 9.974 -22.577 1.00 94.25 335 PHE A O 1
ATOM 2528 N N . LYS A 1 336 ? 41.861 9.383 -21.100 1.00 94.44 336 LYS A N 1
ATOM 2529 C CA . LYS A 1 336 ? 42.417 10.155 -19.974 1.00 94.44 336 LYS A CA 1
ATOM 2530 C C . LYS A 1 336 ? 43.739 9.587 -19.449 1.00 94.44 336 LYS A C 1
ATOM 2532 O O . LYS A 1 336 ? 44.551 10.355 -18.943 1.00 94.44 336 LYS A O 1
ATOM 2537 N N . ARG A 1 337 ? 43.939 8.267 -19.530 1.00 94.56 337 ARG A N 1
ATOM 2538 C CA . ARG A 1 337 ? 45.112 7.564 -18.976 1.00 94.56 337 ARG A CA 1
ATOM 2539 C C . ARG A 1 337 ? 46.269 7.415 -19.963 1.00 94.56 337 ARG A C 1
ATOM 2541 O O . ARG A 1 337 ? 47.413 7.340 -19.529 1.00 94.56 337 ARG A O 1
ATOM 2548 N N . GLU A 1 338 ? 45.988 7.337 -21.262 1.00 93.06 338 GLU A N 1
ATOM 2549 C CA . GLU A 1 338 ? 47.012 7.128 -22.291 1.00 93.06 338 GLU A CA 1
ATOM 2550 C C . GLU A 1 338 ? 47.873 8.393 -22.512 1.00 93.06 338 GLU A C 1
ATOM 2552 O O . GLU A 1 338 ? 47.334 9.505 -22.593 1.00 93.06 338 GLU A O 1
ATOM 2557 N N . PRO A 1 339 ? 49.208 8.257 -22.647 1.00 92.19 339 PRO A N 1
ATOM 2558 C CA . PRO A 1 339 ? 50.086 9.364 -23.020 1.00 92.19 339 PRO A CA 1
ATOM 2559 C C . PRO A 1 339 ? 49.825 9.813 -24.464 1.00 92.19 339 PRO A C 1
ATOM 2561 O O . PRO A 1 339 ? 49.200 9.102 -25.253 1.00 92.19 339 PRO A O 1
ATOM 2564 N N . GLU A 1 340 ? 50.311 11.002 -24.834 1.00 92.44 340 GLU A N 1
ATOM 2565 C CA . GLU A 1 340 ? 50.141 11.488 -26.207 1.00 92.44 340 GLU A CA 1
ATOM 2566 C C . GLU A 1 340 ? 50.757 10.536 -27.237 1.00 92.44 340 GLU A C 1
ATOM 2568 O O . GLU A 1 340 ? 51.919 10.146 -27.135 1.00 92.44 340 GLU A O 1
ATOM 2573 N N . GLY A 1 341 ? 49.956 10.154 -28.236 1.00 92.88 341 GLY A N 1
ATOM 2574 C CA . GLY A 1 341 ? 50.337 9.152 -29.228 1.00 92.88 341 GLY A CA 1
ATOM 2575 C C . GLY A 1 341 ? 49.147 8.488 -29.922 1.00 92.88 341 GLY A C 1
ATOM 2576 O O . GLY A 1 341 ? 47.989 8.877 -29.747 1.00 92.88 341 GLY A O 1
ATOM 2577 N N . ASP A 1 342 ? 49.434 7.458 -30.721 1.00 91.81 342 ASP A N 1
ATOM 2578 C CA . ASP A 1 342 ? 48.431 6.749 -31.529 1.00 91.81 342 ASP A CA 1
ATOM 2579 C C . ASP A 1 342 ? 47.327 6.099 -30.691 1.00 91.81 342 ASP A C 1
ATOM 2581 O O . ASP A 1 342 ? 46.158 6.146 -31.070 1.00 91.81 342 ASP A O 1
ATOM 2585 N N . ARG A 1 343 ? 47.669 5.544 -29.521 1.00 90.44 343 ARG A N 1
ATOM 2586 C CA . ARG A 1 343 ? 46.698 4.896 -28.623 1.00 90.44 343 ARG A CA 1
ATOM 2587 C C . ARG A 1 343 ? 45.677 5.884 -28.069 1.00 90.44 343 ARG A C 1
ATOM 2589 O O . ARG A 1 343 ? 44.483 5.588 -28.065 1.00 90.44 343 ARG A O 1
ATOM 2596 N N . LYS A 1 344 ? 46.120 7.084 -27.685 1.00 93.25 344 LYS A N 1
ATOM 2597 C CA . LYS A 1 344 ? 45.233 8.155 -27.221 1.00 93.25 344 LYS A CA 1
ATOM 2598 C C . LYS A 1 344 ? 44.328 8.666 -28.343 1.00 93.25 344 LYS A C 1
ATOM 2600 O O . LYS A 1 344 ? 43.124 8.813 -28.133 1.00 93.25 344 LYS A O 1
ATOM 2605 N N . ARG A 1 345 ? 44.864 8.847 -29.558 1.00 93.62 345 ARG A N 1
ATOM 2606 C CA . ARG A 1 345 ? 44.059 9.182 -30.751 1.00 93.62 345 ARG A CA 1
ATOM 2607 C C . ARG A 1 345 ? 43.018 8.106 -31.066 1.00 93.62 345 ARG A C 1
ATOM 2609 O O . ARG A 1 345 ? 41.867 8.441 -31.331 1.00 93.62 345 ARG A O 1
ATOM 2616 N N . ALA A 1 346 ? 43.390 6.829 -30.985 1.00 93.81 346 ALA A N 1
ATOM 2617 C CA . ALA A 1 346 ? 42.476 5.710 -31.200 1.00 93.81 346 ALA A CA 1
ATOM 2618 C C . ALA A 1 346 ? 41.360 5.662 -30.142 1.00 93.81 346 ALA A C 1
ATOM 2620 O O . ALA A 1 346 ? 40.194 5.480 -30.492 1.00 93.81 346 ALA A O 1
ATOM 2621 N N . ALA A 1 347 ? 41.685 5.893 -28.865 1.00 93.38 347 ALA A N 1
ATOM 2622 C CA . ALA A 1 347 ? 40.698 5.977 -27.789 1.00 93.38 347 ALA A CA 1
ATOM 2623 C C . ALA A 1 347 ? 39.709 7.140 -27.999 1.00 93.38 347 ALA A C 1
ATOM 2625 O O . ALA A 1 347 ? 38.499 6.953 -27.854 1.00 93.38 347 ALA A O 1
ATOM 2626 N N . ALA A 1 348 ? 40.200 8.314 -28.418 1.00 94.44 348 ALA A N 1
ATOM 2627 C CA . ALA A 1 348 ? 39.357 9.462 -28.758 1.00 94.44 348 ALA A CA 1
ATOM 2628 C C . ALA A 1 348 ? 38.430 9.172 -29.952 1.00 94.44 348 ALA A C 1
ATOM 2630 O O . ALA A 1 348 ? 37.225 9.418 -29.871 1.00 94.44 348 ALA A O 1
ATOM 2631 N N . ALA A 1 349 ? 38.965 8.596 -31.034 1.00 95.62 349 ALA A N 1
ATOM 2632 C CA . ALA A 1 349 ? 38.184 8.218 -32.210 1.00 95.62 349 ALA A CA 1
ATOM 2633 C C . ALA A 1 349 ? 37.092 7.194 -31.858 1.00 95.62 349 ALA A C 1
ATOM 2635 O O . ALA A 1 349 ? 35.934 7.367 -32.237 1.00 95.62 349 ALA A O 1
ATOM 2636 N N . ARG A 1 350 ? 37.430 6.177 -31.051 1.00 96.19 350 ARG A N 1
ATOM 2637 C CA . ARG A 1 350 ? 36.471 5.178 -30.563 1.00 96.19 350 ARG A CA 1
ATOM 2638 C C . ARG A 1 350 ? 35.375 5.805 -29.702 1.00 96.19 350 ARG A C 1
ATOM 2640 O O . ARG A 1 350 ? 34.207 5.455 -29.859 1.00 96.19 350 ARG A O 1
ATOM 2647 N N . ALA A 1 351 ? 35.720 6.735 -28.811 1.00 96.12 351 ALA A N 1
ATOM 2648 C CA . ALA A 1 351 ? 34.736 7.452 -28.003 1.00 96.12 351 ALA A CA 1
ATOM 2649 C C . ALA A 1 351 ? 33.781 8.300 -28.867 1.00 96.12 351 ALA A C 1
ATOM 2651 O O . ALA A 1 351 ? 32.589 8.373 -28.555 1.00 96.12 351 ALA A O 1
ATOM 2652 N N . GLY A 1 352 ? 34.285 8.899 -29.953 1.00 96.88 352 GLY A N 1
ATOM 2653 C CA . GLY A 1 352 ? 33.490 9.631 -30.945 1.00 96.88 352 GLY A CA 1
ATOM 2654 C C . GLY A 1 352 ? 32.540 8.731 -31.742 1.00 96.88 352 GLY A C 1
ATOM 2655 O O . GLY A 1 352 ? 31.349 9.021 -31.819 1.00 96.88 352 GLY A O 1
ATOM 2656 N N . GLU A 1 353 ? 33.030 7.598 -32.255 1.00 97.50 353 GLU A N 1
ATOM 2657 C CA . GLU A 1 353 ? 32.207 6.589 -32.944 1.00 97.50 353 GLU A CA 1
ATOM 2658 C C . GLU A 1 353 ? 31.074 6.084 -32.037 1.00 97.50 353 GLU A C 1
ATOM 2660 O O . GLU A 1 353 ? 29.907 6.052 -32.427 1.00 97.50 353 GLU A O 1
ATOM 2665 N N . LEU A 1 354 ? 31.401 5.730 -30.790 1.00 97.94 354 LEU A N 1
ATOM 2666 C CA . LEU A 1 354 ? 30.411 5.274 -29.817 1.00 97.94 354 LEU A CA 1
ATOM 2667 C C . LEU A 1 354 ? 29.383 6.364 -29.491 1.00 97.94 354 LEU A C 1
ATOM 2669 O O . LEU A 1 354 ? 28.211 6.046 -29.312 1.00 97.94 354 LEU A O 1
ATOM 2673 N N . ALA A 1 355 ? 29.781 7.640 -29.452 1.00 97.44 355 ALA A N 1
ATOM 2674 C CA . ALA A 1 355 ? 28.849 8.749 -29.256 1.00 97.44 355 ALA A CA 1
ATOM 2675 C C . ALA A 1 355 ? 27.838 8.872 -30.409 1.00 97.44 355 ALA A C 1
ATOM 2677 O O . ALA A 1 355 ? 26.646 9.025 -30.142 1.00 97.44 355 ALA A O 1
ATOM 2678 N N . ALA A 1 356 ? 28.283 8.736 -31.663 1.00 97.38 356 ALA A N 1
ATOM 2679 C CA . ALA A 1 356 ? 27.394 8.745 -32.827 1.00 97.38 356 ALA A CA 1
ATOM 2680 C C . ALA A 1 356 ? 26.380 7.589 -32.771 1.00 97.38 356 ALA A C 1
ATOM 2682 O O . ALA A 1 356 ? 25.179 7.804 -32.899 1.00 97.38 356 ALA A O 1
ATOM 2683 N N . ARG A 1 357 ? 26.840 6.378 -32.439 1.00 97.75 357 ARG A N 1
ATOM 2684 C CA . ARG A 1 357 ? 25.972 5.194 -32.300 1.00 97.75 357 ARG A CA 1
ATOM 2685 C C . ARG A 1 357 ? 24.975 5.305 -31.146 1.00 97.75 357 ARG A C 1
ATOM 2687 O O . ARG A 1 357 ? 23.870 4.773 -31.226 1.00 97.75 357 ARG A O 1
ATOM 2694 N N . ILE A 1 358 ? 25.351 5.977 -30.055 1.00 97.75 358 ILE A N 1
ATOM 2695 C CA . ILE A 1 358 ? 24.416 6.296 -28.966 1.00 97.75 358 ILE A CA 1
ATOM 2696 C C . ILE A 1 358 ? 23.335 7.253 -29.476 1.00 97.75 358 ILE A C 1
ATOM 2698 O O . ILE A 1 358 ? 22.165 7.035 -29.172 1.00 97.75 358 ILE A O 1
ATOM 2702 N N . ALA A 1 359 ? 23.703 8.282 -30.245 1.00 97.06 359 ALA A N 1
ATOM 2703 C CA . ALA A 1 359 ? 22.744 9.228 -30.810 1.00 97.06 359 ALA A CA 1
ATOM 2704 C C . ALA A 1 359 ? 21.760 8.540 -31.773 1.00 97.06 359 ALA A C 1
ATOM 2706 O O . ALA A 1 359 ? 20.557 8.751 -31.649 1.00 97.06 359 ALA A O 1
ATOM 2707 N N . GLU A 1 360 ? 22.245 7.646 -32.641 1.00 97.31 360 GLU A N 1
ATOM 2708 C CA . GLU A 1 360 ? 21.404 6.818 -33.520 1.00 97.31 360 GLU A CA 1
ATOM 2709 C C . GLU A 1 360 ? 20.411 5.960 -32.724 1.00 97.31 360 GLU A C 1
ATOM 2711 O O . GLU A 1 360 ? 19.215 5.948 -33.017 1.00 97.31 360 GLU A O 1
ATOM 2716 N N . ALA A 1 361 ? 20.881 5.274 -31.675 1.00 96.44 361 ALA A N 1
ATOM 2717 C CA . ALA A 1 361 ? 20.015 4.463 -30.823 1.00 96.44 361 ALA A CA 1
ATOM 2718 C C . ALA A 1 361 ? 18.946 5.316 -30.120 1.00 96.44 361 ALA A C 1
ATOM 2720 O O . ALA A 1 361 ? 17.785 4.919 -30.066 1.00 96.44 361 ALA A O 1
ATOM 2721 N N . VAL A 1 362 ? 19.312 6.501 -29.619 1.00 95.94 362 VAL A N 1
ATOM 2722 C CA . VAL A 1 362 ? 18.371 7.443 -28.988 1.00 95.94 362 VAL A CA 1
ATOM 2723 C C . VAL A 1 362 ? 17.345 7.968 -29.996 1.00 95.94 362 VAL A C 1
ATOM 2725 O O . VAL A 1 362 ? 16.163 8.045 -29.670 1.00 95.94 362 VAL A O 1
ATOM 2728 N N . GLN A 1 363 ? 17.754 8.270 -31.227 1.00 97.06 363 GLN A N 1
ATOM 2729 C CA . GLN A 1 363 ? 16.832 8.687 -32.283 1.00 97.06 363 GLN A CA 1
ATOM 2730 C C . GLN A 1 363 ? 15.848 7.563 -32.646 1.00 97.06 363 GLN A C 1
ATOM 2732 O O . GLN A 1 363 ? 14.651 7.807 -32.781 1.00 97.06 363 GLN A O 1
ATOM 2737 N N . ALA A 1 364 ? 16.315 6.315 -32.734 1.00 97.62 364 ALA A N 1
ATOM 2738 C CA . ALA A 1 364 ? 15.443 5.159 -32.946 1.00 97.62 364 ALA A CA 1
ATOM 2739 C C . ALA A 1 364 ? 14.472 4.938 -31.767 1.00 97.62 364 ALA A C 1
ATOM 2741 O O . ALA A 1 364 ? 13.314 4.575 -31.969 1.00 97.62 364 ALA A O 1
ATOM 2742 N N . MET A 1 365 ? 14.903 5.208 -30.530 1.00 97.69 365 MET A N 1
ATOM 2743 C CA . MET A 1 365 ? 14.018 5.170 -29.358 1.00 97.69 365 MET A CA 1
ATOM 2744 C C . MET A 1 365 ? 12.895 6.210 -29.470 1.00 97.69 365 MET A C 1
ATOM 2746 O O . MET A 1 365 ? 11.750 5.895 -29.157 1.00 97.69 365 MET A O 1
ATOM 2750 N N . GLN A 1 366 ? 13.184 7.417 -29.969 1.00 96.44 366 GLN A N 1
ATOM 2751 C CA . GLN A 1 366 ? 12.160 8.447 -30.199 1.00 96.44 366 GLN A CA 1
ATOM 2752 C C . GLN A 1 366 ? 11.111 8.006 -31.231 1.00 96.44 366 GLN A C 1
ATOM 2754 O O . GLN A 1 366 ? 9.936 8.311 -31.069 1.00 96.44 366 GLN A O 1
ATOM 2759 N N . GLN A 1 367 ? 11.495 7.215 -32.238 1.00 97.56 367 GLN A N 1
ATOM 2760 C CA . GLN A 1 367 ? 10.561 6.650 -33.227 1.00 97.56 367 GLN A CA 1
ATOM 2761 C C . GLN A 1 367 ? 9.625 5.572 -32.648 1.00 97.56 367 GLN A C 1
ATOM 2763 O O . GLN A 1 367 ? 8.659 5.160 -33.298 1.00 97.56 367 GLN A O 1
ATOM 2768 N N . CYS A 1 368 ? 9.897 5.082 -31.435 1.00 98.19 368 CYS A N 1
ATOM 2769 C CA . CYS A 1 368 ? 9.000 4.168 -30.729 1.00 98.19 368 CYS A CA 1
ATOM 2770 C C . CYS A 1 368 ? 7.859 4.908 -30.015 1.00 98.19 368 CYS A C 1
ATOM 2772 O O . CYS A 1 368 ? 6.867 4.268 -29.664 1.00 98.19 368 CYS A O 1
ATOM 2774 N N . VAL A 1 369 ? 7.993 6.220 -29.791 1.00 98.06 369 VAL A N 1
ATOM 2775 C CA . VAL A 1 369 ? 6.975 7.051 -29.141 1.00 98.06 369 VAL A CA 1
ATOM 2776 C C . VAL A 1 369 ? 5.813 7.275 -30.106 1.00 98.06 369 VAL A C 1
ATOM 2778 O O . VAL A 1 369 ? 6.013 7.657 -31.256 1.00 98.06 369 VAL A O 1
ATOM 2781 N N . VAL A 1 370 ? 4.597 7.001 -29.637 1.00 98.12 370 VAL A N 1
ATOM 2782 C CA . VAL A 1 370 ? 3.351 7.180 -30.392 1.00 98.12 370 VAL A CA 1
ATOM 2783 C C . VAL A 1 370 ? 2.823 8.596 -30.194 1.00 98.12 370 VAL A C 1
ATOM 2785 O O . VAL A 1 370 ? 2.551 9.293 -31.165 1.00 98.12 370 VAL A O 1
ATOM 2788 N N . TRP A 1 371 ? 2.713 9.032 -28.939 1.00 98.44 371 TRP A N 1
ATOM 2789 C CA . TRP A 1 371 ? 2.280 10.378 -28.580 1.00 98.44 371 TRP A CA 1
ATOM 2790 C C . TRP A 1 371 ? 2.826 10.774 -27.205 1.00 98.44 371 TRP A C 1
ATOM 2792 O O . TRP A 1 371 ? 3.173 9.918 -26.385 1.00 98.44 371 TRP A O 1
ATOM 2802 N N . THR A 1 372 ? 2.878 12.081 -26.954 1.00 98.12 372 THR A N 1
ATOM 2803 C CA . THR A 1 372 ? 3.169 12.678 -25.644 1.00 98.12 372 THR A CA 1
ATOM 2804 C C . THR A 1 372 ? 2.124 13.741 -25.315 1.00 98.12 372 THR A C 1
ATOM 2806 O O . THR A 1 372 ? 1.555 14.372 -26.206 1.00 98.12 372 THR A O 1
ATOM 2809 N N . HIS A 1 373 ? 1.843 13.923 -24.027 1.00 97.62 373 HIS A N 1
ATOM 2810 C CA . HIS A 1 373 ? 0.862 14.876 -23.529 1.00 97.62 373 HIS A CA 1
ATOM 2811 C C . HIS A 1 373 ? 1.339 15.498 -22.211 1.00 97.62 373 HIS A C 1
ATOM 2813 O O . HIS A 1 373 ? 1.410 14.826 -21.181 1.00 97.62 373 HIS A O 1
ATOM 2819 N N . THR A 1 374 ? 1.636 16.796 -22.224 1.00 97.19 374 THR A N 1
ATOM 2820 C CA . THR A 1 374 ? 2.018 17.546 -21.019 1.00 97.19 374 THR A CA 1
ATOM 2821 C C . THR A 1 374 ? 0.806 17.775 -20.125 1.00 97.19 374 THR A C 1
ATOM 2823 O O . THR A 1 374 ? -0.204 18.310 -20.576 1.00 97.19 374 THR A O 1
ATOM 2826 N N . THR A 1 375 ? 0.907 17.419 -18.845 1.00 94.56 375 THR A N 1
ATOM 2827 C CA . THR A 1 375 ? -0.192 17.581 -17.883 1.00 94.56 375 THR A CA 1
ATOM 2828 C C . THR A 1 375 ? 0.325 17.707 -16.454 1.00 94.56 375 THR A C 1
ATOM 2830 O O . THR A 1 375 ? 1.411 17.236 -16.128 1.00 94.56 375 THR A O 1
ATOM 2833 N N . ALA A 1 376 ? -0.478 18.326 -15.588 1.00 92.12 376 ALA A N 1
ATOM 2834 C CA . ALA A 1 376 ? -0.257 18.328 -14.142 1.00 92.12 376 ALA A CA 1
ATOM 2835 C C . ALA A 1 376 ? -0.780 17.046 -13.457 1.00 92.12 376 ALA A C 1
ATOM 2837 O O . ALA A 1 376 ? -0.483 16.802 -12.289 1.00 92.12 376 ALA A O 1
ATOM 2838 N N . CYS A 1 377 ? -1.557 16.218 -14.166 1.00 95.62 377 CYS A N 1
ATOM 2839 C CA . CYS A 1 377 ? -2.051 14.939 -13.658 1.00 95.62 377 CYS A CA 1
ATOM 2840 C C . CYS A 1 377 ? -0.986 13.846 -13.785 1.00 95.62 377 CYS A C 1
ATOM 2842 O O . CYS A 1 377 ? -0.979 13.077 -14.744 1.00 95.62 377 CYS A O 1
ATOM 2844 N N . THR A 1 378 ? -0.059 13.819 -12.825 1.00 93.00 378 THR A N 1
ATOM 2845 C CA . THR A 1 378 ? 1.144 12.972 -12.842 1.00 93.00 378 THR A CA 1
ATOM 2846 C C . THR A 1 378 ? 1.349 12.179 -11.548 1.00 93.00 378 THR A C 1
ATOM 2848 O O . THR A 1 378 ? 2.481 11.885 -11.159 1.00 93.00 378 THR A O 1
ATOM 2851 N N . THR A 1 379 ? 0.265 11.813 -10.857 1.00 93.25 379 THR A N 1
ATOM 2852 C CA . THR A 1 379 ? 0.318 11.088 -9.572 1.00 93.25 379 THR A CA 1
ATOM 2853 C C . THR A 1 379 ? -0.368 9.727 -9.588 1.00 93.25 379 THR A C 1
ATOM 2855 O O . THR A 1 379 ? -0.037 8.865 -8.766 1.00 93.25 379 THR A O 1
ATOM 2858 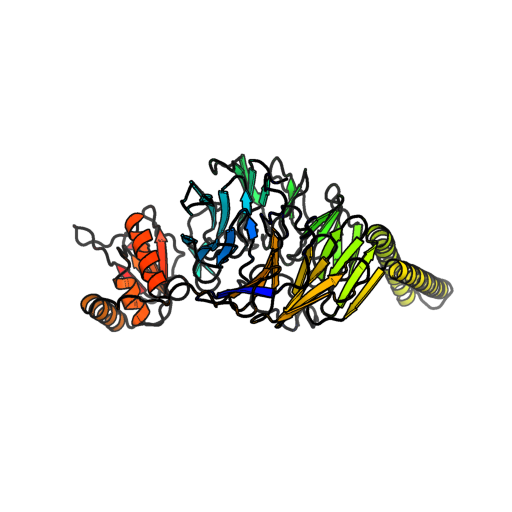N N . ALA A 1 380 ? -1.279 9.498 -10.534 1.00 95.50 380 ALA A N 1
ATOM 2859 C CA . ALA A 1 380 ? -1.897 8.200 -10.761 1.00 95.50 380 ALA A CA 1
ATOM 2860 C C . ALA A 1 380 ? -2.123 7.903 -12.240 1.00 95.50 380 ALA A C 1
ATOM 2862 O O . ALA A 1 380 ? -2.291 8.838 -13.013 1.00 95.50 380 ALA A O 1
ATOM 2863 N N . LEU A 1 381 ? -2.160 6.616 -12.607 1.00 97.25 381 LEU A N 1
ATOM 2864 C CA . LEU A 1 381 ? -2.387 6.164 -13.979 1.00 97.25 381 LEU A CA 1
ATOM 2865 C C . LEU A 1 381 ? -3.201 4.863 -13.978 1.00 97.25 381 LEU A C 1
ATOM 2867 O O . LEU A 1 381 ? -2.882 3.945 -13.221 1.00 97.25 381 LEU A O 1
ATOM 2871 N N . LEU A 1 382 ? -4.235 4.791 -14.813 1.00 97.12 382 LEU A N 1
ATOM 2872 C CA . LEU A 1 382 ? -5.010 3.580 -15.097 1.00 97.12 382 LEU A CA 1
ATOM 2873 C C . LEU A 1 382 ? -5.497 3.610 -16.551 1.00 97.12 382 LEU A C 1
ATOM 2875 O O . LEU A 1 382 ? -5.725 4.681 -17.107 1.00 97.12 382 LEU A O 1
ATOM 2879 N N . LEU A 1 383 ? -5.678 2.442 -17.163 1.00 97.88 383 LEU A N 1
ATOM 2880 C CA . LEU A 1 383 ? -6.296 2.299 -18.481 1.00 97.88 383 LEU A CA 1
ATOM 2881 C C . LEU A 1 383 ? -7.636 1.570 -18.345 1.00 97.88 383 LEU A C 1
ATOM 2883 O O . LEU A 1 383 ? -7.697 0.498 -17.748 1.00 97.88 383 LEU A O 1
ATOM 2887 N N . ALA A 1 384 ? -8.701 2.127 -18.909 1.00 95.81 384 ALA A N 1
ATOM 2888 C CA . ALA A 1 384 ? -10.022 1.512 -18.978 1.00 95.81 384 ALA A CA 1
ATOM 2889 C C . ALA A 1 384 ? -10.460 1.431 -20.446 1.00 95.81 384 ALA A C 1
ATOM 2891 O O . ALA A 1 384 ? -10.920 2.417 -21.026 1.00 95.81 384 ALA A O 1
ATOM 2892 N N . GLY A 1 385 ? -10.251 0.263 -21.056 1.00 93.75 385 GLY A N 1
ATOM 2893 C CA . GLY A 1 385 ? -10.463 0.037 -22.479 1.00 93.75 385 GLY A CA 1
ATOM 2894 C C . GLY A 1 385 ? -9.526 0.911 -23.309 1.00 93.75 385 GLY A C 1
ATOM 2895 O O . GLY A 1 385 ? -8.308 0.753 -23.264 1.00 93.75 385 GLY A O 1
ATOM 2896 N N . ASP A 1 386 ? -10.101 1.853 -24.043 1.00 95.31 386 ASP A N 1
ATOM 2897 C CA . ASP A 1 386 ? -9.426 2.847 -24.882 1.00 95.31 386 ASP A CA 1
ATOM 2898 C C . ASP A 1 386 ? -9.262 4.220 -24.203 1.00 95.31 386 ASP A C 1
ATOM 2900 O O . ASP A 1 386 ? -8.835 5.185 -24.841 1.00 95.31 386 ASP A O 1
ATOM 2904 N N . THR A 1 387 ? -9.579 4.321 -22.909 1.00 97.25 387 THR A N 1
ATOM 2905 C CA . THR A 1 387 ? -9.500 5.562 -22.133 1.00 97.25 387 THR A CA 1
ATOM 2906 C C . THR A 1 387 ? -8.405 5.468 -21.073 1.00 97.25 387 THR A C 1
ATOM 2908 O O . THR A 1 387 ? -8.506 4.699 -20.116 1.00 97.25 387 THR A O 1
ATOM 2911 N N . LEU A 1 388 ? -7.348 6.265 -21.224 1.00 98.19 388 LEU A N 1
ATOM 2912 C CA . LEU A 1 388 ? -6.284 6.422 -20.234 1.00 98.19 388 LEU A CA 1
ATOM 2913 C C . LEU A 1 388 ? -6.687 7.498 -19.228 1.00 98.19 388 LEU A C 1
ATOM 2915 O O . LEU A 1 388 ? -7.046 8.600 -19.626 1.00 98.19 388 LEU A O 1
ATOM 2919 N N . ILE A 1 389 ? -6.604 7.215 -17.934 1.00 98.19 389 ILE A N 1
ATOM 2920 C CA . ILE A 1 389 ? -6.953 8.168 -16.880 1.00 98.19 389 ILE A CA 1
ATOM 2921 C C . ILE A 1 389 ? -5.732 8.435 -16.023 1.00 98.19 389 ILE A C 1
ATOM 2923 O O . ILE A 1 389 ? -5.057 7.499 -15.589 1.00 98.19 389 ILE A O 1
ATOM 2927 N N . ALA A 1 390 ? -5.493 9.712 -15.742 1.00 98.31 390 ALA A N 1
ATOM 2928 C CA . ALA A 1 390 ? -4.453 10.147 -14.836 1.00 98.31 390 ALA A CA 1
ATOM 2929 C C . ALA A 1 390 ? -4.998 11.032 -13.711 1.00 98.31 390 ALA A C 1
ATOM 2931 O O . ALA A 1 390 ? -5.900 11.846 -13.915 1.00 98.31 390 ALA A O 1
ATOM 2932 N N . GLY A 1 391 ? -4.439 10.856 -12.515 1.00 97.62 391 GLY A N 1
ATOM 2933 C CA . GLY A 1 391 ? -4.721 11.682 -11.340 1.00 97.62 391 GLY A CA 1
ATOM 2934 C C . GLY A 1 391 ? -3.641 12.737 -11.127 1.00 97.62 391 GLY A C 1
ATOM 2935 O O . GLY A 1 391 ? -2.489 12.522 -11.510 1.00 97.62 391 GLY A O 1
ATOM 2936 N N . GLY A 1 392 ? -4.016 13.863 -10.526 1.00 95.50 392 GLY A N 1
ATOM 2937 C CA . GLY A 1 392 ? -3.135 14.983 -10.202 1.00 95.50 392 GLY A CA 1
ATOM 2938 C C . GLY A 1 392 ? -3.542 15.722 -8.937 1.00 95.50 392 GLY A C 1
ATOM 2939 O O . GLY A 1 392 ? -4.448 15.313 -8.211 1.00 95.50 392 GLY A O 1
ATOM 2940 N N . ASP A 1 393 ? -2.865 16.839 -8.681 1.00 95.31 393 ASP A N 1
ATOM 2941 C CA . ASP A 1 393 ? -3.282 17.792 -7.653 1.00 95.31 393 ASP A CA 1
ATOM 2942 C C . ASP A 1 393 ? -4.533 18.554 -8.107 1.00 95.31 393 ASP A C 1
ATOM 2944 O O . ASP A 1 393 ? -4.515 19.238 -9.130 1.00 95.31 393 ASP A O 1
ATOM 2948 N N . GLY A 1 394 ? -5.637 18.381 -7.381 1.00 96.75 394 GLY A N 1
ATOM 2949 C CA . GLY A 1 394 ? -6.908 19.053 -7.641 1.00 96.75 394 GLY A CA 1
ATOM 2950 C C . GLY A 1 394 ? -7.701 18.537 -8.843 1.00 96.75 394 GLY A C 1
ATOM 2951 O O . GLY A 1 394 ? -8.820 19.000 -9.056 1.00 96.75 394 GLY A O 1
ATOM 2952 N N . ALA A 1 395 ? -7.176 17.589 -9.629 1.00 97.25 395 ALA A N 1
ATOM 2953 C CA . ALA A 1 395 ? -7.837 17.131 -10.851 1.00 97.25 395 ALA A CA 1
ATOM 2954 C C . ALA A 1 395 ? -7.599 15.654 -11.204 1.00 97.25 395 ALA A C 1
ATOM 2956 O O . ALA A 1 395 ? -6.623 15.022 -10.794 1.00 97.25 395 ALA A O 1
ATOM 2957 N N . VAL A 1 396 ? -8.499 15.133 -12.035 1.00 97.81 396 VAL A N 1
ATOM 2958 C CA . VAL A 1 396 ? -8.336 13.914 -12.832 1.00 97.81 396 VAL A CA 1
ATOM 2959 C C . VAL A 1 396 ? -8.574 14.241 -14.306 1.00 97.81 396 VAL A C 1
ATOM 2961 O O . VAL A 1 396 ? -9.420 15.074 -14.639 1.00 97.81 396 VAL A O 1
ATOM 2964 N N . VAL A 1 397 ? -7.841 13.582 -15.200 1.00 97.81 397 VAL A N 1
ATOM 2965 C CA . VAL A 1 397 ? -7.963 13.737 -16.657 1.00 97.81 397 VAL A CA 1
ATOM 2966 C C . VAL A 1 397 ? -8.116 12.376 -17.321 1.00 97.81 397 VAL A C 1
ATOM 2968 O O . VAL A 1 397 ? -7.445 11.420 -16.941 1.00 97.81 397 VAL A O 1
ATOM 2971 N N . ALA A 1 398 ? -8.982 12.294 -18.324 1.00 97.81 398 ALA A N 1
ATOM 2972 C CA . ALA A 1 398 ? -9.121 11.155 -19.216 1.00 97.81 398 ALA A CA 1
ATOM 2973 C C . ALA A 1 398 ? -8.654 11.542 -20.624 1.00 97.81 398 ALA A C 1
ATOM 2975 O O . ALA A 1 398 ? -9.035 12.591 -21.149 1.00 97.81 398 ALA A O 1
ATOM 2976 N N . LEU A 1 399 ? -7.850 10.682 -21.239 1.00 98.12 399 LEU A N 1
ATOM 2977 C CA . LEU A 1 399 ? -7.290 10.837 -22.573 1.00 98.12 399 LEU A CA 1
ATOM 2978 C C . LEU A 1 399 ? -7.632 9.613 -23.423 1.00 98.12 399 LEU A C 1
ATOM 2980 O O . LEU A 1 399 ? -7.703 8.493 -22.919 1.00 98.12 399 LEU A O 1
ATOM 2984 N N . ALA A 1 400 ? -7.792 9.815 -24.725 1.00 97.81 400 ALA A N 1
ATOM 2985 C CA . ALA A 1 400 ? -7.873 8.718 -25.672 1.00 97.81 400 ALA A CA 1
ATOM 2986 C C . ALA A 1 400 ? -6.519 8.005 -25.732 1.00 97.81 400 ALA A C 1
ATOM 2988 O O . ALA A 1 400 ? -5.483 8.612 -26.005 1.00 97.81 400 ALA A O 1
ATOM 2989 N N . ALA A 1 401 ? -6.524 6.697 -25.500 1.00 97.38 401 ALA A N 1
ATOM 2990 C CA . ALA A 1 401 ? -5.315 5.886 -25.462 1.00 97.38 401 ALA A CA 1
ATOM 2991 C C . ALA A 1 401 ? -4.612 5.811 -26.836 1.00 97.38 401 ALA A C 1
ATOM 2993 O O . ALA A 1 401 ? -3.407 5.565 -26.913 1.00 97.38 401 ALA A O 1
ATOM 2994 N N . ALA A 1 402 ? -5.344 6.043 -27.928 1.00 97.06 402 ALA A N 1
ATOM 2995 C CA . ALA A 1 402 ? -4.810 5.996 -29.287 1.00 97.06 402 ALA A CA 1
ATOM 2996 C C . ALA A 1 402 ? -3.917 7.200 -29.640 1.00 97.06 402 ALA A C 1
ATOM 2998 O O . ALA A 1 402 ? -2.908 7.020 -30.318 1.00 97.06 402 ALA A O 1
ATOM 2999 N N . ASP A 1 403 ? -4.271 8.407 -29.190 1.00 97.44 403 ASP A N 1
ATOM 3000 C CA . ASP A 1 403 ? -3.669 9.658 -29.677 1.00 97.44 403 ASP A CA 1
ATOM 3001 C C . ASP A 1 403 ? -3.344 10.691 -28.580 1.00 97.44 403 ASP A C 1
ATOM 3003 O O . ASP A 1 403 ? -2.786 11.745 -28.879 1.00 97.44 403 ASP A O 1
ATOM 3007 N N . GLY A 1 404 ? -3.669 10.415 -27.313 1.00 97.31 404 GLY A N 1
ATOM 3008 C CA . GLY A 1 404 ? -3.407 11.327 -26.199 1.00 97.31 404 GLY A CA 1
ATOM 3009 C C . GLY A 1 404 ? -4.312 12.563 -26.187 1.00 97.31 404 GLY A C 1
ATOM 3010 O O . GLY A 1 404 ? -4.026 13.531 -25.479 1.00 97.31 404 GLY A O 1
ATOM 3011 N N . ARG A 1 405 ? -5.409 12.574 -26.956 1.00 97.50 405 ARG A N 1
ATOM 3012 C CA . ARG A 1 405 ? -6.388 13.665 -26.923 1.00 97.50 405 ARG A CA 1
ATOM 3013 C C . ARG A 1 405 ? -7.173 13.632 -25.617 1.00 97.50 405 ARG A C 1
ATOM 3015 O O . ARG A 1 405 ? -7.722 12.597 -25.250 1.00 97.50 405 ARG A O 1
ATOM 3022 N N . VAL A 1 406 ? -7.294 14.778 -24.950 1.00 97.88 406 VAL A N 1
ATOM 3023 C CA . VAL A 1 406 ? -8.132 14.919 -23.750 1.00 97.88 406 VAL A CA 1
ATOM 3024 C C . VAL A 1 406 ? -9.596 14.679 -24.111 1.00 97.88 406 VAL A C 1
ATOM 3026 O O . VAL A 1 406 ? -10.143 15.338 -24.993 1.00 97.88 406 VAL A O 1
ATOM 3029 N N . LEU A 1 407 ? -10.220 13.733 -23.416 1.00 96.81 407 LEU A N 1
ATOM 3030 C CA . LEU A 1 407 ? -11.632 13.393 -23.559 1.00 96.81 407 LEU A CA 1
ATOM 3031 C C . LEU A 1 407 ? -12.485 14.032 -22.463 1.00 96.81 407 LEU A C 1
ATOM 3033 O O . LEU A 1 407 ? -13.635 14.386 -22.707 1.00 96.81 407 LEU A O 1
ATOM 3037 N N . TRP A 1 408 ? -11.939 14.148 -21.250 1.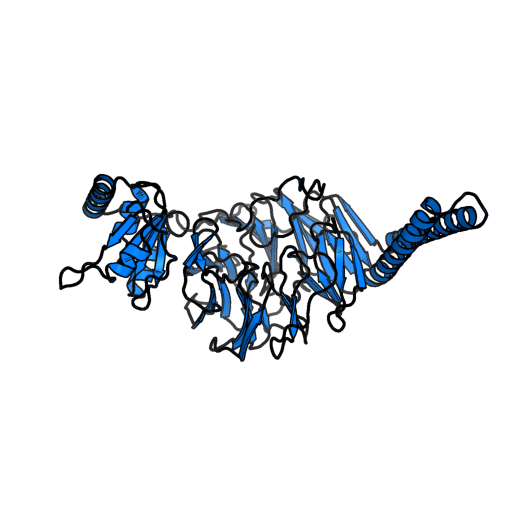00 96.50 408 TRP A N 1
ATOM 3038 C CA . TRP A 1 408 ? -12.677 14.612 -20.080 1.00 96.50 408 TRP A CA 1
ATOM 3039 C C . TRP A 1 408 ? -11.730 15.023 -18.948 1.00 96.50 408 TRP A C 1
ATOM 3041 O O . TRP A 1 408 ? -10.633 14.482 -18.823 1.00 96.50 408 TRP A O 1
ATOM 3051 N N . THR A 1 409 ? -12.165 15.956 -18.106 1.00 96.75 409 THR A N 1
ATOM 3052 C CA . THR A 1 409 ? -11.494 16.345 -16.861 1.00 96.75 409 THR A CA 1
ATOM 3053 C C . THR A 1 409 ? -12.524 16.529 -15.753 1.00 96.75 409 THR A C 1
ATOM 3055 O O . THR A 1 409 ? -13.677 16.874 -16.019 1.00 96.75 409 THR A O 1
ATOM 3058 N N . ALA A 1 410 ? -12.104 16.335 -14.506 1.00 95.81 410 ALA A N 1
ATOM 3059 C CA . ALA A 1 410 ? -12.887 16.719 -13.338 1.00 95.81 410 ALA A CA 1
ATOM 3060 C C . ALA A 1 410 ? -12.000 17.171 -12.184 1.00 95.81 410 ALA A C 1
ATOM 3062 O O . ALA A 1 410 ? -10.846 16.757 -12.070 1.00 95.81 410 ALA A O 1
ATOM 3063 N N . GLU A 1 411 ? -12.571 18.003 -11.320 1.00 96.12 411 GLU A N 1
ATOM 3064 C CA . GLU A 1 411 ? -11.937 18.452 -10.086 1.00 96.12 411 GLU A CA 1
ATOM 3065 C C . GLU A 1 411 ? -12.070 17.397 -8.981 1.00 96.12 411 GLU A C 1
ATOM 3067 O O . GLU A 1 411 ? -13.079 16.694 -8.877 1.00 96.12 411 GLU A O 1
ATOM 3072 N N . VAL A 1 412 ? -11.047 17.304 -8.133 1.00 96.56 412 VAL A N 1
ATOM 3073 C CA . VAL A 1 412 ? -11.021 16.449 -6.938 1.00 96.56 412 VAL A CA 1
ATOM 3074 C C . VAL A 1 412 ? -10.442 17.211 -5.747 1.00 96.56 412 VAL A C 1
ATOM 3076 O O . VAL A 1 412 ? -9.674 18.158 -5.900 1.00 96.56 412 VAL A O 1
ATOM 3079 N N . GLN A 1 413 ? -10.805 16.809 -4.531 1.00 96.00 413 GLN A N 1
ATOM 3080 C CA . GLN A 1 413 ? -10.369 17.475 -3.305 1.00 96.00 413 GLN A CA 1
ATOM 3081 C C . GLN A 1 413 ? -9.016 16.935 -2.833 1.00 96.00 413 GLN A C 1
ATOM 3083 O O . GLN A 1 413 ? -8.940 15.884 -2.196 1.00 96.00 413 GLN A O 1
ATOM 3088 N N . GLY A 1 414 ? -7.950 17.688 -3.106 1.00 95.94 414 GLY A N 1
ATOM 3089 C CA . GLY A 1 414 ? -6.570 17.289 -2.823 1.00 95.94 414 GLY A CA 1
ATOM 3090 C C . GLY A 1 414 ? -5.921 16.578 -4.004 1.00 95.94 414 GLY A C 1
ATOM 3091 O O . GLY A 1 414 ? -6.372 16.700 -5.140 1.00 95.94 414 GLY A O 1
ATOM 3092 N N . CYS A 1 415 ? -4.859 15.825 -3.739 1.00 96.06 415 CYS A N 1
ATOM 3093 C CA . CYS A 1 415 ? -4.071 15.184 -4.783 1.00 96.06 415 CYS A CA 1
ATOM 3094 C C . CYS A 1 415 ? -4.461 13.711 -4.967 1.00 96.06 415 CYS A C 1
ATOM 3096 O O . CYS A 1 415 ? -4.397 12.922 -4.020 1.00 96.06 415 CYS A O 1
ATOM 3098 N N . ALA A 1 416 ? -4.873 13.337 -6.182 1.00 97.00 416 ALA A N 1
ATOM 3099 C CA . ALA A 1 416 ? -5.333 11.995 -6.529 1.00 97.00 416 ALA A CA 1
ATOM 3100 C C . ALA A 1 416 ? -4.163 11.041 -6.816 1.00 97.00 416 ALA A C 1
ATOM 3102 O O . ALA A 1 416 ? -3.596 11.031 -7.909 1.00 97.00 416 ALA A O 1
ATOM 3103 N N . TYR A 1 417 ? -3.828 10.188 -5.845 1.00 95.44 417 TYR A N 1
ATOM 3104 C CA . TYR A 1 417 ? -2.805 9.140 -6.007 1.00 95.44 417 TYR A CA 1
ATOM 3105 C C . TYR A 1 417 ? -3.390 7.747 -6.272 1.00 95.44 417 TYR A C 1
ATOM 3107 O O . TYR A 1 417 ? -2.657 6.852 -6.695 1.00 95.44 417 TYR A O 1
ATOM 3115 N N . GLY A 1 418 ? -4.689 7.548 -6.024 1.00 96.38 418 GLY A N 1
ATOM 3116 C CA . GLY A 1 418 ? -5.361 6.261 -6.187 1.00 96.38 418 GLY A CA 1
ATOM 3117 C C . GLY A 1 418 ? -6.473 6.335 -7.222 1.00 96.38 418 GLY A C 1
ATOM 3118 O O . GLY A 1 418 ? -7.330 7.208 -7.128 1.00 96.38 418 GLY A O 1
ATOM 3119 N N . LEU A 1 419 ? -6.472 5.402 -8.174 1.00 97.69 419 LEU A N 1
ATOM 3120 C CA . LEU A 1 419 ? -7.520 5.245 -9.181 1.00 97.69 419 LEU A CA 1
ATOM 3121 C C . LEU A 1 419 ? -8.001 3.792 -9.219 1.00 97.69 419 LEU A C 1
ATOM 3123 O O . LEU A 1 419 ? -7.196 2.861 -9.132 1.00 97.69 419 LEU A O 1
ATOM 3127 N N . ALA A 1 420 ? -9.305 3.610 -9.390 1.00 97.56 420 ALA A N 1
ATOM 3128 C CA . ALA A 1 420 ? -9.924 2.325 -9.693 1.00 97.56 420 ALA A CA 1
ATOM 3129 C C . ALA A 1 420 ? -11.101 2.540 -10.645 1.00 97.56 420 ALA A C 1
ATOM 3131 O O . ALA A 1 420 ? -11.797 3.548 -10.547 1.00 97.56 420 ALA A O 1
ATOM 3132 N N . ALA A 1 421 ? -11.345 1.591 -11.545 1.00 95.44 421 ALA A N 1
ATOM 3133 C CA . ALA A 1 421 ? -12.490 1.637 -12.447 1.00 95.44 421 ALA A CA 1
ATOM 3134 C C . ALA A 1 421 ? -13.246 0.312 -12.404 1.00 95.44 421 ALA A C 1
ATOM 3136 O O . ALA A 1 421 ? -12.640 -0.749 -12.536 1.00 95.44 421 ALA A O 1
ATOM 3137 N N . ALA A 1 422 ? -14.559 0.370 -12.211 1.00 94.31 422 ALA A N 1
ATOM 3138 C CA . ALA A 1 422 ? -15.398 -0.820 -12.211 1.00 94.31 422 ALA A CA 1
ATOM 3139 C C . ALA A 1 422 ? -16.832 -0.480 -12.614 1.00 94.31 422 ALA A C 1
ATOM 3141 O O . ALA A 1 422 ? -17.413 0.466 -12.077 1.00 94.31 422 ALA A O 1
ATOM 3142 N N . ARG A 1 423 ? -17.422 -1.280 -13.511 1.00 90.75 423 ARG A N 1
ATOM 3143 C CA . ARG A 1 423 ? -18.837 -1.184 -13.916 1.00 90.75 423 ARG A CA 1
ATOM 3144 C C . ARG A 1 423 ? -19.258 0.232 -14.319 1.00 90.75 423 ARG A C 1
ATOM 3146 O O . ARG A 1 423 ? -20.220 0.788 -13.788 1.00 90.75 423 ARG A O 1
ATOM 3153 N N . GLY A 1 424 ? -18.501 0.834 -15.224 1.00 91.56 424 GLY A N 1
ATOM 3154 C CA . GLY A 1 424 ? -18.763 2.158 -15.770 1.00 91.56 424 GLY A CA 1
ATOM 3155 C C . GLY A 1 424 ? -18.434 3.305 -14.818 1.00 91.56 424 GLY A C 1
ATOM 3156 O O . GLY A 1 424 ? -18.665 4.454 -15.176 1.00 91.56 424 GLY A O 1
ATOM 3157 N N . ARG A 1 425 ? -17.915 3.033 -13.615 1.00 94.38 425 ARG A N 1
ATOM 3158 C CA . ARG A 1 425 ? -17.580 4.055 -12.618 1.00 94.38 425 ARG A CA 1
ATOM 3159 C C . ARG A 1 425 ? -16.078 4.220 -12.481 1.00 94.38 425 ARG A C 1
ATOM 3161 O O . ARG A 1 425 ? -15.337 3.239 -12.528 1.00 94.38 425 ARG A O 1
ATOM 3168 N N . LEU A 1 426 ? -15.656 5.457 -12.251 1.00 97.06 426 LEU A N 1
ATOM 3169 C CA . LEU A 1 426 ? -14.295 5.821 -11.874 1.00 97.06 426 LEU A CA 1
ATOM 3170 C C . LEU A 1 426 ? -14.278 6.253 -10.409 1.00 97.06 426 LEU A C 1
ATOM 3172 O O . LEU A 1 426 ? -15.061 7.111 -10.007 1.00 97.06 426 LEU A O 1
ATOM 3176 N N . PHE A 1 427 ? -13.347 5.702 -9.642 1.00 97.88 427 PHE A N 1
ATOM 3177 C CA . PHE A 1 427 ? -13.077 6.084 -8.264 1.00 97.88 427 PHE A CA 1
ATOM 3178 C C . PHE A 1 427 ? -11.707 6.752 -8.172 1.00 97.88 427 PHE A C 1
ATOM 3180 O O . PHE A 1 427 ? -10.720 6.191 -8.653 1.00 97.88 427 PHE A O 1
ATOM 3187 N N . ALA A 1 428 ? -11.644 7.926 -7.544 1.00 98.19 428 ALA A N 1
ATOM 3188 C CA . ALA A 1 428 ? -10.406 8.668 -7.323 1.00 98.19 428 ALA A CA 1
ATOM 3189 C C . ALA A 1 428 ? -10.202 8.952 -5.829 1.00 98.19 428 ALA A C 1
ATOM 3191 O O . ALA A 1 428 ? -10.996 9.668 -5.219 1.00 98.19 428 ALA A O 1
ATOM 3192 N N . SER A 1 429 ? -9.136 8.394 -5.254 1.00 98.19 429 SER A N 1
ATOM 3193 C CA . SER A 1 429 ? -8.759 8.563 -3.846 1.00 98.19 429 SER A CA 1
ATOM 3194 C C . SER A 1 429 ? -7.671 9.622 -3.687 1.00 98.19 429 SER A C 1
ATOM 3196 O O . SER A 1 429 ? -6.646 9.569 -4.380 1.00 98.19 429 SER A O 1
ATOM 3198 N N . THR A 1 430 ? -7.851 10.531 -2.727 1.00 97.62 430 THR A N 1
ATOM 3199 C CA . THR A 1 430 ? -6.955 11.675 -2.510 1.00 97.62 430 THR A CA 1
ATOM 3200 C C . THR A 1 430 ? -6.230 11.651 -1.166 1.00 97.62 430 THR A C 1
ATOM 3202 O O . THR A 1 430 ? -6.606 10.942 -0.225 1.00 97.62 430 THR A O 1
ATOM 3205 N N . ASP A 1 431 ? -5.167 12.452 -1.064 1.00 95.62 431 ASP A N 1
ATOM 3206 C CA . ASP A 1 431 ? -4.346 12.629 0.144 1.00 95.62 431 ASP A CA 1
ATOM 3207 C C . ASP A 1 431 ? -5.081 13.325 1.305 1.00 95.62 431 ASP A C 1
ATOM 3209 O O . ASP A 1 431 ? -4.578 13.384 2.428 1.00 95.62 431 ASP A O 1
ATOM 3213 N N . LYS A 1 432 ? -6.300 13.815 1.058 1.00 95.94 432 LYS A N 1
ATOM 3214 C CA . LYS A 1 432 ? -7.210 14.352 2.077 1.00 95.94 432 LYS A CA 1
ATOM 3215 C C . LYS A 1 432 ? -8.129 13.296 2.685 1.00 95.94 432 LYS A C 1
ATOM 3217 O O . LYS A 1 432 ? -8.896 13.621 3.583 1.00 95.94 432 LYS A O 1
ATOM 3222 N N . GLY A 1 433 ? -8.044 12.042 2.235 1.00 95.31 433 GLY A N 1
ATOM 3223 C CA . GLY A 1 433 ? -8.955 10.980 2.671 1.00 95.31 433 GLY A CA 1
ATOM 3224 C C . GLY A 1 433 ? -10.324 11.075 2.011 1.00 95.31 433 GLY A C 1
ATOM 3225 O O . GLY A 1 433 ? -11.312 10.622 2.586 1.00 95.31 433 GLY A O 1
ATOM 3226 N N . VAL A 1 434 ? -10.378 11.678 0.822 1.00 96.88 434 VAL A N 1
ATOM 3227 C CA . VAL A 1 434 ? -11.595 11.813 0.027 1.00 96.88 434 VAL A CA 1
ATOM 3228 C C . VAL A 1 434 ? -11.575 10.787 -1.102 1.00 96.88 434 VAL A C 1
ATOM 3230 O O . VAL A 1 434 ? -10.542 10.581 -1.739 1.00 96.88 434 VAL A O 1
ATOM 3233 N N . ILE A 1 435 ? -12.709 10.131 -1.343 1.00 97.94 435 ILE A N 1
ATOM 3234 C CA . ILE A 1 435 ? -12.923 9.223 -2.473 1.00 97.94 435 ILE A CA 1
ATOM 3235 C C . ILE A 1 435 ? -14.054 9.794 -3.325 1.00 97.94 435 ILE A C 1
ATOM 3237 O O . ILE A 1 435 ? -15.203 9.850 -2.890 1.00 97.94 435 ILE A O 1
ATOM 3241 N N . HIS A 1 436 ? -13.732 10.212 -4.543 1.00 97.50 436 HIS A N 1
ATOM 3242 C CA . HIS A 1 436 ? -14.708 10.675 -5.525 1.00 97.50 436 HIS A CA 1
ATOM 3243 C C . HIS A 1 436 ? -15.188 9.502 -6.375 1.00 97.50 436 HIS A C 1
ATOM 3245 O O . HIS A 1 436 ? -14.372 8.685 -6.798 1.00 97.50 436 HIS A O 1
ATOM 3251 N N . CYS A 1 437 ? -16.485 9.448 -6.670 1.00 96.75 437 CYS A N 1
ATOM 3252 C CA . CYS A 1 437 ? -17.056 8.544 -7.663 1.00 96.75 437 CYS A CA 1
ATOM 3253 C C . CYS A 1 437 ? -17.613 9.339 -8.838 1.00 96.75 437 CYS A C 1
ATOM 3255 O O . CYS A 1 437 ? -18.431 10.243 -8.655 1.00 96.75 437 CYS A O 1
ATOM 3257 N N . PHE A 1 438 ? -17.213 8.958 -10.045 1.00 95.56 438 PHE A N 1
ATOM 3258 C CA . PHE A 1 438 ? -17.715 9.510 -11.295 1.00 95.56 438 PHE A CA 1
ATOM 3259 C C . PHE A 1 438 ? -18.426 8.421 -12.097 1.00 95.56 438 PHE A C 1
ATOM 3261 O O . PHE A 1 438 ? -17.938 7.293 -12.182 1.00 95.56 438 PHE A O 1
ATOM 3268 N N . ALA A 1 439 ? -19.579 8.748 -12.679 1.00 92.81 439 ALA A N 1
ATOM 3269 C CA . ALA A 1 439 ? -20.405 7.803 -13.426 1.00 92.81 439 ALA A CA 1
ATOM 3270 C C . ALA A 1 439 ? -21.130 8.468 -14.612 1.00 92.81 439 ALA A C 1
ATOM 3272 O O . ALA A 1 439 ? -21.349 9.685 -14.588 1.00 92.81 439 ALA A O 1
ATOM 3273 N N . PRO A 1 440 ? -21.550 7.691 -15.628 1.00 87.12 440 PRO A N 1
ATOM 3274 C CA . PRO A 1 440 ? -22.390 8.184 -16.711 1.00 87.12 440 PRO A CA 1
ATOM 3275 C C . PRO A 1 440 ? -23.742 8.663 -16.174 1.00 87.12 440 PRO A C 1
ATOM 3277 O O . PRO A 1 440 ? -24.335 8.014 -15.313 1.00 87.12 440 PRO A O 1
ATOM 3280 N N . ALA A 1 441 ? -24.246 9.777 -16.708 1.00 68.31 441 ALA A N 1
ATOM 3281 C CA . ALA A 1 441 ? -25.597 10.290 -16.449 1.00 68.31 441 ALA A CA 1
ATOM 3282 C C . ALA A 1 441 ? -25.959 10.594 -14.973 1.00 68.31 441 ALA A C 1
ATOM 3284 O O . ALA A 1 441 ? -27.142 10.721 -14.653 1.00 68.31 441 ALA A O 1
ATOM 3285 N N . ALA A 1 442 ? -24.982 10.756 -14.070 1.00 62.78 442 ALA A N 1
ATOM 3286 C CA . ALA A 1 442 ? -25.251 11.317 -12.743 1.00 62.78 442 ALA A CA 1
ATOM 3287 C C . ALA A 1 442 ? -25.662 12.802 -12.862 1.00 62.78 442 ALA A C 1
ATOM 3289 O O . ALA A 1 442 ? -25.079 13.546 -13.652 1.00 62.78 442 ALA A O 1
ATOM 3290 N N . GLN A 1 443 ? -26.671 13.243 -12.099 1.00 54.62 443 GLN A N 1
ATOM 3291 C CA . GLN A 1 443 ? -27.038 14.665 -12.035 1.00 54.62 443 GLN A CA 1
ATOM 3292 C C . GLN A 1 443 ? -25.921 15.463 -11.347 1.00 54.62 443 GLN A C 1
ATOM 3294 O O . GLN A 1 443 ? -25.343 15.012 -10.361 1.00 54.62 443 GLN A O 1
ATOM 3299 N N . ALA A 1 444 ? -25.610 16.651 -11.871 1.00 48.25 444 ALA A N 1
ATOM 3300 C CA . ALA A 1 444 ? -24.603 17.535 -11.294 1.00 48.25 444 ALA A CA 1
ATOM 3301 C C . ALA A 1 444 ? -25.051 18.021 -9.903 1.00 48.25 444 ALA A C 1
ATOM 3303 O O . ALA A 1 444 ? -26.013 18.777 -9.790 1.00 48.25 444 ALA A O 1
ATOM 3304 N N . GLY A 1 445 ? -24.355 17.569 -8.857 1.00 52.81 445 GLY A N 1
ATOM 3305 C CA . GLY A 1 445 ? -24.676 17.871 -7.460 1.00 52.81 445 GLY A CA 1
ATOM 3306 C C . GLY A 1 445 ? -24.520 16.628 -6.594 1.00 52.81 445 GLY A C 1
ATOM 3307 O O . GLY A 1 445 ? -25.497 15.971 -6.259 1.00 52.81 445 GLY A O 1
ATOM 3308 N N . ALA A 1 446 ? -23.277 16.268 -6.279 1.00 60.53 446 ALA A N 1
ATOM 3309 C CA . ALA A 1 446 ? -23.001 15.111 -5.439 1.00 60.53 446 ALA A CA 1
ATOM 3310 C C . ALA A 1 446 ? -23.183 15.468 -3.961 1.00 60.53 446 ALA A C 1
ATOM 3312 O O . ALA A 1 446 ? -22.506 16.365 -3.456 1.00 60.53 446 ALA A O 1
ATOM 3313 N N . ASP A 1 447 ? -24.031 14.721 -3.258 1.00 71.69 447 ASP A N 1
ATOM 3314 C CA . ASP A 1 447 ? -24.040 14.742 -1.800 1.00 71.69 447 ASP A CA 1
ATOM 3315 C C . ASP A 1 447 ? -22.679 14.257 -1.282 1.00 71.69 447 ASP A C 1
ATOM 3317 O O . ASP A 1 447 ? -22.216 13.159 -1.620 1.00 71.69 447 ASP A O 1
ATOM 3321 N N . VAL A 1 448 ? -22.038 15.065 -0.436 1.00 73.50 448 VAL A N 1
ATOM 3322 C CA . VAL A 1 448 ? -20.870 14.622 0.326 1.00 73.50 448 VAL A CA 1
ATOM 3323 C C . VAL A 1 448 ? -21.356 13.643 1.391 1.00 73.50 448 VAL A C 1
ATOM 3325 O O . VAL A 1 448 ? -22.111 13.999 2.296 1.00 73.50 448 VAL A O 1
ATOM 3328 N N . ARG A 1 449 ? -20.920 12.393 1.283 1.00 79.31 449 ARG A N 1
ATOM 3329 C CA . ARG A 1 449 ? -21.112 11.348 2.281 1.00 79.31 449 ARG A CA 1
ATOM 3330 C C . ARG A 1 449 ? -19.911 11.365 3.217 1.00 79.31 449 ARG A C 1
ATOM 3332 O O . ARG A 1 449 ? -18.783 11.113 2.814 1.00 79.31 449 ARG A O 1
ATOM 3339 N N . ALA A 1 450 ? -20.148 11.651 4.483 1.00 65.69 450 ALA A N 1
ATOM 3340 C CA . ALA A 1 450 ? -19.184 11.386 5.538 1.00 65.69 450 ALA A CA 1
ATOM 3341 C C . ALA A 1 450 ? -19.778 10.309 6.451 1.00 65.69 450 ALA A C 1
ATOM 3343 O O . ALA A 1 450 ? -21.009 10.212 6.547 1.00 65.69 450 ALA A O 1
ATOM 3344 N N . PRO A 1 451 ? -18.955 9.505 7.144 1.00 63.69 451 PRO A N 1
ATOM 3345 C CA . PRO A 1 451 ? -19.436 8.806 8.326 1.00 63.69 451 PRO A CA 1
ATOM 3346 C C . PRO A 1 451 ? -20.139 9.821 9.232 1.00 63.69 451 PRO A C 1
ATOM 3348 O O . PRO A 1 451 ? -19.692 10.968 9.320 1.00 63.69 451 PRO A O 1
ATOM 3351 N N . ALA A 1 452 ? -21.251 9.422 9.856 1.00 55.97 452 ALA A N 1
ATOM 3352 C CA . ALA A 1 452 ? -21.994 10.307 10.747 1.00 55.97 452 ALA A CA 1
ATOM 3353 C C . ALA A 1 452 ? -21.017 11.003 11.716 1.00 55.97 452 ALA A C 1
ATOM 3355 O O . ALA A 1 452 ? -20.106 10.335 12.222 1.00 55.97 452 ALA A O 1
ATOM 3356 N N . PRO A 1 453 ? -21.145 12.328 11.934 1.00 52.91 453 PRO A N 1
ATOM 3357 C CA . PRO A 1 453 ? -20.236 13.050 12.810 1.00 52.91 453 PRO A CA 1
ATOM 3358 C C . PRO A 1 453 ? -20.188 12.356 14.166 1.00 52.91 453 PRO A C 1
ATOM 3360 O O . PRO A 1 453 ? -21.208 11.855 14.638 1.00 52.91 453 PRO A O 1
ATOM 3363 N N . ALA A 1 454 ? -18.997 12.322 14.762 1.00 56.25 454 ALA A N 1
ATOM 3364 C CA . ALA A 1 454 ? -18.742 11.702 16.050 1.00 56.25 454 ALA A CA 1
ATOM 3365 C C . ALA A 1 454 ? -19.690 12.263 17.127 1.00 56.25 454 ALA A C 1
ATOM 3367 O O . ALA A 1 454 ? -19.395 13.266 17.773 1.00 56.25 454 ALA A O 1
ATOM 3368 N N . SER A 1 455 ? -20.850 11.637 17.322 1.00 53.28 455 SER A N 1
ATOM 3369 C CA . SER A 1 455 ? -21.795 11.942 18.395 1.00 53.28 455 SER A CA 1
ATOM 3370 C C . SER A 1 455 ? -21.402 11.147 19.639 1.00 53.28 455 SER A C 1
ATOM 3372 O O . SER A 1 455 ? -22.199 10.387 20.191 1.00 53.28 455 SER A O 1
ATOM 3374 N N . GLY A 1 456 ? -20.128 11.241 20.022 1.00 60.75 456 GLY A N 1
ATOM 3375 C CA . GLY A 1 456 ? -19.602 10.548 21.185 1.00 60.75 456 GLY A CA 1
ATOM 3376 C C . GLY A 1 456 ? -20.250 11.104 22.445 1.00 60.75 456 GLY A C 1
ATOM 3377 O O . GLY A 1 456 ? -20.154 12.300 22.719 1.00 60.75 456 GLY A O 1
ATOM 3378 N N . GLU A 1 457 ? -20.908 10.243 23.216 1.00 68.44 457 GLU A N 1
ATOM 3379 C CA . GLU A 1 457 ? -21.372 10.596 24.554 1.00 68.44 457 GLU A CA 1
ATOM 3380 C C . GLU A 1 457 ? -20.166 11.051 25.390 1.00 68.44 457 GLU A C 1
ATOM 3382 O O . GLU A 1 457 ? -19.127 10.377 25.430 1.00 68.44 457 GLU A O 1
ATOM 3387 N N . ALA A 1 458 ? -20.281 12.222 26.024 1.00 78.12 458 ALA A N 1
ATOM 3388 C CA . ALA A 1 458 ? -19.219 12.741 26.874 1.00 78.12 458 ALA A CA 1
ATOM 3389 C C . ALA A 1 458 ? -18.884 11.716 27.977 1.00 78.12 458 ALA A C 1
ATOM 3391 O O . ALA A 1 458 ? -19.795 11.062 28.494 1.00 78.12 458 ALA A O 1
ATOM 3392 N N . PRO A 1 459 ? -17.602 11.553 28.365 1.00 84.38 459 PRO A N 1
ATOM 3393 C CA . PRO A 1 459 ? -17.251 10.631 29.439 1.00 84.38 459 PRO A CA 1
ATOM 3394 C C . PRO A 1 459 ? -18.026 10.962 30.720 1.00 84.38 459 PRO A C 1
ATOM 3396 O O . PRO A 1 459 ? -18.224 12.136 31.045 1.00 84.38 459 PRO A O 1
ATOM 3399 N N . ALA A 1 460 ? -18.450 9.934 31.459 1.00 89.19 460 ALA A N 1
ATOM 3400 C CA . ALA A 1 460 ? -19.225 10.139 32.675 1.00 89.19 460 ALA A CA 1
ATOM 3401 C C . ALA A 1 460 ? -18.423 10.982 33.688 1.00 89.19 460 ALA A C 1
ATOM 3403 O O . ALA A 1 460 ? -17.204 10.804 33.793 1.00 89.19 460 ALA A O 1
ATOM 3404 N N . PRO A 1 461 ? -19.067 11.852 34.494 1.00 93.00 461 PRO A N 1
ATOM 3405 C CA . PRO A 1 461 ? -18.360 12.738 35.425 1.00 93.00 461 PRO A CA 1
ATOM 3406 C C . PRO A 1 461 ? -17.377 12.013 36.356 1.00 93.00 461 PRO A C 1
ATOM 3408 O O . PRO A 1 461 ? -16.291 12.521 36.626 1.00 93.00 461 PRO A O 1
ATOM 3411 N N . ARG A 1 462 ? -17.723 10.792 36.786 1.00 93.50 462 ARG A N 1
ATOM 3412 C CA . ARG A 1 462 ? -16.861 9.938 37.614 1.00 93.50 462 ARG A CA 1
ATOM 3413 C C . ARG A 1 462 ? -15.581 9.507 36.894 1.00 93.50 462 ARG A C 1
ATOM 3415 O O . ARG A 1 462 ? -14.511 9.518 37.501 1.00 93.50 462 ARG A O 1
ATOM 3422 N N . ASP A 1 463 ? -15.677 9.136 35.621 1.00 93.50 463 ASP A N 1
ATOM 3423 C CA . ASP A 1 463 ? -14.518 8.731 34.819 1.00 93.50 463 ASP A CA 1
ATOM 3424 C C . ASP A 1 463 ? -13.602 9.939 34.572 1.00 93.50 463 ASP A C 1
ATOM 3426 O O . ASP A 1 463 ? -12.381 9.828 34.681 1.00 93.50 463 ASP A O 1
ATOM 3430 N N . VAL A 1 464 ? -14.189 11.119 34.330 1.00 94.56 464 VAL A N 1
ATOM 3431 C CA . VAL A 1 464 ? -13.455 12.390 34.193 1.00 94.56 464 VAL A CA 1
ATOM 3432 C C . VAL A 1 464 ? -12.715 12.751 35.480 1.00 94.56 464 VAL A C 1
ATOM 3434 O O . VAL A 1 464 ? -11.544 13.127 35.433 1.00 94.56 464 VAL A O 1
ATOM 3437 N N . GLU A 1 465 ? -13.369 12.641 36.638 1.00 96.31 465 GLU A N 1
ATOM 3438 C CA . GLU A 1 465 ? -12.729 12.902 37.930 1.00 96.31 465 GLU A CA 1
ATOM 3439 C C . GLU A 1 465 ? -11.584 11.915 38.195 1.00 96.31 465 GLU A C 1
ATOM 3441 O O . GLU A 1 465 ? -10.497 12.319 38.615 1.00 96.31 465 GLU A O 1
ATOM 3446 N N . THR A 1 466 ? -11.802 10.635 37.886 1.00 96.00 466 THR A N 1
ATOM 3447 C CA . THR A 1 466 ? -10.792 9.580 38.029 1.00 96.00 466 THR A CA 1
ATOM 3448 C C . THR A 1 466 ? -9.575 9.873 37.152 1.00 96.00 466 THR A C 1
ATOM 3450 O O . THR A 1 466 ? -8.451 9.885 37.652 1.00 96.00 466 THR A O 1
ATOM 3453 N N . ALA A 1 467 ? -9.788 10.205 35.875 1.00 96.69 467 ALA A N 1
ATOM 3454 C CA . ALA A 1 467 ? -8.722 10.598 34.958 1.00 96.69 467 ALA A CA 1
ATOM 3455 C C . ALA A 1 467 ? -7.945 11.818 35.477 1.00 96.69 467 ALA A C 1
ATOM 3457 O O . ALA A 1 467 ? -6.718 11.785 35.532 1.00 96.69 467 ALA A O 1
ATOM 3458 N N . ARG A 1 468 ? -8.635 12.873 35.936 1.00 96.81 468 ARG A N 1
ATOM 3459 C CA . ARG A 1 468 ? -7.977 14.059 36.516 1.00 96.81 468 ARG A CA 1
ATOM 3460 C C . ARG A 1 468 ? -7.117 13.713 37.725 1.00 96.81 468 ARG A C 1
ATOM 3462 O O . ARG A 1 468 ? -6.010 14.229 37.837 1.00 96.81 468 ARG A O 1
ATOM 3469 N N . ARG A 1 469 ? -7.604 12.842 38.611 1.00 96.88 469 ARG A N 1
ATOM 3470 C CA . ARG A 1 469 ? -6.854 12.401 39.793 1.00 96.88 469 ARG A CA 1
ATOM 3471 C C . ARG A 1 469 ? -5.589 11.647 39.394 1.00 96.88 469 ARG A C 1
ATOM 3473 O O . ARG A 1 469 ? -4.523 11.975 39.894 1.00 96.88 469 ARG A O 1
ATOM 3480 N N . ILE A 1 470 ? -5.694 10.709 38.452 1.00 96.25 470 ILE A N 1
ATOM 3481 C CA . ILE A 1 470 ? -4.545 9.956 37.923 1.00 96.25 470 ILE A CA 1
ATOM 3482 C C . ILE A 1 470 ? -3.490 10.906 37.342 1.00 96.25 470 ILE A C 1
ATOM 3484 O O . ILE A 1 470 ? -2.310 10.799 37.677 1.00 96.25 470 ILE A O 1
ATOM 3488 N N . LEU A 1 471 ? -3.904 11.862 36.507 1.00 96.62 471 LEU A N 1
ATOM 3489 C CA . LEU A 1 471 ? -2.996 12.828 35.879 1.00 96.62 471 LEU A CA 1
ATOM 3490 C C . LEU A 1 471 ? -2.343 13.758 36.914 1.00 96.62 471 LEU A C 1
ATOM 3492 O O . LEU A 1 471 ? -1.149 14.029 36.827 1.00 96.62 471 LEU A O 1
ATOM 3496 N N . ALA A 1 472 ? -3.098 14.211 37.919 1.00 96.38 472 ALA A N 1
ATOM 3497 C CA . ALA A 1 472 ? -2.577 15.060 38.989 1.00 96.38 472 ALA A CA 1
ATOM 3498 C C . ALA A 1 472 ? -1.584 14.320 39.898 1.00 96.38 472 ALA A C 1
ATOM 3500 O O . ALA A 1 472 ? -0.573 14.893 40.292 1.00 96.38 472 ALA A O 1
ATOM 3501 N N . THR A 1 473 ? -1.856 13.053 40.224 1.00 95.25 473 THR A N 1
ATOM 3502 C CA . THR A 1 473 ? -0.982 12.236 41.076 1.00 95.25 473 THR A CA 1
ATOM 3503 C C . THR A 1 473 ? 0.295 11.816 40.355 1.00 95.25 473 THR A C 1
ATOM 3505 O O . THR A 1 473 ? 1.366 11.869 40.951 1.00 95.25 473 THR A O 1
ATOM 3508 N N . SER A 1 474 ? 0.199 11.411 39.086 1.00 94.25 474 SER A N 1
ATOM 3509 C CA . SER A 1 474 ? 1.366 10.989 38.298 1.00 94.25 474 SER A CA 1
ATOM 3510 C C . SER A 1 474 ? 2.211 12.167 37.802 1.00 94.25 474 SER A C 1
ATOM 3512 O O . SER A 1 474 ? 3.415 12.024 37.608 1.00 94.25 474 SER A O 1
ATOM 3514 N N . GLY A 1 475 ? 1.594 13.328 37.553 1.00 94.56 475 GLY A N 1
ATOM 3515 C CA . GLY A 1 475 ? 2.236 14.452 36.866 1.00 94.56 475 GLY A CA 1
ATOM 3516 C C . GLY A 1 475 ? 2.492 14.198 35.372 1.00 94.56 475 GLY A C 1
ATOM 3517 O O . GLY A 1 475 ? 3.168 14.995 34.720 1.00 94.56 475 GLY A O 1
ATOM 3518 N N . VAL A 1 476 ? 1.967 13.102 34.813 1.00 94.69 476 VAL A N 1
ATOM 3519 C CA . VAL A 1 476 ? 2.217 12.671 33.434 1.00 94.69 476 VAL A CA 1
ATOM 3520 C C . VAL A 1 476 ? 1.036 13.055 32.546 1.00 94.69 476 VAL A C 1
ATOM 3522 O O . VAL A 1 476 ? -0.049 12.497 32.662 1.00 94.69 476 VAL A O 1
ATOM 3525 N N . THR A 1 477 ? 1.244 14.001 31.628 1.00 94.44 477 THR A N 1
ATOM 3526 C CA . THR A 1 477 ? 0.188 14.521 30.731 1.00 94.44 477 THR A CA 1
ATOM 3527 C C . THR A 1 477 ? 0.486 14.337 29.243 1.00 94.44 477 THR A C 1
ATOM 3529 O O . THR A 1 477 ? -0.373 14.626 28.414 1.00 94.44 477 THR A O 1
ATOM 3532 N N . LYS A 1 478 ? 1.677 13.842 28.890 1.00 94.00 478 LYS A N 1
ATOM 3533 C CA . LYS A 1 478 ? 2.138 13.608 27.513 1.00 94.00 478 LYS A CA 1
ATOM 3534 C C . LYS A 1 478 ? 2.978 12.335 27.441 1.00 94.00 478 LYS A C 1
ATOM 3536 O O . LYS A 1 478 ? 3.594 11.965 28.437 1.00 94.00 478 LYS A O 1
ATOM 3541 N N . GLY A 1 479 ? 3.041 11.718 26.261 1.00 93.00 479 GLY A N 1
ATOM 3542 C CA . GLY A 1 479 ? 3.753 10.452 26.047 1.00 93.00 479 GLY A CA 1
ATOM 3543 C C . GLY A 1 479 ? 2.801 9.270 25.861 1.00 93.00 479 GLY A C 1
ATOM 3544 O O . GLY A 1 479 ? 1.710 9.454 25.323 1.00 93.00 479 GLY A O 1
ATOM 3545 N N . TRP A 1 480 ? 3.192 8.070 26.280 1.00 94.38 480 TRP A N 1
ATOM 3546 C CA . TRP A 1 480 ? 2.385 6.851 26.160 1.00 94.38 480 TRP A CA 1
ATOM 3547 C C . TRP A 1 480 ? 1.735 6.452 27.482 1.00 94.38 480 TRP A C 1
ATOM 3549 O O . TRP A 1 480 ? 2.400 6.385 28.512 1.00 94.38 480 TRP A O 1
ATOM 3559 N N . CYS A 1 481 ? 0.449 6.109 27.433 1.00 96.25 481 CYS A N 1
ATOM 3560 C CA . CYS A 1 481 ? -0.286 5.562 28.567 1.00 96.25 481 CYS A CA 1
ATOM 3561 C C . CYS A 1 481 ? -0.847 4.179 28.230 1.00 96.25 481 CYS A C 1
ATOM 3563 O O . CYS A 1 481 ? -1.548 4.023 27.229 1.00 96.25 481 CYS A O 1
ATOM 3565 N N . LEU A 1 482 ? -0.556 3.181 29.066 1.00 96.62 482 LEU A N 1
ATOM 3566 C CA . LEU A 1 482 ? -1.172 1.857 28.976 1.00 96.62 482 LEU A CA 1
ATOM 3567 C C . LEU A 1 482 ? -2.265 1.729 30.035 1.00 96.62 482 LEU A C 1
ATOM 3569 O O . LEU A 1 482 ? -2.001 1.921 31.218 1.00 96.62 482 LEU A O 1
ATOM 3573 N N . VAL A 1 483 ? -3.476 1.363 29.618 1.00 96.94 483 VAL A N 1
ATOM 3574 C CA . VAL A 1 483 ? -4.598 1.087 30.525 1.00 96.94 483 VAL A CA 1
ATOM 3575 C C . VAL A 1 483 ? -4.861 -0.414 30.528 1.00 96.94 483 VAL A C 1
ATOM 3577 O O . VAL A 1 483 ? -5.376 -0.960 29.554 1.00 96.94 483 VAL A O 1
ATOM 3580 N N . LEU A 1 484 ? -4.475 -1.096 31.602 1.00 95.88 484 LEU A N 1
ATOM 3581 C CA . LEU A 1 484 ? -4.594 -2.543 31.748 1.00 95.88 484 LEU A CA 1
ATOM 3582 C C . LEU A 1 484 ? -5.998 -2.927 32.225 1.00 95.88 484 LEU A C 1
ATOM 3584 O O . LEU A 1 484 ? -6.485 -2.391 33.222 1.00 95.88 484 LEU A O 1
ATOM 3588 N N . GLY A 1 485 ? -6.627 -3.882 31.536 1.00 93.62 485 GLY A N 1
ATOM 3589 C CA . GLY A 1 485 ? -8.007 -4.281 31.811 1.00 93.62 485 GLY A CA 1
ATOM 3590 C C . GLY A 1 485 ? -8.982 -3.141 31.535 1.00 93.62 485 GLY A C 1
ATOM 3591 O O . GLY A 1 485 ? -9.800 -2.814 32.387 1.00 93.62 485 GLY A O 1
ATOM 3592 N N . SER A 1 486 ? -8.848 -2.507 30.367 1.00 93.75 486 SER A N 1
ATOM 3593 C CA . SER A 1 486 ? -9.535 -1.255 30.017 1.00 93.75 486 SER A CA 1
ATOM 3594 C C . SER A 1 486 ? -11.061 -1.354 29.924 1.00 93.75 486 SER A C 1
ATOM 3596 O O . SER A 1 486 ? -11.734 -0.339 29.711 1.00 93.75 486 SER A O 1
ATOM 3598 N N . GLY A 1 487 ? -11.632 -2.553 30.050 1.00 92.31 487 GLY A N 1
ATOM 3599 C CA . GLY A 1 487 ? -13.062 -2.773 30.089 1.00 92.31 487 GLY A CA 1
ATOM 3600 C C . GLY A 1 487 ? -13.734 -2.280 28.812 1.00 92.31 487 GLY A C 1
ATOM 3601 O O . GLY A 1 487 ? -13.331 -2.605 27.699 1.00 92.31 487 GLY A O 1
ATOM 3602 N N . GLU A 1 488 ? -14.762 -1.448 28.979 1.00 91.75 488 GLU A N 1
ATOM 3603 C CA . GLU A 1 488 ? -15.479 -0.789 27.875 1.00 91.75 488 GLU A CA 1
ATOM 3604 C C . GLU A 1 488 ? -14.850 0.562 27.465 1.00 91.75 488 GLU A C 1
ATOM 3606 O O . GLU A 1 488 ? -15.511 1.443 26.899 1.00 91.75 488 GLU A O 1
ATOM 3611 N N . GLY A 1 489 ? -13.573 0.767 27.805 1.00 92.31 489 GLY A N 1
ATOM 3612 C CA . GLY A 1 489 ? -12.772 1.902 27.357 1.00 92.31 489 GLY A CA 1
ATOM 3613 C C . GLY A 1 489 ? -13.205 3.238 27.957 1.00 92.31 489 GLY A C 1
ATOM 3614 O O . GLY A 1 489 ? -12.906 4.287 27.389 1.00 92.31 489 GLY A O 1
ATOM 3615 N N . ARG A 1 490 ? -13.930 3.229 29.083 1.00 93.75 490 ARG A N 1
ATOM 3616 C CA . ARG A 1 490 ? -14.457 4.446 29.725 1.00 93.75 490 ARG A CA 1
ATOM 3617 C C . ARG A 1 490 ? -13.332 5.341 30.236 1.00 93.75 490 ARG A C 1
ATOM 3619 O O . ARG A 1 490 ? -13.258 6.509 29.854 1.00 93.75 490 ARG A O 1
ATOM 3626 N N . LEU A 1 491 ? -12.403 4.766 31.001 1.00 95.31 491 LEU A N 1
ATOM 3627 C CA . LEU A 1 491 ? -11.235 5.487 31.496 1.00 95.31 491 LEU A CA 1
ATOM 3628 C C . LEU A 1 491 ? -10.295 5.902 30.357 1.00 95.31 491 LEU A C 1
ATOM 3630 O O . LEU A 1 491 ? -9.768 7.010 30.373 1.00 95.31 491 LEU A O 1
ATOM 3634 N N . VAL A 1 492 ? -10.154 5.062 29.324 1.00 96.12 492 VAL A N 1
ATOM 3635 C CA . VAL A 1 492 ? -9.396 5.396 28.105 1.00 96.12 492 VAL A CA 1
ATOM 3636 C C . VAL A 1 492 ? -9.941 6.674 27.456 1.00 96.12 492 VAL A C 1
ATOM 3638 O O . VAL A 1 492 ? -9.164 7.580 27.159 1.00 96.12 492 VAL A O 1
ATOM 3641 N N . ARG A 1 493 ? -11.268 6.795 27.290 1.00 93.50 493 ARG A N 1
ATOM 3642 C CA . ARG A 1 493 ? -11.905 8.016 26.758 1.00 93.50 493 ARG A CA 1
ATOM 3643 C C . ARG A 1 493 ? -11.671 9.229 27.655 1.00 93.50 493 ARG A C 1
ATOM 3645 O O . ARG A 1 493 ? -11.326 10.297 27.155 1.00 93.50 493 ARG A O 1
ATOM 3652 N N . ALA A 1 494 ? -11.839 9.070 28.967 1.00 94.62 494 ALA A N 1
ATOM 3653 C CA . ALA A 1 494 ? -11.663 10.162 29.920 1.00 94.62 494 ALA A CA 1
ATOM 3654 C C . ALA A 1 494 ? -10.215 10.683 29.952 1.00 94.62 494 ALA A C 1
ATOM 3656 O O . ALA A 1 494 ? -9.996 11.893 29.904 1.00 94.62 494 ALA A O 1
ATOM 3657 N N . LEU A 1 495 ? -9.223 9.786 29.959 1.00 96.00 495 LEU A N 1
ATOM 3658 C CA . LEU A 1 495 ? -7.806 10.146 29.880 1.00 96.00 495 LEU A CA 1
ATOM 3659 C C . LEU A 1 495 ? -7.471 10.823 28.542 1.00 96.00 495 LEU A C 1
ATOM 3661 O O . LEU A 1 495 ? -6.722 11.800 28.531 1.00 96.00 495 LEU A O 1
ATOM 3665 N N . ALA A 1 496 ? -8.046 10.352 27.428 1.00 93.94 496 ALA A N 1
ATOM 3666 C CA . ALA A 1 496 ? -7.796 10.914 26.097 1.00 93.94 496 ALA A CA 1
ATOM 3667 C C . ALA A 1 496 ? -8.322 12.345 25.960 1.00 93.94 496 ALA A C 1
ATOM 3669 O O . ALA A 1 496 ? -7.700 13.160 25.283 1.00 93.94 496 ALA A O 1
ATOM 3670 N N . ALA A 1 497 ? -9.441 12.648 26.621 1.00 91.12 497 ALA A N 1
ATOM 3671 C CA . ALA A 1 497 ? -10.024 13.983 26.659 1.00 91.12 497 ALA A CA 1
ATOM 3672 C C . ALA A 1 497 ? -9.289 14.943 27.616 1.00 91.12 497 ALA A C 1
ATOM 3674 O O . ALA A 1 497 ? -9.380 16.156 27.449 1.00 91.12 497 ALA A O 1
ATOM 3675 N N . ALA A 1 498 ? -8.587 14.420 28.626 1.00 93.62 498 ALA A N 1
ATOM 3676 C CA . ALA A 1 498 ? -7.962 15.213 29.688 1.00 93.62 498 ALA A CA 1
ATOM 3677 C C . ALA A 1 498 ? -6.436 15.378 29.548 1.00 93.62 498 ALA A C 1
ATOM 3679 O O . ALA A 1 498 ? -5.819 16.009 30.407 1.00 93.62 498 ALA A O 1
ATOM 3680 N N . SER A 1 499 ? -5.812 14.799 28.517 1.00 95.31 499 SER A N 1
ATOM 3681 C CA . SER A 1 499 ? -4.353 14.795 28.351 1.00 95.31 499 SER A CA 1
ATOM 3682 C C . SER A 1 499 ? -3.910 14.705 26.887 1.00 95.31 499 SER A C 1
ATOM 3684 O O . SER A 1 499 ? -4.687 14.334 26.005 1.00 95.31 499 SER A O 1
ATOM 3686 N N . ASP A 1 500 ? -2.618 14.943 26.654 1.00 94.56 500 ASP A N 1
ATOM 3687 C CA . ASP A 1 500 ? -1.938 14.748 25.368 1.00 94.56 500 ASP A CA 1
ATOM 3688 C C . ASP A 1 500 ? -1.313 13.342 25.243 1.00 94.56 500 ASP A C 1
ATOM 3690 O O . ASP A 1 500 ? -0.516 13.073 24.342 1.00 94.56 500 ASP A O 1
ATOM 3694 N N . LEU A 1 501 ? -1.661 12.411 26.140 1.00 94.31 501 LEU A N 1
ATOM 3695 C CA . LEU A 1 501 ? -1.154 11.035 26.123 1.00 94.31 501 LEU A CA 1
ATOM 3696 C C . LEU A 1 501 ? -1.697 10.254 24.925 1.00 94.31 501 LEU A C 1
ATOM 3698 O O . LEU A 1 501 ? -2.888 10.318 24.633 1.00 94.31 501 LEU A O 1
ATOM 3702 N N . ALA A 1 502 ? -0.862 9.472 24.247 1.00 94.69 502 ALA A N 1
ATOM 3703 C CA . ALA A 1 502 ? -1.307 8.396 23.366 1.00 94.69 502 ALA A CA 1
ATOM 3704 C C . ALA A 1 502 ? -1.709 7.196 24.233 1.00 94.69 502 ALA A C 1
ATOM 3706 O O . ALA A 1 502 ? -0.866 6.623 24.925 1.00 94.69 502 ALA A O 1
ATOM 3707 N N . ILE A 1 503 ? -2.997 6.844 24.237 1.00 96.56 503 ILE A N 1
ATOM 3708 C CA . ILE A 1 503 ? -3.536 5.877 25.202 1.00 96.56 503 ILE A CA 1
ATOM 3709 C C . ILE A 1 503 ? -3.829 4.547 24.525 1.00 96.56 503 ILE A C 1
ATOM 3711 O O . ILE A 1 503 ? -4.521 4.481 23.513 1.00 96.56 503 ILE A O 1
ATOM 3715 N N . VAL A 1 504 ? -3.343 3.465 25.117 1.00 96.75 504 VAL A N 1
ATOM 3716 C CA . VAL A 1 504 ? -3.598 2.111 24.640 1.00 96.75 504 VAL A CA 1
ATOM 3717 C C . VAL A 1 504 ? -4.258 1.313 25.750 1.00 96.75 504 VAL A C 1
ATOM 3719 O O . VAL A 1 504 ? -3.640 1.006 26.768 1.00 96.75 504 VAL A O 1
ATOM 3722 N N . GLY A 1 505 ? -5.529 0.980 25.551 1.00 96.56 505 GLY A N 1
ATOM 3723 C CA . GLY A 1 505 ? -6.233 0.043 26.414 1.00 96.56 505 GLY A CA 1
ATOM 3724 C C . GLY A 1 505 ? -5.885 -1.395 26.045 1.00 96.56 505 GLY A C 1
ATOM 3725 O O . GLY A 1 505 ? -5.954 -1.764 24.874 1.00 96.56 505 GLY A O 1
ATOM 3726 N N . LEU A 1 506 ? -5.549 -2.207 27.039 1.00 96.38 506 LEU A N 1
ATOM 3727 C CA . LEU A 1 506 ? -5.329 -3.643 26.902 1.00 96.38 506 LEU A CA 1
ATOM 3728 C C . LEU A 1 506 ? -6.504 -4.384 27.534 1.00 96.38 506 LEU A C 1
ATOM 3730 O O . LEU A 1 506 ? -6.771 -4.218 28.725 1.00 96.38 506 LEU A O 1
ATOM 3734 N N . GLU A 1 507 ? -7.196 -5.201 26.750 1.00 95.62 507 GLU A N 1
ATOM 3735 C CA . GLU A 1 507 ? -8.378 -5.937 27.198 1.00 95.62 507 GLU A CA 1
ATOM 3736 C C . GLU A 1 507 ? -8.337 -7.381 26.688 1.00 95.62 507 GLU A C 1
ATOM 3738 O O . GLU A 1 507 ? -7.851 -7.650 25.591 1.00 95.62 507 GLU A O 1
ATOM 3743 N N . ARG A 1 508 ? -8.814 -8.312 27.519 1.00 93.88 508 ARG A N 1
ATOM 3744 C CA . ARG A 1 508 ? -8.796 -9.757 27.256 1.00 93.88 508 ARG A CA 1
ATOM 3745 C C . ARG A 1 508 ? -10.139 -10.270 26.738 1.00 93.88 508 ARG A C 1
ATOM 3747 O O . ARG A 1 508 ? -10.186 -11.318 26.106 1.00 93.88 508 ARG A O 1
ATOM 3754 N N . ASP A 1 509 ? -11.236 -9.575 27.035 1.00 94.31 509 ASP A N 1
ATOM 3755 C CA . ASP A 1 509 ? -12.570 -9.939 26.562 1.00 94.31 509 ASP A CA 1
ATOM 3756 C C . ASP A 1 509 ? -12.835 -9.346 25.161 1.00 94.31 509 ASP A C 1
ATOM 3758 O O . ASP A 1 509 ? -12.889 -8.120 25.007 1.00 94.31 509 ASP A O 1
ATOM 3762 N N . PRO A 1 510 ? -13.056 -10.179 24.128 1.00 94.50 510 PRO A N 1
ATOM 3763 C CA . PRO A 1 510 ? -13.229 -9.699 22.757 1.00 94.50 510 PRO A CA 1
ATOM 3764 C C . PRO A 1 510 ? -14.507 -8.865 22.571 1.00 94.50 510 PRO A C 1
ATOM 3766 O O . PRO A 1 510 ? -14.541 -7.953 21.742 1.00 94.50 510 PRO A O 1
ATOM 3769 N N . GLY A 1 511 ? -15.557 -9.125 23.357 1.00 95.44 511 GLY A N 1
ATOM 3770 C CA . GLY A 1 511 ? -16.789 -8.341 23.332 1.00 95.44 511 GLY A CA 1
ATOM 3771 C C . GLY A 1 511 ? -16.585 -6.936 23.896 1.00 95.44 511 GLY A C 1
ATOM 3772 O O . GLY A 1 511 ? -17.089 -5.963 23.331 1.00 95.44 511 GLY A O 1
ATOM 3773 N N . LYS A 1 512 ? -15.815 -6.809 24.981 1.00 95.44 512 LYS A N 1
ATOM 3774 C CA . LYS A 1 512 ? -15.410 -5.515 25.542 1.00 95.44 512 LYS A CA 1
ATOM 3775 C C . LYS A 1 512 ? -14.476 -4.762 24.601 1.00 95.44 512 LYS A C 1
ATOM 3777 O O . LYS A 1 512 ? -14.698 -3.575 24.385 1.00 95.44 512 LYS A O 1
ATOM 3782 N N . VAL A 1 513 ? -13.511 -5.442 23.972 1.00 96.12 513 VAL A N 1
ATOM 3783 C CA . VAL A 1 513 ? -12.665 -4.849 22.920 1.00 96.12 513 VAL A CA 1
ATOM 3784 C C . VAL A 1 513 ? -13.534 -4.235 21.822 1.00 96.12 513 VAL A C 1
ATOM 3786 O O . VAL A 1 513 ? -13.382 -3.053 21.516 1.00 96.12 513 VAL A O 1
ATOM 3789 N N . ALA A 1 514 ? -14.488 -4.994 21.275 1.00 94.06 514 ALA A N 1
ATOM 3790 C CA . ALA A 1 514 ? -15.367 -4.516 20.209 1.00 94.06 514 ALA A CA 1
ATOM 3791 C C . ALA A 1 514 ? -16.181 -3.276 20.624 1.00 94.06 514 ALA A C 1
ATOM 3793 O O . ALA A 1 514 ? -16.202 -2.283 19.894 1.00 94.06 514 ALA A O 1
ATOM 3794 N N . ARG A 1 515 ? -16.797 -3.290 21.817 1.00 94.62 515 ARG A N 1
ATOM 3795 C CA . ARG A 1 515 ? -17.560 -2.138 22.335 1.00 94.62 515 ARG A CA 1
ATOM 3796 C C . ARG A 1 515 ? -16.676 -0.916 22.586 1.00 94.62 515 ARG A C 1
ATOM 3798 O O . ARG A 1 515 ? -17.069 0.196 22.243 1.00 94.62 515 ARG A O 1
ATOM 3805 N N . SER A 1 516 ? -15.474 -1.113 23.124 1.00 94.12 516 SER A N 1
ATOM 3806 C CA . SER A 1 516 ? -14.506 -0.039 23.365 1.00 94.12 516 SER A CA 1
ATOM 3807 C C . SER A 1 516 ? -14.045 0.626 22.072 1.00 94.12 516 SER A C 1
ATOM 3809 O O . SER A 1 516 ? -14.008 1.854 22.001 1.00 94.12 516 SER A O 1
ATOM 3811 N N . ARG A 1 517 ? -13.730 -0.168 21.037 1.00 94.88 517 ARG A N 1
ATOM 3812 C CA . ARG A 1 517 ? -13.359 0.340 19.705 1.00 94.88 517 ARG A CA 1
ATOM 3813 C C . ARG A 1 517 ? -14.492 1.160 19.096 1.00 94.88 517 ARG A C 1
ATOM 3815 O O . ARG A 1 517 ? -14.262 2.300 18.711 1.00 94.88 517 ARG A O 1
ATOM 3822 N N . ALA A 1 518 ? -15.716 0.628 19.107 1.00 92.06 518 ALA A N 1
ATOM 3823 C CA . ALA A 1 518 ? -16.894 1.333 18.602 1.00 92.06 518 ALA A CA 1
ATOM 3824 C C . ALA A 1 518 ? -17.153 2.656 19.346 1.00 92.06 518 ALA A C 1
ATOM 3826 O O . ALA A 1 518 ? -17.399 3.679 18.714 1.00 92.06 518 ALA A O 1
ATOM 3827 N N . ALA A 1 519 ? -17.042 2.668 20.679 1.00 90.31 519 ALA A N 1
ATOM 3828 C CA . ALA A 1 519 ? -17.243 3.877 21.477 1.00 90.31 519 ALA A CA 1
ATOM 3829 C C . ALA A 1 519 ? -16.153 4.940 21.245 1.00 90.31 519 ALA A C 1
ATOM 3831 O O . ALA A 1 519 ? -16.444 6.134 21.247 1.00 90.31 519 ALA A O 1
ATOM 3832 N N . LEU A 1 520 ? -14.896 4.527 21.053 1.00 91.06 520 LEU A N 1
ATOM 3833 C CA . LEU A 1 520 ? -13.798 5.440 20.719 1.00 91.06 520 LEU A CA 1
ATOM 3834 C C . LEU A 1 520 ? -13.920 5.996 19.301 1.00 91.06 520 LEU A C 1
ATOM 3836 O O . LEU A 1 520 ? -13.619 7.168 19.080 1.00 91.06 520 LEU A O 1
ATOM 3840 N N . ASP A 1 521 ? -14.356 5.168 18.356 1.00 90.62 521 ASP A N 1
ATOM 3841 C CA . ASP A 1 521 ? -14.572 5.563 16.966 1.00 90.62 521 ASP A CA 1
ATOM 3842 C C . ASP A 1 521 ? -15.725 6.563 16.850 1.00 90.62 521 ASP A C 1
ATOM 3844 O O . ASP A 1 521 ? -15.565 7.630 16.262 1.00 90.62 521 ASP A O 1
ATOM 3848 N N . ALA A 1 522 ? -16.842 6.293 17.532 1.00 87.25 522 ALA A N 1
ATOM 3849 C CA . ALA A 1 522 ? -17.971 7.217 17.635 1.00 87.25 522 ALA A CA 1
ATOM 3850 C C . ALA A 1 522 ? -17.605 8.553 18.306 1.00 87.25 522 ALA A C 1
ATOM 3852 O O . ALA A 1 522 ? -18.301 9.542 18.109 1.00 87.25 522 ALA A O 1
ATOM 3853 N N . ALA A 1 523 ? -16.519 8.601 19.085 1.00 86.06 523 ALA A N 1
ATOM 3854 C CA . ALA A 1 523 ? -15.974 9.825 19.671 1.00 86.06 523 ALA A CA 1
ATOM 3855 C C . ALA A 1 523 ? -14.880 10.491 18.807 1.00 86.06 523 ALA A C 1
ATOM 3857 O O . ALA A 1 523 ? -14.348 11.526 19.201 1.00 86.06 523 ALA A O 1
ATOM 3858 N N . GLY A 1 524 ? -14.512 9.912 17.657 1.00 86.81 524 GLY A N 1
ATOM 3859 C CA . GLY A 1 524 ? -13.434 10.412 16.795 1.00 86.81 524 GLY A CA 1
ATOM 3860 C C . GLY A 1 524 ? -12.031 10.283 17.405 1.00 86.81 524 GLY A C 1
ATOM 3861 O O . GLY A 1 524 ? -11.119 11.018 17.029 1.00 86.81 524 GLY A O 1
ATOM 3862 N N . LEU A 1 525 ? -11.854 9.392 18.388 1.00 89.25 525 LEU A N 1
ATOM 3863 C CA . LEU A 1 525 ? -10.605 9.229 19.145 1.00 89.25 525 LEU A CA 1
ATOM 3864 C C . LEU A 1 525 ? -9.787 8.003 18.707 1.00 89.25 525 LEU A C 1
ATOM 3866 O O . LEU A 1 525 ? -8.576 7.952 18.968 1.00 89.25 525 LEU A O 1
ATOM 3870 N N . TYR A 1 526 ? -10.436 7.020 18.073 1.00 91.31 526 TYR A N 1
ATOM 3871 C CA . TYR A 1 526 ? -9.844 5.721 17.751 1.00 91.31 526 TYR A CA 1
ATOM 3872 C C . TYR A 1 526 ? -8.800 5.804 16.640 1.00 91.31 526 TYR A C 1
ATOM 3874 O O . TYR A 1 526 ? -9.047 6.378 15.585 1.00 91.31 526 TYR A O 1
ATOM 3882 N N . GLY A 1 527 ? -7.630 5.217 16.881 1.00 87.56 527 GLY A N 1
ATOM 3883 C CA . GLY A 1 527 ? -6.431 5.447 16.093 1.00 87.56 527 GLY A CA 1
ATOM 3884 C C . GLY A 1 527 ? -5.692 6.673 16.636 1.00 87.56 527 GLY A C 1
ATOM 3885 O O . GLY A 1 527 ? -4.785 6.501 17.450 1.00 87.56 527 GLY A O 1
ATOM 3886 N N . PRO A 1 528 ? -5.959 7.922 16.181 1.00 82.38 528 PRO A N 1
ATOM 3887 C CA . PRO A 1 528 ? -5.114 9.091 16.443 1.00 82.38 528 PRO A CA 1
ATOM 3888 C C . PRO A 1 528 ? -4.745 9.346 17.893 1.00 82.38 528 PRO A C 1
ATOM 3890 O O . PRO A 1 528 ? -3.607 9.741 18.139 1.00 82.38 528 PRO A O 1
ATOM 3893 N N . ARG A 1 529 ? -5.682 9.140 18.818 1.00 90.38 529 ARG A N 1
ATOM 3894 C CA . ARG A 1 529 ? -5.508 9.480 20.231 1.00 90.38 529 ARG A CA 1
ATOM 3895 C C . ARG A 1 529 ? -5.503 8.252 21.125 1.00 90.38 529 ARG A C 1
ATOM 3897 O O . ARG A 1 529 ? -4.725 8.213 22.079 1.00 90.38 529 ARG A O 1
ATOM 3904 N N . ALA A 1 530 ? -6.334 7.266 20.804 1.00 93.88 530 ALA A N 1
ATOM 3905 C CA . ALA A 1 530 ? -6.444 6.049 21.580 1.00 93.88 530 ALA A CA 1
ATOM 3906 C C . ALA A 1 530 ? -6.655 4.804 20.714 1.00 93.88 530 ALA A C 1
ATOM 3908 O O . ALA A 1 530 ? -7.257 4.866 19.647 1.00 93.88 530 ALA A O 1
ATOM 3909 N N . ALA A 1 531 ? -6.196 3.662 21.209 1.00 94.75 531 ALA A N 1
ATOM 3910 C CA . ALA A 1 531 ? -6.409 2.354 20.601 1.00 94.75 531 ALA A CA 1
ATOM 3911 C C . ALA A 1 531 ? -6.731 1.314 21.679 1.00 94.75 531 ALA A C 1
ATOM 3913 O O . ALA A 1 531 ? -6.415 1.495 22.856 1.00 94.75 531 ALA A O 1
ATOM 3914 N N . ILE A 1 532 ? -7.363 0.218 21.267 1.00 96.06 532 ILE A N 1
ATOM 3915 C CA . ILE A 1 532 ? -7.653 -0.929 22.129 1.00 96.06 532 ILE A CA 1
ATOM 3916 C C . ILE A 1 532 ? -7.015 -2.144 21.481 1.00 96.06 532 ILE A C 1
ATOM 3918 O O . ILE A 1 532 ? -7.355 -2.469 20.341 1.00 96.06 532 ILE A O 1
ATOM 3922 N N . LEU A 1 533 ? -6.109 -2.803 22.195 1.00 94.81 533 LEU A N 1
ATOM 3923 C CA . LEU A 1 533 ? -5.462 -4.030 21.747 1.00 94.81 533 LEU A CA 1
ATOM 3924 C C . LEU A 1 533 ? -6.040 -5.214 22.515 1.00 94.81 533 LEU A C 1
ATOM 3926 O O . LEU A 1 533 ? -6.222 -5.143 23.735 1.00 94.81 533 LEU A O 1
ATOM 3930 N N . MET A 1 534 ? -6.284 -6.306 21.796 1.00 93.94 534 MET A N 1
ATOM 3931 C CA . MET A 1 534 ? -6.504 -7.599 22.413 1.00 93.94 534 MET A CA 1
ATOM 3932 C C . MET A 1 534 ? -5.219 -8.013 23.131 1.00 93.94 534 MET A C 1
ATOM 3934 O O . MET A 1 534 ? -4.126 -8.012 22.558 1.00 93.94 534 MET A O 1
ATOM 3938 N N . TRP A 1 535 ? -5.347 -8.351 24.406 1.00 91.94 535 TRP A N 1
ATOM 3939 C CA . TRP A 1 535 ? -4.242 -8.807 25.230 1.00 91.94 535 TRP A CA 1
ATOM 3940 C C . TRP A 1 535 ? -4.442 -10.276 25.585 1.00 91.94 535 TRP A C 1
ATOM 3942 O O . TRP A 1 535 ? -5.346 -10.643 26.330 1.00 91.94 535 TRP A O 1
ATOM 3952 N N . GLU A 1 536 ? -3.579 -11.121 25.032 1.00 87.25 536 GLU A N 1
ATOM 3953 C CA . GLU A 1 536 ? -3.595 -12.564 25.250 1.00 87.25 536 GLU A CA 1
ATOM 3954 C C . GLU A 1 536 ? -2.391 -12.986 26.101 1.00 87.25 536 GLU A C 1
ATOM 3956 O O . GLU A 1 536 ? -1.277 -12.495 25.909 1.00 87.25 536 GLU A O 1
ATOM 3961 N N . GLY A 1 537 ? -2.611 -13.924 27.025 1.00 85.88 537 GLY A N 1
ATOM 3962 C CA . GLY A 1 537 ? -1.570 -14.436 27.919 1.00 85.88 537 GLY A CA 1
ATOM 3963 C C . GLY A 1 537 ? -1.155 -13.455 29.020 1.00 85.88 537 GLY A C 1
ATOM 3964 O O . GLY A 1 537 ? -1.852 -12.487 29.312 1.00 85.88 537 GLY A O 1
ATOM 3965 N N . ASP A 1 538 ? -0.024 -13.733 29.665 1.00 86.69 538 ASP A N 1
ATOM 3966 C CA . ASP A 1 538 ? 0.406 -12.990 30.861 1.00 86.69 538 ASP A CA 1
ATOM 3967 C C . ASP A 1 538 ? 1.387 -11.862 30.546 1.00 86.69 538 ASP A C 1
ATOM 3969 O O . ASP A 1 538 ? 1.439 -10.859 31.258 1.00 86.69 538 ASP A O 1
ATOM 3973 N N . ARG A 1 539 ? 2.123 -11.989 29.437 1.00 91.81 539 ARG A N 1
ATOM 3974 C CA . ARG A 1 539 ? 3.077 -10.974 28.997 1.00 91.81 539 ARG A CA 1
ATOM 3975 C C . ARG A 1 539 ? 2.341 -9.796 28.369 1.00 91.81 539 ARG A C 1
ATOM 3977 O O . ARG A 1 539 ? 1.542 -9.978 27.451 1.00 91.81 539 ARG A O 1
ATOM 3984 N N . ILE A 1 540 ? 2.652 -8.578 28.803 1.00 94.12 540 ILE A N 1
ATOM 3985 C CA . ILE A 1 540 ? 2.135 -7.366 28.158 1.00 94.12 540 ILE A CA 1
ATOM 3986 C C . ILE A 1 540 ? 2.756 -7.283 26.753 1.00 94.12 540 ILE A C 1
ATOM 3988 O O . ILE A 1 540 ? 3.988 -7.286 26.641 1.00 94.12 540 ILE A O 1
ATOM 3992 N N . PRO A 1 541 ? 1.963 -7.181 25.668 1.00 92.81 541 PRO A N 1
ATOM 3993 C CA . PRO A 1 541 ? 2.453 -7.345 24.300 1.00 92.81 541 PRO A CA 1
ATOM 3994 C C . PRO A 1 541 ? 3.268 -6.147 23.797 1.00 92.81 541 PRO A C 1
ATOM 3996 O O . PRO A 1 541 ? 3.481 -6.018 22.601 1.00 92.81 541 PRO A O 1
ATOM 3999 N N . CYS A 1 542 ? 3.748 -5.267 24.672 1.00 94.00 542 CYS A N 1
ATOM 4000 C CA . CYS A 1 542 ? 4.514 -4.080 24.320 1.00 94.00 542 CYS A CA 1
ATOM 4001 C C . CYS A 1 542 ? 6.009 -4.265 24.599 1.00 94.00 542 CYS A C 1
ATOM 4003 O O . CYS A 1 542 ? 6.417 -5.035 25.476 1.00 94.00 542 CYS A O 1
ATOM 4005 N N . THR A 1 543 ? 6.834 -3.535 23.850 1.00 92.75 543 THR A N 1
ATOM 4006 C CA . THR A 1 543 ? 8.262 -3.409 24.143 1.00 92.75 543 THR A CA 1
ATOM 4007 C C . THR A 1 543 ? 8.512 -2.830 25.529 1.00 92.75 543 THR A C 1
ATOM 4009 O O . THR A 1 543 ? 7.680 -2.117 26.083 1.00 92.75 543 THR A O 1
ATOM 4012 N N . ASP A 1 544 ? 9.689 -3.135 26.054 1.00 93.50 544 ASP A N 1
ATOM 4013 C CA . ASP A 1 544 ? 10.172 -2.623 27.325 1.00 93.50 544 ASP A CA 1
ATOM 4014 C C . ASP A 1 544 ? 10.258 -1.091 27.291 1.00 93.50 544 ASP A C 1
ATOM 4016 O O . ASP A 1 544 ? 10.543 -0.504 26.239 1.00 93.50 544 ASP A O 1
ATOM 4020 N N . TYR A 1 545 ? 10.028 -0.471 28.449 1.00 93.44 545 TYR A N 1
ATOM 4021 C CA . TYR A 1 545 ? 10.218 0.960 28.704 1.00 93.44 545 TYR A CA 1
ATOM 4022 C C . TYR A 1 545 ? 9.407 1.902 27.807 1.00 93.44 545 TYR A C 1
ATOM 4024 O O . TYR A 1 545 ? 9.841 3.016 27.514 1.00 93.44 545 TYR A O 1
ATOM 4032 N N . ILE A 1 546 ? 8.238 1.456 27.351 1.00 92.62 546 ILE A N 1
ATOM 4033 C CA . ILE A 1 546 ? 7.400 2.226 26.437 1.00 92.62 546 ILE A CA 1
ATOM 4034 C C . ILE A 1 546 ? 6.527 3.272 27.132 1.00 92.62 546 ILE A C 1
ATOM 4036 O O . ILE A 1 546 ? 6.304 4.348 26.587 1.00 92.62 546 ILE A O 1
ATOM 4040 N N . ALA A 1 547 ? 5.973 2.941 28.292 1.00 95.19 547 ALA A N 1
ATOM 4041 C CA . ALA A 1 547 ? 4.899 3.709 28.891 1.00 95.19 547 ALA A CA 1
ATOM 4042 C C . ALA A 1 547 ? 5.459 4.802 29.802 1.00 95.19 547 ALA A C 1
ATOM 4044 O O . ALA A 1 547 ? 6.244 4.525 30.711 1.00 95.19 547 ALA A O 1
ATOM 4045 N N . ASP A 1 548 ? 5.013 6.035 29.573 1.00 95.19 548 ASP A N 1
ATOM 4046 C CA . ASP A 1 548 ? 5.176 7.144 30.509 1.00 95.19 548 ASP A CA 1
ATOM 4047 C C . ASP A 1 548 ? 4.207 7.025 31.689 1.00 95.19 548 ASP A C 1
ATOM 4049 O O . ASP A 1 548 ? 4.459 7.631 32.718 1.00 95.19 548 ASP A O 1
ATOM 4053 N N . LEU A 1 549 ? 3.108 6.279 31.532 1.00 95.50 549 LEU A N 1
ATOM 4054 C CA . LEU A 1 549 ? 2.116 6.004 32.570 1.00 95.50 549 LEU A CA 1
ATOM 4055 C C . LEU A 1 549 ? 1.491 4.617 32.353 1.00 95.50 549 LEU A C 1
ATOM 4057 O O . LEU A 1 549 ? 1.077 4.286 31.239 1.00 95.50 549 LEU A O 1
ATOM 4061 N N . VAL A 1 550 ? 1.370 3.814 33.411 1.00 95.56 550 VAL A N 1
ATOM 4062 C CA . VAL A 1 550 ? 0.603 2.557 33.385 1.00 95.56 550 VAL A CA 1
ATOM 4063 C C . VAL A 1 550 ? -0.506 2.624 34.425 1.00 95.56 550 VAL A C 1
ATOM 4065 O O . VAL A 1 550 ? -0.257 2.848 35.604 1.00 95.56 550 VAL A O 1
ATOM 4068 N N . VAL A 1 551 ? -1.744 2.413 33.985 1.00 94.69 551 VAL A N 1
ATOM 4069 C CA . VAL A 1 551 ? -2.941 2.451 34.827 1.00 94.69 551 VAL A CA 1
ATOM 4070 C C . VAL A 1 551 ? -3.599 1.081 34.812 1.00 94.69 551 VAL A C 1
ATOM 4072 O O . VAL A 1 551 ? -3.924 0.564 33.748 1.00 94.69 551 VAL A O 1
ATOM 4075 N N . ALA A 1 552 ? -3.836 0.493 35.981 1.00 92.75 552 ALA A N 1
ATOM 4076 C CA . ALA A 1 552 ? -4.703 -0.674 36.108 1.00 92.75 552 ALA A CA 1
ATOM 4077 C C . ALA A 1 552 ? -6.143 -0.199 36.352 1.00 92.75 552 ALA A C 1
ATOM 4079 O O . ALA A 1 552 ? -6.432 0.350 37.412 1.00 92.75 552 ALA A O 1
ATOM 4080 N N . ASP A 1 553 ? -7.023 -0.377 35.364 1.00 90.25 553 ASP A N 1
ATOM 4081 C CA . ASP A 1 553 ? -8.447 -0.014 35.476 1.00 90.25 553 ASP A CA 1
ATOM 4082 C C . ASP A 1 553 ? -9.238 -1.163 36.120 1.00 90.25 553 ASP A C 1
ATOM 4084 O O . ASP A 1 553 ? -9.981 -0.983 37.085 1.00 90.25 553 ASP A O 1
ATOM 4088 N N . ALA A 1 554 ? -8.986 -2.393 35.664 1.00 83.06 554 ALA A N 1
ATOM 4089 C CA . ALA A 1 554 ? -9.471 -3.585 36.342 1.00 83.06 554 ALA A CA 1
ATOM 4090 C C . ALA A 1 554 ? -8.518 -3.989 37.474 1.00 83.06 554 ALA A C 1
ATOM 4092 O O . ALA A 1 554 ? -7.350 -4.276 37.229 1.00 83.06 554 ALA A O 1
ATOM 4093 N N . ILE A 1 555 ? -9.036 -4.092 38.697 1.00 81.88 555 ILE A N 1
ATOM 4094 C CA . ILE A 1 555 ? -8.348 -4.726 39.826 1.00 81.88 555 ILE A CA 1
ATOM 4095 C C . ILE A 1 555 ? -8.954 -6.117 40.033 1.00 81.88 555 ILE A C 1
ATOM 4097 O O . ILE A 1 555 ? -10.175 -6.287 39.984 1.00 81.88 555 ILE A O 1
ATOM 4101 N N . ARG A 1 556 ? -8.102 -7.130 40.218 1.00 74.62 556 ARG A N 1
ATOM 4102 C CA . ARG A 1 556 ? -8.516 -8.509 40.504 1.00 74.62 556 ARG A CA 1
ATOM 4103 C C . ARG A 1 556 ? -9.219 -8.577 41.862 1.00 74.62 556 ARG A C 1
ATOM 4105 O O . ARG A 1 556 ? -9.065 -7.702 42.709 1.00 74.62 556 ARG A O 1
ATOM 4112 N N . SER A 1 557 ? -9.987 -9.641 42.099 1.00 75.00 557 SER A N 1
ATOM 4113 C CA . SER A 1 557 ? -10.741 -9.819 43.352 1.00 75.00 557 SER A CA 1
ATOM 4114 C C . SER A 1 557 ? -9.861 -9.867 44.609 1.00 75.00 557 SER A C 1
ATOM 4116 O O . SER A 1 557 ? -10.345 -9.602 45.702 1.00 75.00 557 SER A O 1
ATOM 4118 N N . ASP A 1 558 ? -8.582 -10.206 44.452 1.00 73.31 558 ASP A N 1
ATOM 4119 C CA . ASP A 1 558 ? -7.552 -10.224 45.498 1.00 73.31 558 ASP A CA 1
ATOM 4120 C C . ASP A 1 558 ? -6.860 -8.856 45.700 1.00 73.31 558 ASP A C 1
ATOM 4122 O O . ASP A 1 558 ? -5.926 -8.747 46.491 1.00 73.31 558 ASP A O 1
ATOM 4126 N N . GLY A 1 559 ? -7.308 -7.805 45.003 1.00 75.81 559 GLY A N 1
ATOM 4127 C CA . GLY A 1 559 ? -6.741 -6.459 45.084 1.00 75.81 559 GLY A CA 1
ATOM 4128 C C . GLY A 1 559 ? -5.509 -6.230 44.205 1.00 75.81 559 GLY A C 1
ATOM 4129 O O . GLY A 1 559 ? -4.946 -5.137 44.235 1.00 75.81 559 GLY A O 1
ATOM 4130 N N . THR A 1 560 ? -5.082 -7.221 43.417 1.00 81.12 560 THR A N 1
ATOM 4131 C CA . THR A 1 560 ? -3.888 -7.115 42.565 1.00 81.12 560 THR A CA 1
ATOM 4132 C C . THR A 1 560 ? -4.211 -6.586 41.159 1.00 81.12 560 THR A C 1
ATOM 4134 O O . THR A 1 560 ? -5.344 -6.714 40.681 1.00 81.12 560 THR A O 1
ATOM 4137 N N . PRO A 1 561 ? -3.243 -5.954 40.469 1.00 84.75 561 PRO A N 1
ATOM 4138 C CA . PRO A 1 561 ? -3.419 -5.545 39.078 1.00 84.75 561 PRO A CA 1
ATOM 4139 C C . PRO A 1 561 ? -3.625 -6.752 38.141 1.00 84.75 561 PRO A C 1
ATOM 4141 O O . PRO A 1 561 ? -3.341 -7.895 38.499 1.00 84.75 561 PRO A O 1
ATOM 4144 N N . PRO A 1 562 ? -4.096 -6.530 36.902 1.00 86.75 562 PRO A N 1
ATOM 4145 C CA . PRO A 1 562 ? -4.404 -7.614 35.971 1.00 86.75 562 PRO A CA 1
ATOM 4146 C C . PRO A 1 562 ? -3.145 -8.241 35.339 1.00 86.75 562 PRO A C 1
ATOM 4148 O O . PRO A 1 562 ? -3.264 -9.240 34.630 1.00 86.75 562 PRO A O 1
ATOM 4151 N N . ALA A 1 563 ? -1.963 -7.660 35.576 1.00 90.50 563 ALA A N 1
ATOM 4152 C CA . ALA A 1 563 ? -0.644 -8.161 35.188 1.00 90.50 563 ALA A CA 1
ATOM 4153 C C . ALA A 1 563 ? 0.270 -8.244 36.417 1.00 90.50 563 ALA A C 1
ATOM 4155 O O . ALA A 1 563 ? 0.127 -7.458 37.351 1.00 90.50 563 ALA A O 1
ATOM 4156 N N . GLU A 1 564 ? 1.263 -9.128 36.364 1.00 91.38 564 GLU A N 1
ATOM 4157 C CA . GLU A 1 564 ? 2.317 -9.214 37.375 1.00 91.38 564 GLU A CA 1
ATOM 4158 C C . GLU A 1 564 ? 3.138 -7.916 37.467 1.00 91.38 564 GLU A C 1
ATOM 4160 O O . GLU A 1 564 ? 3.419 -7.262 36.458 1.00 91.38 564 GLU A O 1
ATOM 4165 N N . LEU A 1 565 ? 3.599 -7.565 38.674 1.00 90.31 565 LEU A N 1
ATOM 4166 C CA . LEU A 1 565 ? 4.341 -6.318 38.912 1.00 90.31 565 LEU A CA 1
ATOM 4167 C C . LEU A 1 565 ? 5.604 -6.205 38.045 1.00 90.31 565 LEU A C 1
ATOM 4169 O O . LEU A 1 565 ? 5.906 -5.127 37.540 1.00 90.31 565 LEU A O 1
ATOM 4173 N N . HIS A 1 566 ? 6.329 -7.308 37.835 1.00 92.25 566 HIS A N 1
ATOM 4174 C CA . HIS A 1 566 ? 7.534 -7.297 37.001 1.00 92.25 566 HIS A CA 1
ATOM 4175 C C . HIS A 1 566 ? 7.227 -6.957 35.532 1.00 92.25 566 HIS A C 1
ATOM 4177 O O . HIS A 1 566 ? 8.021 -6.275 34.892 1.00 92.25 566 HIS A O 1
ATOM 4183 N N . GLU A 1 567 ? 6.068 -7.371 35.009 1.00 93.81 567 GLU A N 1
ATOM 4184 C CA . GLU A 1 567 ? 5.628 -7.031 33.652 1.00 93.81 567 GLU A CA 1
ATOM 4185 C C . GLU A 1 567 ? 5.228 -5.561 33.544 1.00 93.81 567 GLU A C 1
ATOM 4187 O O . GLU A 1 567 ? 5.585 -4.905 32.565 1.00 93.81 567 GLU A O 1
ATOM 4192 N N . ILE A 1 568 ? 4.546 -5.030 34.563 1.00 93.44 568 ILE A N 1
ATOM 4193 C CA . ILE A 1 568 ? 4.213 -3.602 34.654 1.00 93.44 568 ILE A CA 1
ATOM 4194 C C . ILE A 1 568 ? 5.502 -2.773 34.643 1.00 93.44 568 ILE A C 1
ATOM 4196 O O . ILE A 1 568 ? 5.669 -1.909 33.787 1.00 93.44 568 ILE A O 1
ATOM 4200 N N . LEU A 1 569 ? 6.458 -3.097 35.518 1.00 92.62 569 LEU A N 1
ATOM 4201 C CA . LEU A 1 569 ? 7.750 -2.408 35.587 1.00 92.62 569 LEU A CA 1
ATOM 4202 C C . LEU A 1 569 ? 8.580 -2.559 34.305 1.00 92.62 569 LEU A C 1
ATOM 4204 O O . LEU A 1 569 ? 9.314 -1.641 33.952 1.00 92.62 569 LEU A O 1
ATOM 4208 N N . ARG A 1 570 ? 8.465 -3.687 33.589 1.00 94.44 570 ARG A N 1
ATOM 4209 C CA . ARG A 1 570 ? 9.149 -3.897 32.305 1.00 94.44 570 ARG A CA 1
ATOM 4210 C C . ARG A 1 570 ? 8.674 -2.906 31.246 1.00 94.44 570 ARG A C 1
ATOM 4212 O O . ARG A 1 570 ? 9.492 -2.413 30.474 1.00 94.44 570 ARG A O 1
ATOM 4219 N N . VAL A 1 571 ? 7.369 -2.639 31.167 1.00 94.88 571 VAL A N 1
ATOM 4220 C CA . VAL A 1 571 ? 6.804 -1.739 30.146 1.00 94.88 571 VAL A CA 1
ATOM 4221 C C . VAL A 1 571 ? 6.801 -0.271 30.567 1.00 94.88 571 VAL A C 1
ATOM 4223 O O . VAL A 1 571 ? 6.795 0.585 29.685 1.00 94.88 571 VAL A O 1
ATOM 4226 N N . THR A 1 572 ? 6.848 0.041 31.863 1.00 94.56 572 THR A N 1
ATOM 4227 C CA . THR A 1 572 ? 7.023 1.412 32.370 1.00 94.56 572 THR A CA 1
ATOM 4228 C C . THR A 1 572 ? 8.452 1.894 32.141 1.00 94.56 572 THR A C 1
ATOM 4230 O O . THR A 1 572 ? 9.408 1.152 32.347 1.00 94.56 572 THR A O 1
ATOM 4233 N N . ARG A 1 573 ? 8.641 3.146 31.716 1.00 89.88 573 ARG A N 1
ATOM 4234 C CA . ARG A 1 573 ? 9.989 3.707 31.521 1.00 89.88 573 ARG A CA 1
ATOM 4235 C C . ARG A 1 573 ? 10.798 3.769 32.842 1.00 89.88 573 ARG A C 1
ATOM 4237 O O . ARG A 1 573 ? 10.219 4.039 33.894 1.00 89.88 573 ARG A O 1
ATOM 4244 N N . PRO A 1 574 ? 12.142 3.635 32.818 1.00 78.19 574 PRO A N 1
ATOM 4245 C CA . PRO A 1 574 ? 12.967 3.509 34.031 1.00 78.19 574 PRO A CA 1
ATOM 4246 C C . PRO A 1 574 ? 12.925 4.694 35.009 1.00 78.19 574 PRO A C 1
ATOM 4248 O O . PRO A 1 574 ? 13.239 4.522 36.181 1.00 78.19 574 PRO A O 1
ATOM 4251 N N . ALA A 1 575 ? 12.571 5.897 34.541 1.00 68.69 575 ALA A N 1
ATOM 4252 C CA . ALA A 1 575 ? 12.567 7.131 35.337 1.00 68.69 575 ALA A CA 1
ATOM 4253 C C . ALA A 1 575 ? 11.159 7.590 35.775 1.00 68.69 575 ALA A C 1
ATOM 4255 O O . ALA A 1 575 ? 10.983 8.744 36.160 1.00 68.69 575 ALA A O 1
ATOM 4256 N N . GLY A 1 576 ? 10.167 6.697 35.724 1.00 63.03 576 GLY A N 1
ATOM 4257 C CA . GLY A 1 576 ? 8.873 6.894 36.379 1.00 63.03 576 GLY A CA 1
ATOM 4258 C C . GLY A 1 576 ? 7.682 7.078 35.445 1.00 63.03 576 GLY A C 1
ATOM 4259 O O . GLY A 1 576 ? 7.828 7.477 34.287 1.00 63.03 576 GLY A O 1
ATOM 4260 N N . GLY A 1 577 ? 6.516 6.772 36.009 1.00 54.31 577 GLY A N 1
ATOM 4261 C CA . GLY A 1 577 ? 5.203 6.680 35.385 1.00 54.31 577 GLY A CA 1
ATOM 4262 C C . GLY A 1 577 ? 4.255 5.936 36.302 1.00 54.31 577 GLY A C 1
ATOM 4263 O O . GLY A 1 577 ? 4.539 4.739 36.532 1.00 54.31 577 GLY A O 1
#

Foldseek 3Di:
DAPAPQFWQQFQCSAQQSLQEHQFDFDDPWFFQAKEFELFFWQDLDDDDDQADVVVRDGRFDQQFDAQLWFFWTGGDQWIWTWGQFFQKIFIAGQRFRHTPDIEHDQHGQRGGWGDHDQWTWTFGLQQKIWIARNNRRHTQDIDRLDPASFFEDGSLHTGDQFGFAQIWHDDDQKIWTWTHADQQAWIKIFIAGNRYRHTPDIDTHHRAGAHAYWHDDPQWIWGFRAAAFTWIAGPNHRHTPGGAPDTFGRAWGDDPQWIWTDDHRPNAQKIWIARNVPSDTQFIDGGGYWRDDDQWIWHFHQWKIWIFRVNLLSNLRVVLVVLVVVLVVLVVQLVPDDPDDSNVVSVVSNVVSVVVSVVSVVVSVVRTQEMGTDQQRQAWHHRNQWIWGWHAQKIWIAGNRYRHTRYMDGDDGTFNHWDTGDSWIWTIHSSNMIIIIHPPNDHDHDHDYDDALPQDQQDPVLLVVLVVQCVVFVDAEFEEEEEQCFLVSNVRNVLVRGNYQYEYEHQDVVSQVNNSVNCVSNVCRRNRYGYDYDDDQADSYAFQRHCYYHQPDADPVRHGPHDPVNVNRNHHPVGD

Secondary structure (DSSP, 8-state):
---PPTT-B-BTTBSTT---EESSPP-SSPEEEEEEE-SS----SSPSPPSEETTTTEES------TTSS--EEEETTEEEEE-SSSSEEEEEETTT--EEEEEE-SS---S--EEETTEEEEE-TTSEEEEEETTT--EEEEEE-SS---EEEETTEEEESS---S-EEEETTEEEEEE---TTS-EEEEEEETTT--EEEEEEETT---BS--EE-SSEEEE-BSSBPPEEEETTT--EEEE-SSB--SEEEEETTEEEEE--TTT-SEEEEE-TTT--EEEEEESSEEEEETTEEEEE-SSEEEEEEHHHHHHHHHHHHHHHHHHHHHHHHHHHSPTTHHHHHHHHHHHHHHHHHHHHHHHHHTTEEEEEE-S--SEEEEETTEEEEE-EEEEEEEETTT--EEEEEEEEEEEEEEEEETTEEEEEETTSEEEEEETT--S---EE-PPP--PPPPPHHHHHHHHHHHHHH---EEEEEEET-TTSHHHHHHHHH-EEEEEEEES-HHHHHHHHHHHHHTT-BTTTEEEEE--SSS-SBPTT-BSEEEE-SPPTTS--SS-HHHHHHHB-TT--

pLDDT: mean 91.57, std 9.5, range [36.19, 98.69]